Protein AF-A0AB39UUM7-F1 (afdb_monomer)

InterPro domains:
  IPR011330 Glycoside hydrolase/deacetylase, beta/alpha-barrel [SSF88713] (28-274)

Secondary structure (DSSP, 8-state):
-EEEE-TTTTPBPSSTT--BHHHHHIIIIITTS-S-EEEEE-HHHHSTTSS-HHHHHHHHHHHHHHHHSTTEEEEE--SS--SSGGGGGT--SPPPBTTBSS---TT----HHIIIIIHHHHIIIIIS-TT--EEEEEPPTT----HHHHHHHHHTT-EEE--------GGG--GGG---SEEEETTEEEEPPSS--GGGGTTTTTS-TTGGGGHHHHHHHHHSSS--S---EEEEGGGGG-HHHHHHHHHHHHHHHTSS-----HHHHHHHHHHHHH-EEEEEETTEEEEE-SS---EEEEEGGG-EEESTTEEEEEEETTEEEEEE-SS---EEEESSPPPS-EEEEESSEEEEEEEEEETTEEEEEEEEE-SSS-EEEEES-SEEEEESSSS-EEEE-BTTEEEEE--SSEEEEEEEEE-

Mean predicted aligned error: 4.13 Å

Foldseek 3Di:
DEEAAAPQQQPFAPDPPRARLLVLCVPLPCVVQQFAYEYEHQQLVQPCQHDCVVCNVVSLVSLLVQQPRPNYAYEYCFHFQAQAACVLVVDDPDDADPCGRGHPRPPDDDHLCCRPVVRQCCCQPRRHDVVHGHAEYEHGHQSDHDQVNLLVCVVVNHQYEADDQQDDAPVRLDCVSFGDQWDDDPRGTYGYDRHDECCVQAVNVVDPLLSLLRVVRSQVSCPPPHNNGHDYHYYYSCLSRYPNSSVSSVNVSVVVVVDQAFGDYVSVVSLLSQQVVQWDWDDPDDQWIDIDGPFQNFKDKDFVQQADKDFFFFQAWEDHNRIIITGGFSDTGTIHTDNDDDDAKHWHDKSWDFPGWGWDDDPRKTKIWTWTATSAFIKTKMFRFQKKWKDQLPPIDIFGDDPRITIDTPRDRTGHGMMMITD

Nearest PDB structures (foldseek):
  1nqj-assembly1_A  TM=5.433E-01  e=7.829E-02  Hathewaya histolytica
  8chv-assembly1_A  TM=3.845E-01  e=1.416E+00  Homo sapiens
  3rt0-assembly1_A  TM=3.533E-01  e=5.024E+00  Arabidopsis thaliana
  9cbn-assembly1_D  TM=1.892E-01  e=3.498E+00  Human astrovirus 1

Sequence (423 aa):
MAHIDGDGFVSRAEIRGTPLAAKATLDEVLKRFPIPHTVSIIEAEIAPHGLFPQLSREAEAIAREIFREPYVELASHAFSHPFVWRHLEGRTDLKQDVYGWNMPVPNYTPTVEREIAGSVDYINTRLAPPDKRVKVFLWSGDAIPGDRALALTEALGLENTNGGDTKVLPETNSLTHVWPIGRPRPTGLQVYAPVMNENVYTNLWQGPYYGYRDVIKTFELLNAPRRLKPMDIYYHFYSGSKYASLNALIEVYTWALKHPVTPMYISEYARRARGFYDARWTEEGPGQLRLHSAWPVRTLRMPVSEGWLTGPGVLGWQDKDGERYVHLAPETGALTRQRQQPAGPWLASANVIWDRVVSVRDNGRWQLDFDFHAGQPGELQVRAARECVLKGSGAPATYRAKTGMVTVPLGQQQGVGYRLECR

pLDDT: mean 95.06, std 4.99, range [54.28, 98.94]

Radius of gyration: 23.01 Å; Cα contacts (8 Å, |Δi|>4): 977; chains: 1; bounding box: 64×43×69 Å

Structure (mmCIF, N/CA/C/O backbone):
data_AF-A0AB39UUM7-F1
#
_entry.id   AF-A0AB39UUM7-F1
#
loop_
_atom_site.group_PDB
_atom_site.id
_atom_site.type_symbol
_atom_site.label_atom_id
_atom_site.label_alt_id
_atom_site.label_comp_id
_atom_site.label_asym_id
_atom_site.label_entity_id
_atom_site.label_seq_id
_atom_site.pdbx_PDB_ins_code
_atom_site.Cartn_x
_atom_site.Cartn_y
_atom_site.Cartn_z
_atom_site.occupancy
_atom_site.B_iso_or_equiv
_atom_site.auth_seq_id
_atom_site.auth_comp_id
_atom_site.auth_asym_id
_atom_site.auth_atom_id
_atom_site.pdbx_PDB_model_num
ATOM 1 N N . MET A 1 1 ? -3.311 -3.581 1.146 1.00 95.75 1 MET A N 1
ATOM 2 C CA . MET A 1 1 ? -2.931 -2.707 0.017 1.00 95.75 1 MET A CA 1
ATOM 3 C C . MET A 1 1 ? -2.926 -3.549 -1.239 1.00 95.75 1 MET A C 1
ATOM 5 O O . MET A 1 1 ? -2.967 -4.772 -1.124 1.00 95.75 1 MET A O 1
ATOM 9 N N . ALA A 1 2 ? -2.910 -2.904 -2.396 1.00 98.19 2 ALA A N 1
ATOM 10 C CA . ALA A 1 2 ? -2.607 -3.542 -3.663 1.00 98.19 2 ALA A CA 1
ATOM 11 C C . ALA A 1 2 ? -1.622 -2.648 -4.414 1.00 98.19 2 ALA A C 1
ATOM 13 O O . ALA A 1 2 ? -1.852 -1.437 -4.512 1.00 98.19 2 ALA A O 1
ATOM 14 N N . HIS A 1 3 ? -0.526 -3.216 -4.907 1.00 98.69 3 HIS A N 1
ATOM 15 C CA . HIS A 1 3 ? 0.435 -2.458 -5.694 1.00 98.69 3 HIS A CA 1
ATOM 16 C C . HIS A 1 3 ? 1.042 -3.281 -6.827 1.00 98.69 3 HIS A C 1
ATOM 18 O O . HIS A 1 3 ? 1.099 -4.510 -6.749 1.00 98.69 3 HIS A O 1
ATOM 24 N N . ILE A 1 4 ? 1.421 -2.575 -7.895 1.00 98.81 4 ILE A N 1
ATOM 25 C CA . ILE A 1 4 ? 1.878 -3.166 -9.150 1.00 98.81 4 ILE A CA 1
ATOM 26 C C . ILE A 1 4 ? 3.239 -2.594 -9.534 1.00 98.81 4 ILE A C 1
ATOM 28 O O . ILE A 1 4 ? 3.362 -1.385 -9.778 1.00 98.81 4 ILE A O 1
ATOM 32 N N . ASP A 1 5 ? 4.226 -3.475 -9.632 1.00 98.69 5 ASP A N 1
ATOM 33 C CA . ASP A 1 5 ? 5.534 -3.165 -10.203 1.00 98.69 5 ASP A CA 1
ATOM 34 C C . ASP A 1 5 ? 5.461 -3.190 -11.737 1.00 98.69 5 ASP A C 1
ATOM 36 O O . ASP A 1 5 ? 4.660 -3.913 -12.343 1.00 98.69 5 ASP A O 1
ATOM 40 N N . GLY A 1 6 ? 6.256 -2.330 -12.374 1.00 98.06 6 GLY A N 1
ATOM 41 C CA . GLY A 1 6 ? 6.112 -2.000 -13.793 1.00 98.06 6 GLY A CA 1
ATOM 42 C C . GLY A 1 6 ? 6.396 -3.149 -14.768 1.00 98.06 6 GLY A C 1
ATOM 43 O O . GLY A 1 6 ? 6.072 -3.014 -15.945 1.00 98.06 6 GLY A O 1
ATOM 44 N N . ASP A 1 7 ? 6.965 -4.255 -14.297 1.00 98.31 7 ASP A N 1
ATOM 45 C CA . ASP A 1 7 ? 7.520 -5.332 -15.110 1.00 98.31 7 ASP A CA 1
ATOM 46 C C . ASP A 1 7 ? 6.502 -6.026 -16.006 1.00 98.31 7 ASP A C 1
ATOM 48 O O . ASP A 1 7 ? 5.460 -6.535 -15.574 1.00 98.31 7 ASP A O 1
ATOM 52 N N . GLY A 1 8 ? 6.872 -6.147 -17.279 1.00 97.88 8 GLY A N 1
ATOM 53 C CA . GLY A 1 8 ? 6.112 -6.907 -18.257 1.00 97.88 8 GLY A CA 1
ATOM 54 C C . GLY A 1 8 ? 4.846 -6.191 -18.709 1.00 97.88 8 GLY A C 1
ATOM 55 O O . GLY A 1 8 ? 3.944 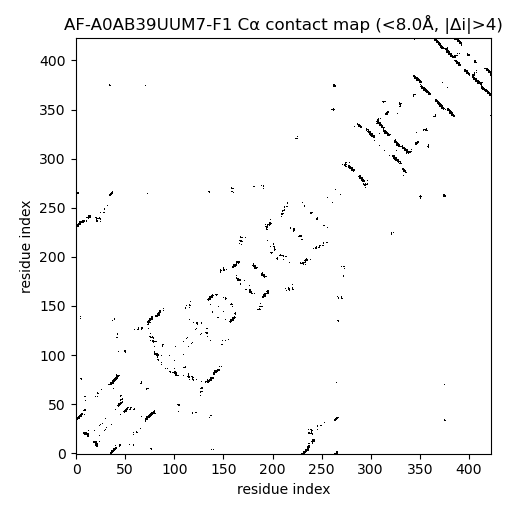-6.849 -19.234 1.00 97.88 8 GLY A O 1
ATOM 56 N N . PHE A 1 9 ? 4.787 -4.866 -18.546 1.00 98.69 9 PHE A N 1
ATOM 57 C CA . PHE A 1 9 ? 3.738 -3.992 -19.062 1.00 98.69 9 PHE A CA 1
ATOM 58 C C . PHE A 1 9 ? 3.376 -4.315 -20.517 1.00 98.69 9 PHE A C 1
ATOM 60 O O . PHE A 1 9 ? 2.191 -4.410 -20.862 1.00 98.69 9 PHE A O 1
ATOM 67 N N . VAL A 1 10 ? 4.391 -4.519 -21.367 1.00 98.38 10 VAL A N 1
ATOM 68 C CA . VAL A 1 10 ? 4.220 -4.767 -22.808 1.00 98.38 10 VAL A CA 1
ATOM 69 C C . VAL A 1 10 ? 4.237 -6.250 -23.189 1.00 98.38 10 VAL A C 1
ATOM 71 O O . VAL A 1 10 ? 4.228 -6.588 -24.376 1.00 98.38 10 VAL A O 1
ATOM 74 N N . SER A 1 11 ? 4.217 -7.157 -22.209 1.00 97.81 11 SER A N 1
ATOM 75 C CA . SER A 1 11 ? 4.043 -8.589 -22.476 1.00 97.81 11 SER A CA 1
ATOM 76 C C . SER A 1 11 ? 2.713 -8.837 -23.187 1.00 97.81 11 SER A C 1
ATOM 78 O O . SER A 1 11 ? 1.711 -8.199 -22.874 1.00 97.81 11 SER A O 1
ATOM 80 N N . ARG A 1 12 ? 2.662 -9.777 -24.134 1.00 97.44 12 ARG A N 1
ATOM 81 C CA . ARG A 1 12 ? 1.399 -10.170 -24.780 1.00 97.44 12 ARG A CA 1
ATOM 82 C C . ARG A 1 12 ? 0.670 -11.191 -23.914 1.00 97.44 12 ARG A C 1
ATOM 84 O O . ARG A 1 12 ? 1.270 -12.164 -23.466 1.00 97.44 12 ARG A O 1
ATOM 91 N N . ALA A 1 13 ? -0.620 -10.969 -23.692 1.00 96.94 13 ALA A N 1
ATOM 92 C CA . ALA A 1 13 ? -1.445 -11.867 -22.904 1.00 96.94 13 ALA A CA 1
ATOM 93 C C . ALA A 1 13 ? -1.945 -13.064 -23.720 1.00 96.94 13 ALA A C 1
ATOM 95 O O . ALA A 1 13 ? -2.424 -12.919 -24.843 1.00 96.94 13 ALA A O 1
ATOM 96 N N . GLU A 1 14 ? -1.899 -14.252 -23.125 1.00 95.50 14 GLU A N 1
ATOM 97 C CA . GLU A 1 14 ? -2.396 -15.520 -23.672 1.00 95.50 14 GLU A CA 1
ATOM 98 C C . GLU A 1 14 ? -3.915 -15.648 -23.481 1.00 95.50 14 GLU A C 1
ATOM 100 O O . GLU A 1 14 ? -4.433 -16.641 -22.971 1.00 95.50 14 GLU A O 1
ATOM 105 N N . ILE A 1 15 ? -4.638 -14.597 -23.865 1.00 91.56 15 ILE A N 1
ATOM 106 C CA . ILE A 1 15 ? -6.101 -14.514 -23.846 1.00 91.56 15 ILE A CA 1
ATOM 107 C C . ILE A 1 15 ? -6.610 -14.039 -25.211 1.00 91.56 15 ILE A C 1
ATOM 109 O O . ILE A 1 15 ? -5.837 -13.637 -26.086 1.00 91.56 15 ILE A O 1
ATOM 113 N N . ARG A 1 16 ? -7.931 -14.090 -25.425 1.00 90.94 16 ARG A N 1
ATOM 114 C CA . ARG A 1 16 ? -8.546 -13.709 -26.705 1.00 90.94 16 ARG A CA 1
ATOM 115 C C . ARG A 1 16 ? -8.142 -12.284 -27.106 1.00 90.94 16 ARG A C 1
ATOM 117 O O . ARG A 1 16 ? -8.327 -11.345 -26.342 1.00 90.94 16 ARG A O 1
ATOM 124 N N . GLY A 1 17 ? -7.638 -12.135 -28.332 1.00 94.00 17 GLY A N 1
ATOM 125 C CA . GLY A 1 17 ? -7.190 -10.851 -28.883 1.00 94.00 17 GLY A CA 1
ATOM 126 C C . GLY A 1 17 ? -5.751 -10.465 -28.529 1.00 94.00 17 GLY A C 1
ATOM 127 O O . GLY A 1 17 ? -5.268 -9.459 -29.036 1.00 94.00 17 GLY A O 1
ATOM 128 N N . THR A 1 18 ? -5.060 -11.256 -27.700 1.00 96.12 18 THR A N 1
ATOM 129 C CA . THR A 1 18 ? -3.651 -11.051 -27.318 1.00 96.12 18 THR A CA 1
ATOM 130 C C . THR A 1 18 ? -3.296 -9.600 -26.942 1.00 96.12 18 THR A C 1
ATOM 132 O O . THR A 1 18 ? -2.337 -9.033 -27.484 1.00 96.12 18 THR A O 1
ATOM 135 N N . PRO A 1 19 ? -4.079 -8.949 -26.057 1.00 97.81 19 PRO A N 1
ATOM 136 C CA . PRO A 1 19 ? -3.785 -7.584 -25.637 1.00 97.81 19 PRO A CA 1
ATOM 137 C C . PRO A 1 19 ? -2.450 -7.522 -24.883 1.00 97.81 19 PRO A C 1
ATOM 139 O O . PRO A 1 19 ? -1.908 -8.548 -24.464 1.00 97.81 19 PRO A O 1
ATOM 142 N N . LEU A 1 20 ? -1.915 -6.317 -24.687 1.00 98.56 20 LEU A N 1
ATOM 143 C CA . LEU A 1 20 ? -0.830 -6.126 -23.725 1.00 98.56 20 LEU A CA 1
ATOM 144 C C . LEU A 1 20 ? -1.290 -6.528 -22.317 1.00 98.56 20 LEU A C 1
ATOM 146 O O . LEU A 1 20 ? -2.448 -6.314 -21.948 1.00 98.56 20 LEU A O 1
ATOM 150 N N . ALA A 1 21 ? -0.380 -7.082 -21.523 1.00 98.62 21 ALA A N 1
ATOM 151 C CA . ALA A 1 21 ? -0.655 -7.559 -20.176 1.00 98.62 21 ALA A CA 1
ATOM 152 C C . ALA A 1 21 ? -1.175 -6.424 -19.286 1.00 98.62 21 ALA A C 1
ATOM 154 O O . ALA A 1 21 ? -2.119 -6.632 -18.532 1.00 98.62 21 ALA A O 1
ATOM 155 N N . ALA A 1 22 ? -0.686 -5.192 -19.474 1.00 98.69 22 ALA A N 1
ATOM 156 C CA . ALA A 1 22 ? -1.244 -4.013 -18.817 1.00 98.69 22 ALA A CA 1
ATOM 157 C C . ALA A 1 22 ? -2.722 -3.753 -19.137 1.00 98.69 22 ALA A C 1
ATOM 159 O O . ALA A 1 22 ? -3.483 -3.369 -18.249 1.00 98.69 22 ALA A O 1
ATOM 160 N N . LYS A 1 23 ? -3.160 -4.005 -20.378 1.00 98.75 23 LYS A N 1
ATOM 161 C CA . LYS A 1 23 ? -4.573 -3.865 -20.751 1.00 98.75 23 LYS A CA 1
ATOM 162 C C . LYS A 1 23 ? -5.422 -4.973 -20.128 1.00 98.75 23 LYS A C 1
ATOM 164 O O . LYS A 1 23 ? -6.487 -4.679 -19.596 1.00 98.75 23 LYS A O 1
ATOM 169 N N . ALA A 1 24 ? -4.921 -6.209 -20.118 1.00 98.56 24 ALA A N 1
ATOM 170 C CA . ALA A 1 24 ? -5.578 -7.315 -19.422 1.00 98.56 24 ALA A CA 1
ATOM 171 C C . ALA A 1 24 ? -5.707 -7.039 -17.912 1.00 98.56 24 ALA A C 1
ATOM 173 O O . ALA A 1 24 ? -6.788 -7.191 -17.354 1.00 98.56 24 ALA A O 1
ATOM 174 N N . THR A 1 25 ? -4.647 -6.556 -17.260 1.00 98.75 25 THR A N 1
ATOM 175 C CA . THR A 1 25 ? -4.667 -6.168 -15.841 1.00 98.75 25 THR A CA 1
ATOM 176 C C . THR A 1 25 ? -5.656 -5.032 -15.570 1.00 98.75 25 THR A C 1
ATOM 178 O O . THR A 1 25 ? -6.405 -5.093 -14.594 1.00 98.75 25 THR A O 1
ATOM 181 N N . LEU A 1 26 ? -5.712 -4.010 -16.432 1.00 98.75 26 LEU A N 1
ATOM 182 C CA . LEU A 1 26 ? -6.695 -2.935 -16.301 1.00 98.75 26 LEU A CA 1
ATOM 183 C C . LEU A 1 26 ? -8.131 -3.470 -16.350 1.00 98.75 26 LEU A C 1
ATOM 185 O O . LEU A 1 26 ? -8.935 -3.159 -15.471 1.00 98.75 26 LEU A O 1
ATOM 189 N N . ASP A 1 27 ? -8.449 -4.259 -17.373 1.00 98.12 27 ASP A N 1
ATOM 190 C CA . ASP A 1 27 ? -9.826 -4.667 -17.642 1.00 98.12 27 ASP A CA 1
ATOM 191 C C . ASP A 1 27 ? -10.304 -5.790 -16.701 1.00 98.12 27 ASP A C 1
ATOM 193 O O . ASP A 1 27 ? -11.434 -5.737 -16.218 1.00 98.12 27 ASP A O 1
ATOM 197 N N . GLU A 1 28 ? -9.447 -6.761 -16.374 1.00 97.81 28 GLU A N 1
ATOM 198 C CA . GLU A 1 28 ? -9.826 -7.943 -15.582 1.00 97.81 28 GLU A CA 1
ATOM 199 C C . GLU A 1 28 ? -9.609 -7.775 -14.068 1.00 97.81 28 GLU A C 1
ATOM 201 O O . GLU A 1 28 ? -10.247 -8.474 -13.272 1.00 97.81 28 GLU A O 1
ATOM 206 N N . VAL A 1 29 ? -8.726 -6.856 -13.651 1.00 98.50 29 VAL A N 1
ATOM 207 C CA . VAL A 1 29 ? -8.363 -6.656 -12.236 1.00 98.50 29 VAL A CA 1
ATOM 208 C C . VAL A 1 29 ? -8.733 -5.255 -11.759 1.00 98.50 29 VAL A C 1
ATOM 210 O O . VAL A 1 29 ? -9.622 -5.121 -10.919 1.00 98.50 29 VAL A O 1
ATOM 213 N N . LEU A 1 30 ? -8.110 -4.202 -12.299 1.00 98.62 30 LEU A N 1
ATOM 214 C CA . LEU A 1 30 ? -8.271 -2.843 -11.760 1.00 98.62 30 LEU A CA 1
ATOM 215 C C . LEU A 1 30 ? -9.718 -2.343 -11.853 1.00 98.62 30 LEU A C 1
ATOM 217 O O . LEU A 1 30 ? -10.241 -1.817 -10.876 1.00 98.62 30 LEU A O 1
ATOM 221 N N . LYS A 1 31 ? -10.394 -2.519 -12.996 1.00 98.31 31 LYS A N 1
ATOM 222 C CA . LYS A 1 31 ? -11.814 -2.138 -13.160 1.00 98.31 31 LYS A CA 1
ATOM 223 C C . LYS A 1 31 ? -12.768 -3.017 -12.357 1.00 98.31 31 LYS A C 1
ATOM 225 O O . LYS A 1 31 ? -13.854 -2.580 -11.983 1.00 98.31 31 LYS A O 1
ATOM 230 N N . ARG A 1 32 ? -12.365 -4.257 -12.076 1.00 97.94 32 ARG A N 1
ATOM 231 C CA . ARG A 1 32 ? -13.164 -5.221 -11.314 1.00 97.94 32 ARG A CA 1
ATOM 232 C C . ARG A 1 32 ? -13.115 -4.963 -9.808 1.00 97.94 32 ARG A C 1
ATOM 234 O O . ARG A 1 32 ? -14.099 -5.224 -9.118 1.00 97.94 32 ARG A O 1
ATOM 241 N N . PHE A 1 33 ? -11.996 -4.453 -9.305 1.00 97.75 33 PHE A N 1
ATOM 242 C CA . PHE A 1 33 ? -11.775 -4.189 -7.887 1.00 97.75 33 PHE A CA 1
ATOM 243 C C . PHE A 1 33 ? -11.415 -2.709 -7.677 1.00 97.75 33 PHE A C 1
ATOM 245 O O . PHE A 1 33 ? -10.241 -2.391 -7.543 1.00 97.75 33 PHE A O 1
ATOM 252 N N . PRO A 1 34 ? -12.389 -1.781 -7.618 1.00 95.94 34 PRO A N 1
ATOM 253 C CA . PRO A 1 34 ? -12.129 -0.342 -7.496 1.00 95.94 34 PRO A CA 1
ATOM 254 C C . PRO A 1 34 ? -11.758 0.070 -6.055 1.00 95.94 34 PRO A C 1
ATOM 256 O O . PRO A 1 34 ? -12.447 0.857 -5.406 1.00 95.94 34 PRO A O 1
ATOM 259 N N . ILE A 1 35 ? -10.672 -0.506 -5.540 1.00 96.62 35 ILE A N 1
ATOM 260 C CA . ILE A 1 35 ? -10.025 -0.160 -4.266 1.00 96.62 35 ILE A CA 1
ATOM 261 C C . ILE A 1 35 ? -8.723 0.610 -4.542 1.00 96.62 35 ILE A C 1
ATOM 263 O O . ILE A 1 35 ? -8.255 0.599 -5.679 1.00 96.62 35 ILE A O 1
ATOM 267 N N . PRO A 1 36 ? -8.089 1.244 -3.541 1.00 98.06 36 PRO A N 1
ATOM 268 C CA . PRO A 1 36 ? -6.790 1.884 -3.711 1.00 98.06 36 PRO A CA 1
ATOM 269 C C . PRO A 1 36 ? -5.726 0.927 -4.270 1.00 98.06 36 PRO A C 1
ATOM 271 O O . PRO A 1 36 ? -5.389 -0.073 -3.629 1.00 98.06 36 PRO A O 1
ATOM 274 N N . HIS A 1 37 ? -5.191 1.265 -5.442 1.00 98.81 37 HIS A N 1
ATOM 275 C CA . HIS A 1 37 ? -4.055 0.610 -6.086 1.00 98.81 37 HIS A CA 1
ATOM 276 C C . HIS A 1 37 ? -2.919 1.609 -6.261 1.00 98.81 37 HIS A C 1
ATOM 278 O O . HIS A 1 37 ? -3.146 2.709 -6.760 1.00 98.81 37 HIS A O 1
ATOM 284 N N . THR A 1 38 ? -1.693 1.223 -5.925 1.00 98.88 38 THR A N 1
ATOM 285 C CA . THR A 1 38 ? -0.504 1.993 -6.313 1.00 98.88 38 THR A CA 1
ATOM 286 C C . THR A 1 38 ? 0.143 1.320 -7.520 1.00 98.88 38 THR A C 1
ATOM 288 O O . THR A 1 38 ? 0.536 0.161 -7.441 1.00 98.88 38 THR A O 1
ATOM 291 N N . VAL A 1 39 ? 0.227 2.020 -8.649 1.00 98.94 39 VAL A N 1
ATOM 292 C CA . VAL A 1 39 ? 0.668 1.440 -9.924 1.00 98.94 39 VAL A CA 1
ATOM 293 C C . VAL A 1 39 ? 1.896 2.173 -10.430 1.00 98.94 39 VAL A C 1
ATOM 295 O O . VAL A 1 39 ? 1.866 3.394 -10.603 1.00 98.94 39 VAL A O 1
ATOM 298 N N . SER A 1 40 ? 2.960 1.421 -10.691 1.00 98.81 40 SER A N 1
ATOM 299 C CA . SER A 1 40 ? 4.197 1.940 -11.262 1.00 98.81 40 SER A CA 1
ATOM 300 C C . SER A 1 40 ? 4.394 1.525 -12.717 1.00 98.81 40 SER A C 1
ATOM 302 O O . SER A 1 40 ? 3.708 0.637 -13.212 1.00 98.81 40 SER A O 1
ATOM 304 N N . ILE A 1 41 ? 5.322 2.178 -13.415 1.00 98.75 41 ILE A N 1
ATOM 305 C CA . ILE A 1 41 ? 5.792 1.759 -14.740 1.00 98.75 41 ILE A CA 1
ATOM 306 C C . ILE A 1 41 ? 7.317 1.819 -14.786 1.00 98.75 41 ILE A C 1
ATOM 308 O O . ILE A 1 41 ? 7.921 2.652 -14.105 1.00 98.75 41 ILE A O 1
ATOM 312 N N . ILE A 1 42 ? 7.919 0.964 -15.613 1.00 98.88 42 ILE A N 1
ATOM 313 C CA . ILE A 1 42 ? 9.315 1.092 -16.042 1.00 98.88 42 ILE A CA 1
ATOM 314 C C . ILE A 1 42 ? 9.303 1.962 -17.298 1.00 98.88 42 ILE A C 1
ATOM 316 O O . ILE A 1 42 ? 8.723 1.578 -18.318 1.00 98.88 42 ILE A O 1
ATOM 320 N N . GLU A 1 43 ? 9.914 3.146 -17.252 1.00 98.75 43 GLU A N 1
ATOM 321 C CA . GLU A 1 43 ? 9.849 4.079 -18.387 1.00 98.75 43 GLU A CA 1
ATOM 322 C C . GLU A 1 43 ? 10.427 3.455 -19.666 1.00 98.75 43 GLU A C 1
ATOM 324 O O . GLU A 1 43 ? 9.793 3.535 -20.719 1.00 98.75 43 GLU A O 1
ATOM 329 N N . ALA A 1 44 ? 11.581 2.787 -19.589 1.00 98.50 44 ALA A N 1
ATOM 330 C CA . ALA A 1 44 ? 12.223 2.187 -20.755 1.00 98.50 44 ALA A CA 1
ATOM 331 C C . ALA A 1 44 ? 11.425 1.027 -21.369 1.00 98.50 44 ALA A C 1
ATOM 333 O O . ALA A 1 44 ? 11.696 0.649 -22.506 1.00 98.50 44 ALA A O 1
ATOM 334 N N . GLU A 1 45 ? 10.439 0.461 -20.674 1.00 98.06 45 GLU A N 1
ATOM 335 C CA . GLU A 1 45 ? 9.580 -0.567 -21.262 1.00 98.06 45 GLU A CA 1
ATOM 336 C C . GLU A 1 45 ? 8.515 0.047 -22.189 1.00 98.06 45 GLU A C 1
ATOM 338 O O . GLU A 1 45 ? 8.163 -0.542 -23.211 1.00 98.06 45 GLU A O 1
ATOM 343 N N . ILE A 1 46 ? 8.030 1.254 -21.875 1.00 98.44 46 ILE A N 1
ATOM 344 C CA . ILE A 1 46 ? 6.861 1.851 -22.544 1.00 98.44 46 ILE A CA 1
ATOM 345 C C . ILE A 1 46 ? 7.172 3.103 -23.371 1.00 98.44 46 ILE A C 1
ATOM 347 O O . ILE A 1 46 ? 6.364 3.499 -24.213 1.00 98.44 46 ILE A O 1
ATOM 351 N N . ALA A 1 47 ? 8.303 3.762 -23.132 1.00 98.19 47 ALA A N 1
ATOM 352 C CA . ALA A 1 47 ? 8.664 5.009 -23.795 1.00 98.19 47 ALA A CA 1
ATOM 353 C C . ALA A 1 47 ? 9.160 4.784 -25.237 1.00 98.19 47 ALA A C 1
ATOM 355 O O . ALA A 1 47 ? 9.745 3.741 -25.542 1.00 98.19 47 ALA A O 1
ATOM 356 N N . PRO A 1 48 ? 9.012 5.770 -26.144 1.00 97.75 48 PRO A N 1
ATOM 357 C CA . PRO A 1 48 ? 9.479 5.646 -27.529 1.00 97.75 48 PRO A CA 1
ATOM 358 C C . PRO A 1 48 ? 11.008 5.638 -27.642 1.00 97.75 48 PRO A C 1
ATOM 360 O O . PRO A 1 48 ? 11.545 5.260 -28.674 1.00 97.75 48 PRO A O 1
ATOM 363 N N . HIS A 1 49 ? 11.711 6.082 -26.600 1.00 96.50 49 HIS A N 1
ATOM 364 C CA . HIS A 1 49 ? 13.168 6.009 -26.460 1.00 96.50 49 HIS A CA 1
ATOM 365 C C . HIS A 1 49 ? 13.613 4.819 -25.596 1.00 96.50 49 HIS A C 1
ATOM 367 O O . HIS A 1 49 ? 14.753 4.777 -25.143 1.00 96.50 49 HIS A O 1
ATOM 373 N N . GLY A 1 50 ? 12.700 3.885 -25.328 1.00 97.06 50 GLY A N 1
ATOM 374 C CA . GLY A 1 50 ? 12.941 2.667 -24.571 1.00 97.06 50 GLY A CA 1
ATOM 375 C C . GLY A 1 50 ? 13.280 1.458 -25.448 1.00 97.06 50 GLY A C 1
ATOM 376 O O . GLY A 1 50 ? 13.729 1.579 -26.587 1.00 97.06 50 GLY A O 1
ATOM 377 N N . LEU A 1 51 ? 13.039 0.267 -24.905 1.00 97.38 51 LEU A N 1
ATOM 378 C CA . LEU A 1 51 ? 13.337 -1.030 -25.519 1.00 97.38 51 LEU A CA 1
ATOM 379 C C . LEU A 1 51 ? 12.325 -1.448 -26.586 1.00 97.38 51 LEU A C 1
ATOM 381 O O . LEU A 1 51 ? 12.667 -2.201 -27.497 1.00 97.38 51 LEU A O 1
ATOM 385 N N . PHE A 1 52 ? 11.083 -0.973 -26.475 1.00 97.56 52 PHE A N 1
ATOM 386 C CA . PHE A 1 52 ? 9.978 -1.375 -27.346 1.00 97.56 52 PHE A CA 1
ATOM 387 C C . PHE A 1 52 ? 9.305 -0.164 -28.016 1.00 97.56 52 PHE A C 1
ATOM 389 O O . PHE A 1 52 ? 8.094 0.035 -27.866 1.00 97.56 52 PHE A O 1
ATOM 396 N N . PRO A 1 53 ? 10.050 0.657 -28.787 1.00 97.38 53 PRO A N 1
ATOM 397 C CA . PRO A 1 53 ? 9.520 1.873 -29.412 1.00 97.38 53 PRO A CA 1
ATOM 398 C C . PRO A 1 53 ? 8.278 1.622 -30.281 1.00 97.38 53 PRO A C 1
ATOM 400 O O . PRO A 1 53 ? 7.362 2.441 -30.322 1.00 97.38 53 PRO A O 1
ATOM 403 N N . GLN A 1 54 ? 8.202 0.456 -30.925 1.00 98.00 54 GLN A N 1
ATOM 404 C CA . GLN A 1 54 ? 7.073 0.019 -31.745 1.00 98.00 54 GLN A CA 1
ATOM 405 C C . GLN A 1 54 ? 5.782 -0.227 -30.946 1.00 98.00 54 GLN A C 1
ATOM 407 O O . GLN A 1 54 ? 4.694 -0.117 -31.507 1.00 98.00 54 GLN A O 1
ATOM 412 N N . LEU A 1 55 ? 5.885 -0.545 -29.650 1.00 98.25 55 LEU A N 1
ATOM 413 C CA . LEU A 1 55 ? 4.740 -0.754 -28.754 1.00 98.25 55 LEU A CA 1
ATOM 414 C C . LEU A 1 55 ? 4.384 0.507 -27.959 1.00 98.25 55 LEU A C 1
ATOM 416 O O . LEU A 1 55 ? 3.293 0.586 -27.397 1.00 98.25 55 LEU A O 1
ATOM 420 N N . SER A 1 56 ? 5.263 1.513 -27.943 1.00 98.56 56 SER A N 1
ATOM 421 C CA . SER A 1 56 ? 5.148 2.688 -27.075 1.00 98.56 56 SER A CA 1
ATOM 422 C C . SER A 1 56 ? 3.815 3.428 -27.209 1.00 98.56 56 SER A C 1
ATOM 424 O O . SER A 1 56 ? 3.191 3.775 -26.207 1.00 98.56 56 SER A O 1
ATOM 426 N N . ARG A 1 57 ? 3.310 3.614 -28.437 1.00 98.56 57 ARG A N 1
ATOM 427 C CA . ARG A 1 57 ? 2.021 4.293 -28.653 1.00 98.56 57 ARG A CA 1
ATOM 428 C C . ARG A 1 57 ? 0.860 3.570 -27.958 1.00 98.56 57 ARG A C 1
ATOM 430 O O . ARG A 1 57 ? 0.004 4.235 -27.378 1.00 98.56 57 ARG A O 1
ATOM 437 N N . GLU A 1 58 ? 0.825 2.238 -28.042 1.00 98.62 58 GLU A N 1
ATOM 438 C CA . GLU A 1 58 ? -0.183 1.390 -27.387 1.00 98.62 58 GLU A CA 1
ATOM 439 C C . GLU A 1 58 ? 0.020 1.413 -25.864 1.00 98.62 58 GLU A C 1
ATOM 441 O O . GLU A 1 58 ? -0.915 1.698 -25.115 1.00 98.62 58 GLU A O 1
ATOM 446 N N . ALA A 1 59 ? 1.259 1.205 -25.412 1.00 98.81 59 ALA A N 1
ATOM 447 C CA . ALA A 1 59 ? 1.612 1.122 -24.000 1.00 98.81 59 ALA A CA 1
ATOM 448 C C . ALA A 1 59 ? 1.326 2.425 -23.235 1.00 98.81 59 ALA A C 1
ATOM 450 O O . ALA A 1 59 ? 0.657 2.403 -22.204 1.00 98.81 59 ALA A O 1
ATOM 451 N N . GLU A 1 60 ? 1.744 3.582 -23.756 1.00 98.88 60 GLU A N 1
ATOM 452 C CA . GLU A 1 60 ? 1.458 4.868 -23.114 1.00 98.88 60 GLU A CA 1
ATOM 453 C C . GLU A 1 60 ? -0.039 5.197 -23.094 1.00 98.88 60 GLU A C 1
ATOM 455 O O . GLU A 1 60 ? -0.516 5.859 -22.172 1.00 98.88 60 GLU A O 1
ATOM 460 N N . ALA A 1 61 ? -0.796 4.775 -24.115 1.00 98.88 61 ALA A N 1
ATOM 461 C CA . ALA A 1 61 ? -2.243 4.966 -24.124 1.00 98.88 61 ALA A CA 1
ATOM 462 C C . ALA A 1 61 ? -2.908 4.178 -22.986 1.00 98.88 61 ALA A C 1
ATOM 464 O O . ALA A 1 61 ? -3.744 4.740 -22.280 1.00 98.88 61 ALA A O 1
ATOM 465 N N . ILE A 1 62 ? -2.478 2.934 -22.760 1.00 98.88 62 ILE A N 1
ATOM 466 C CA . ILE A 1 62 ? -2.944 2.100 -21.645 1.00 98.88 62 ILE A CA 1
ATOM 467 C C . ILE A 1 62 ? -2.493 2.682 -20.300 1.00 98.88 62 ILE A C 1
ATOM 469 O O . ILE A 1 62 ? -3.307 2.777 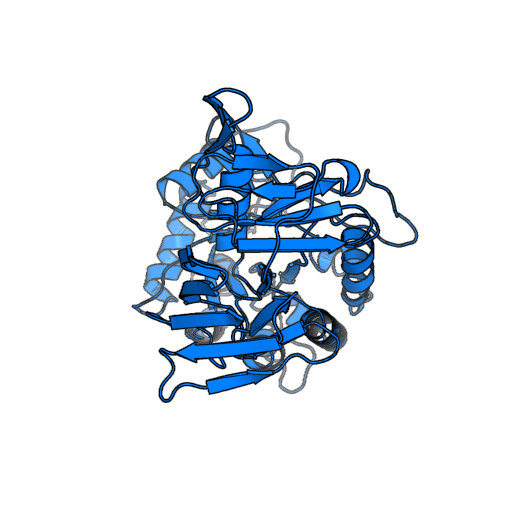-19.387 1.00 98.88 62 ILE A O 1
ATOM 473 N N . ALA A 1 63 ? -1.244 3.141 -20.172 1.00 98.94 63 ALA A N 1
ATOM 474 C CA . ALA A 1 63 ? -0.753 3.765 -18.939 1.00 98.94 63 ALA A CA 1
ATOM 475 C C . ALA A 1 63 ? -1.578 5.009 -18.562 1.00 98.94 63 ALA A C 1
ATOM 477 O O . ALA A 1 63 ? -1.983 5.162 -17.411 1.00 98.94 63 ALA A O 1
ATOM 478 N N . ARG A 1 64 ? -1.913 5.858 -19.546 1.00 98.94 64 ARG A N 1
ATOM 479 C CA . ARG A 1 64 ? -2.828 6.997 -19.354 1.00 98.94 64 ARG A CA 1
ATOM 480 C C . ARG A 1 64 ? -4.243 6.560 -18.967 1.00 98.94 64 ARG A C 1
ATOM 482 O O . ARG A 1 64 ? -4.883 7.261 -18.189 1.00 98.94 64 ARG A O 1
ATOM 489 N N . GLU A 1 65 ? -4.749 5.450 -19.509 1.00 98.88 65 GLU A N 1
ATOM 490 C CA . GLU A 1 65 ? -6.053 4.889 -19.118 1.00 98.88 65 GLU A CA 1
ATOM 491 C C . GLU A 1 65 ? -6.025 4.454 -17.644 1.00 98.88 65 GLU A C 1
ATOM 493 O O . GLU A 1 65 ? -6.861 4.906 -16.868 1.00 98.88 65 GLU A O 1
ATOM 498 N N . ILE A 1 66 ? -5.005 3.692 -17.236 1.00 98.88 66 ILE A N 1
ATOM 499 C CA . ILE A 1 66 ? -4.812 3.243 -15.850 1.00 98.88 66 ILE A CA 1
ATOM 500 C C . ILE A 1 66 ? -4.694 4.435 -14.890 1.00 98.88 66 ILE A C 1
ATOM 502 O O . ILE A 1 66 ? -5.387 4.491 -13.877 1.00 98.88 66 ILE A O 1
ATOM 506 N N . PHE A 1 67 ? -3.847 5.420 -15.199 1.00 98.88 67 PHE A N 1
ATOM 507 C CA . PHE A 1 67 ? -3.605 6.558 -14.305 1.00 98.88 67 PHE A CA 1
ATOM 508 C C . PHE A 1 67 ? -4.808 7.494 -14.151 1.00 98.88 67 PHE A C 1
ATOM 510 O O . PHE A 1 67 ? -4.881 8.220 -13.155 1.00 98.88 67 PHE A O 1
ATOM 517 N N . ARG A 1 68 ? -5.779 7.464 -15.071 1.00 98.62 68 ARG A N 1
ATOM 518 C CA . ARG A 1 68 ? -7.035 8.219 -14.941 1.00 98.62 68 ARG A CA 1
ATOM 519 C C . ARG A 1 68 ? -8.010 7.611 -13.935 1.00 98.62 68 ARG A C 1
ATOM 521 O O . ARG A 1 68 ? -8.837 8.354 -13.417 1.00 98.62 68 ARG A O 1
ATOM 528 N N . GLU A 1 69 ? -7.908 6.321 -13.619 1.00 98.50 69 GLU A N 1
ATOM 529 C CA . GLU A 1 69 ? -8.830 5.675 -12.678 1.00 98.50 69 GLU A CA 1
ATOM 530 C C . GLU A 1 69 ? -8.727 6.314 -11.282 1.00 98.50 69 GLU A C 1
ATOM 532 O O . GLU A 1 69 ? -7.624 6.433 -10.745 1.00 98.50 69 GLU A O 1
ATOM 537 N N . PRO A 1 70 ? -9.828 6.744 -10.643 1.00 96.31 70 PRO A N 1
ATOM 538 C CA . PRO A 1 70 ? -9.779 7.580 -9.435 1.00 96.31 70 PRO A CA 1
ATOM 539 C C . PRO A 1 70 ? -9.156 6.879 -8.217 1.00 96.31 70 PRO A C 1
ATOM 541 O O . PRO A 1 70 ? -8.651 7.542 -7.315 1.00 96.31 70 PRO A O 1
ATOM 544 N N . TYR A 1 71 ? -9.150 5.548 -8.217 1.00 96.75 71 TYR A N 1
ATOM 545 C CA . TYR A 1 71 ? -8.581 4.694 -7.174 1.00 96.75 71 TYR A CA 1
ATOM 546 C C . TYR A 1 71 ? -7.143 4.229 -7.481 1.00 96.75 71 TYR A C 1
ATOM 548 O O . TYR A 1 71 ? -6.632 3.331 -6.813 1.00 96.75 71 TYR A O 1
ATOM 556 N N . VAL A 1 72 ? -6.485 4.820 -8.487 1.00 98.69 72 VAL A N 1
ATOM 557 C CA . VAL A 1 72 ? -5.078 4.562 -8.830 1.00 98.69 72 VAL A CA 1
ATOM 558 C C . VAL A 1 72 ? -4.182 5.720 -8.380 1.00 98.69 72 VAL A C 1
ATOM 560 O O . VAL A 1 72 ? -4.340 6.863 -8.825 1.00 98.69 72 VAL A O 1
ATOM 563 N N . GLU A 1 73 ? -3.207 5.398 -7.530 1.00 98.81 73 GLU A N 1
ATOM 564 C CA . GLU A 1 73 ? -2.065 6.228 -7.147 1.00 98.81 73 GLU A CA 1
ATOM 565 C C . GLU A 1 73 ? -0.871 5.927 -8.058 1.00 98.81 73 GLU A C 1
ATOM 567 O O . GLU A 1 73 ? -0.555 4.770 -8.331 1.00 98.81 73 GLU A O 1
ATOM 572 N N . LEU A 1 74 ? -0.199 6.982 -8.520 1.00 98.88 74 LEU A N 1
ATOM 573 C CA . LEU A 1 74 ? 0.912 6.872 -9.458 1.00 98.88 74 LEU A CA 1
ATOM 574 C C . LEU A 1 74 ? 2.220 6.606 -8.714 1.00 98.88 74 LEU A C 1
ATOM 576 O O . LEU A 1 74 ? 2.558 7.306 -7.751 1.00 98.88 74 LEU A O 1
ATOM 580 N N . ALA A 1 75 ? 2.985 5.651 -9.228 1.00 98.88 75 ALA A N 1
ATOM 581 C CA . ALA A 1 75 ? 4.325 5.335 -8.774 1.00 98.88 75 ALA A CA 1
ATOM 582 C C . ALA A 1 75 ? 5.324 5.258 -9.940 1.00 98.88 75 ALA A C 1
ATOM 584 O O . ALA A 1 75 ? 4.927 5.147 -11.098 1.00 98.88 75 ALA A O 1
ATOM 585 N N . SER A 1 76 ? 6.621 5.315 -9.640 1.00 98.88 76 SER A N 1
ATOM 586 C CA . SER A 1 76 ? 7.697 5.027 -10.599 1.00 98.88 76 SER A CA 1
ATOM 587 C C . SER A 1 76 ? 8.401 3.720 -10.235 1.00 98.88 76 SER A C 1
ATOM 589 O O . SER A 1 76 ? 8.600 3.453 -9.050 1.00 98.88 76 SER A O 1
ATOM 591 N N . HIS A 1 77 ? 8.785 2.938 -11.250 1.00 98.81 77 HIS A N 1
ATOM 592 C CA . HIS A 1 77 ? 9.631 1.746 -11.125 1.00 98.81 77 HIS A CA 1
ATOM 593 C C . HIS A 1 77 ? 10.951 1.918 -11.884 1.00 98.81 77 HIS A C 1
ATOM 595 O O . HIS A 1 77 ? 11.436 1.028 -12.582 1.00 98.81 77 HIS A O 1
ATOM 601 N N . ALA A 1 78 ? 11.518 3.115 -11.744 1.00 98.75 78 ALA A N 1
ATOM 602 C CA . ALA A 1 78 ? 12.744 3.548 -12.391 1.00 98.75 78 ALA A CA 1
ATOM 603 C C . ALA A 1 78 ? 12.648 3.698 -13.924 1.00 98.75 78 ALA A C 1
ATOM 605 O O . ALA A 1 78 ? 11.594 3.542 -14.549 1.00 98.75 78 ALA A O 1
ATOM 606 N N . PHE A 1 79 ? 13.768 4.081 -14.539 1.00 98.75 79 PHE A N 1
ATOM 607 C CA . PHE A 1 79 ? 13.885 4.189 -15.985 1.00 98.75 79 PHE A CA 1
ATOM 608 C C . PHE A 1 79 ? 14.183 2.836 -16.616 1.00 98.75 79 PHE A C 1
ATOM 610 O O . PHE A 1 79 ? 13.386 2.361 -17.417 1.00 98.75 79 PHE A O 1
ATOM 617 N N . SER A 1 80 ? 15.317 2.227 -16.272 1.00 98.31 80 SER A N 1
ATOM 618 C CA . SER A 1 80 ? 15.806 1.008 -16.925 1.00 98.31 80 SER A CA 1
ATOM 619 C C . SER A 1 80 ? 15.743 -0.225 -16.033 1.00 98.31 80 SER A C 1
ATOM 621 O O . SER A 1 80 ? 16.419 -1.210 -16.319 1.00 98.31 80 SER A O 1
ATOM 623 N N . HIS A 1 81 ? 14.954 -0.164 -14.957 1.00 98.19 81 HIS A N 1
ATOM 624 C CA . HIS A 1 81 ? 14.842 -1.226 -13.960 1.00 98.19 81 HIS A CA 1
ATOM 625 C C . HIS A 1 81 ? 16.236 -1.708 -13.488 1.00 98.19 81 HIS A C 1
ATOM 627 O O . HIS A 1 81 ? 16.693 -2.796 -13.861 1.00 98.19 81 HIS A O 1
ATOM 633 N N . PRO A 1 82 ? 16.971 -0.896 -12.697 1.00 98.00 82 PRO A N 1
ATOM 634 C CA . PRO A 1 82 ? 18.218 -1.337 -12.086 1.00 98.00 82 PRO A CA 1
ATOM 635 C C . PRO A 1 82 ? 18.030 -2.665 -11.353 1.00 98.00 82 PRO A C 1
ATOM 637 O O . PRO A 1 82 ? 17.173 -2.775 -10.474 1.00 98.00 82 PRO A O 1
ATOM 640 N N . PHE A 1 83 ? 18.836 -3.662 -11.718 1.00 97.00 83 PHE A N 1
ATOM 641 C CA . PHE A 1 83 ? 18.856 -4.968 -11.061 1.00 97.00 83 PHE A CA 1
ATOM 642 C C . PHE A 1 83 ? 19.695 -4.930 -9.781 1.00 97.00 83 PHE A C 1
ATOM 644 O O . PHE A 1 83 ? 19.395 -5.647 -8.834 1.00 97.00 83 PHE A O 1
ATOM 651 N N . VAL A 1 84 ? 20.726 -4.074 -9.739 1.00 96.44 84 VAL A N 1
ATOM 652 C CA . VAL A 1 84 ? 21.623 -3.915 -8.585 1.00 96.44 84 VAL A CA 1
ATOM 653 C C . VAL A 1 84 ? 21.830 -2.430 -8.286 1.00 96.44 84 VAL A C 1
ATOM 655 O O . VAL A 1 84 ? 22.697 -1.774 -8.868 1.00 96.44 84 VAL A O 1
ATOM 658 N N . TRP A 1 85 ? 21.056 -1.877 -7.354 1.00 96.69 85 TRP A N 1
ATOM 659 C CA . TRP A 1 85 ? 21.009 -0.425 -7.130 1.00 96.69 85 TRP A CA 1
ATOM 660 C C . TRP A 1 85 ? 22.335 0.179 -6.677 1.00 96.69 85 TRP A C 1
ATOM 662 O O . TRP A 1 85 ? 22.778 1.203 -7.196 1.00 96.69 85 TRP A O 1
ATOM 672 N N . ARG A 1 86 ? 23.017 -0.469 -5.729 1.00 94.94 86 ARG A N 1
ATOM 673 C CA . ARG A 1 86 ? 24.267 0.064 -5.165 1.00 94.94 86 ARG A CA 1
ATOM 674 C C . ARG A 1 86 ? 25.413 0.139 -6.179 1.00 94.94 86 ARG A C 1
ATOM 676 O O . ARG A 1 86 ? 26.362 0.886 -5.942 1.00 94.94 86 ARG A O 1
ATOM 683 N N . HIS A 1 87 ? 25.325 -0.572 -7.305 1.00 94.69 87 HIS A N 1
ATOM 684 C CA . HIS A 1 87 ? 26.290 -0.438 -8.397 1.00 94.69 87 HIS A CA 1
ATOM 685 C C . HIS A 1 87 ? 26.250 0.969 -9.018 1.00 94.69 87 HIS A C 1
ATOM 687 O O . HIS A 1 87 ? 27.302 1.562 -9.250 1.00 94.69 87 HIS A O 1
ATOM 693 N N . LEU A 1 88 ? 25.054 1.554 -9.173 1.00 93.50 88 LEU A N 1
ATOM 694 C CA . LEU A 1 88 ? 24.863 2.931 -9.662 1.00 93.50 88 LEU A CA 1
ATOM 695 C C . LEU A 1 88 ? 25.492 3.987 -8.745 1.00 93.50 88 LEU A C 1
ATOM 697 O O . LEU A 1 88 ? 25.725 5.124 -9.149 1.00 93.50 88 LEU A O 1
ATOM 701 N N . GLU A 1 89 ? 25.772 3.606 -7.503 1.00 93.00 89 GLU A N 1
ATOM 702 C CA . GLU A 1 89 ? 26.409 4.439 -6.487 1.00 93.00 89 GLU A CA 1
ATOM 703 C C . GLU A 1 89 ? 27.910 4.130 -6.337 1.00 93.00 89 GLU A C 1
ATOM 705 O O . GLU A 1 89 ? 28.537 4.534 -5.361 1.00 93.00 89 GLU A O 1
ATOM 710 N N . GLY A 1 90 ? 28.505 3.425 -7.306 1.00 91.38 90 GLY A N 1
ATOM 711 C CA . GLY A 1 90 ? 29.949 3.203 -7.392 1.00 91.38 90 GLY A CA 1
ATOM 712 C C . GLY A 1 90 ? 30.476 2.041 -6.550 1.00 91.38 90 GLY A C 1
ATOM 713 O O . GLY A 1 90 ? 31.688 1.912 -6.381 1.00 91.38 90 GLY A O 1
ATOM 714 N N . ARG A 1 91 ? 29.604 1.175 -6.015 1.00 91.50 91 ARG A N 1
ATOM 715 C CA . ARG A 1 91 ? 30.042 -0.052 -5.332 1.00 91.50 91 ARG A CA 1
ATOM 716 C C . ARG A 1 91 ? 30.558 -1.079 -6.338 1.00 91.50 91 ARG A C 1
ATOM 718 O O . ARG A 1 91 ? 29.861 -1.439 -7.286 1.00 91.50 91 ARG A O 1
ATOM 725 N N . THR A 1 92 ? 31.770 -1.573 -6.096 1.00 90.12 92 THR A N 1
ATOM 726 C CA . THR A 1 92 ? 32.510 -2.461 -7.010 1.00 90.12 92 THR A CA 1
ATOM 727 C C . THR A 1 92 ? 32.604 -3.910 -6.535 1.00 90.12 92 THR A C 1
ATOM 729 O O . THR A 1 92 ? 32.919 -4.789 -7.326 1.00 90.12 92 THR A O 1
ATOM 732 N N . ASP A 1 93 ? 32.294 -4.187 -5.269 1.00 90.75 93 ASP A N 1
ATOM 733 C CA . ASP A 1 93 ? 32.322 -5.517 -4.644 1.00 90.75 93 ASP A CA 1
ATOM 734 C C . ASP A 1 93 ? 31.008 -6.302 -4.820 1.00 90.75 93 ASP A C 1
ATOM 736 O O . ASP A 1 93 ? 30.729 -7.255 -4.093 1.00 90.75 93 ASP A O 1
ATOM 740 N N . LEU A 1 94 ? 30.172 -5.878 -5.766 1.00 91.62 94 LEU A N 1
ATOM 741 C CA . LEU A 1 94 ? 28.853 -6.445 -6.011 1.00 91.62 94 LEU A CA 1
ATOM 742 C C . LEU A 1 94 ? 28.902 -7.459 -7.149 1.00 91.62 94 LEU A C 1
ATOM 744 O O . LEU A 1 94 ? 29.639 -7.306 -8.122 1.00 91.62 94 LEU A O 1
ATOM 748 N N . LYS A 1 95 ? 28.058 -8.484 -7.042 1.00 90.50 95 LYS A N 1
ATOM 749 C CA . LYS A 1 95 ? 27.832 -9.433 -8.126 1.00 90.50 95 LYS A CA 1
ATOM 750 C C . LYS A 1 95 ? 26.791 -8.855 -9.085 1.00 90.50 95 LYS A C 1
ATOM 752 O O . LYS A 1 95 ? 25.736 -8.412 -8.639 1.00 90.50 95 LYS A O 1
ATOM 757 N N . GLN A 1 96 ? 27.091 -8.888 -10.379 1.00 89.00 96 GLN A N 1
ATOM 758 C CA . GLN A 1 96 ? 26.122 -8.564 -11.421 1.00 89.00 96 GLN A CA 1
ATOM 759 C C . GLN A 1 96 ? 25.000 -9.609 -11.437 1.00 89.00 96 GLN A C 1
ATOM 761 O O . GLN A 1 96 ? 25.260 -10.805 -11.258 1.00 89.00 96 GLN A O 1
ATOM 766 N N . ASP A 1 97 ? 23.765 -9.159 -11.649 1.00 92.19 97 ASP A N 1
ATOM 767 C CA . ASP A 1 97 ? 22.641 -10.064 -11.861 1.00 92.19 97 ASP A CA 1
ATOM 768 C C . ASP A 1 97 ? 22.788 -10.807 -13.204 1.00 92.19 97 ASP A C 1
ATOM 770 O O . ASP A 1 97 ? 23.528 -10.381 -14.095 1.00 92.19 97 ASP A O 1
ATOM 774 N N . VAL A 1 98 ? 22.085 -11.929 -13.370 1.00 88.25 98 VAL A N 1
ATOM 775 C CA . VAL A 1 98 ? 22.086 -12.691 -14.628 1.00 88.25 98 VAL A CA 1
ATOM 776 C C . VAL A 1 98 ? 21.567 -11.871 -15.813 1.00 88.25 98 VAL A C 1
ATOM 778 O O . VAL A 1 98 ? 21.970 -12.129 -16.946 1.00 88.25 98 VAL A O 1
ATOM 781 N N . TYR A 1 99 ? 20.724 -10.864 -15.560 1.00 86.31 99 TYR A N 1
ATOM 782 C CA . TYR A 1 99 ? 20.203 -9.940 -16.572 1.00 86.31 99 TYR A CA 1
ATOM 783 C C . TYR A 1 99 ? 21.071 -8.689 -16.779 1.00 86.31 99 TYR A C 1
ATOM 785 O O . TYR A 1 99 ? 20.750 -7.846 -17.617 1.00 86.31 99 TYR A O 1
ATOM 793 N N . GLY A 1 100 ? 22.183 -8.562 -16.049 1.00 92.69 100 GLY A N 1
ATOM 794 C CA . GLY A 1 100 ? 23.085 -7.417 -16.113 1.00 92.69 100 GLY A CA 1
ATOM 795 C C . GLY A 1 100 ? 22.959 -6.478 -14.909 1.00 92.69 100 GLY A C 1
ATOM 796 O O . GLY A 1 100 ? 22.562 -6.878 -13.819 1.00 92.69 100 GLY A O 1
ATOM 797 N N . TRP A 1 101 ? 23.349 -5.212 -15.079 1.00 94.69 101 TRP A N 1
ATOM 798 C CA . TRP A 1 101 ? 23.214 -4.188 -14.025 1.00 94.69 101 TRP A CA 1
ATOM 799 C C . TRP A 1 101 ? 21.837 -3.516 -14.032 1.00 94.69 101 TRP A C 1
ATOM 801 O O . TRP A 1 101 ? 21.323 -3.122 -12.987 1.00 94.69 101 TRP A O 1
ATOM 811 N N . ASN A 1 102 ? 21.255 -3.404 -15.220 1.00 96.69 102 ASN A N 1
ATOM 812 C CA . ASN A 1 102 ? 19.972 -2.801 -15.547 1.00 96.69 102 ASN A CA 1
ATOM 813 C C . ASN A 1 102 ? 19.570 -3.281 -16.955 1.00 96.69 102 ASN A C 1
ATOM 815 O O . ASN A 1 102 ? 20.375 -3.923 -17.639 1.00 96.69 102 ASN A O 1
ATOM 819 N N . MET A 1 103 ? 18.352 -2.984 -17.409 1.00 96.75 103 MET A N 1
ATOM 820 C CA . MET A 1 103 ? 17.929 -3.363 -18.758 1.00 96.75 103 MET A CA 1
ATOM 821 C C . MET A 1 103 ? 18.836 -2.733 -19.838 1.00 96.75 103 MET A C 1
ATOM 823 O O . MET A 1 103 ? 19.252 -1.580 -19.693 1.00 96.75 103 MET A O 1
ATOM 827 N N . PRO A 1 104 ? 19.114 -3.434 -20.956 1.00 95.31 104 PRO A N 1
ATOM 828 C CA . PRO A 1 104 ? 20.067 -2.994 -21.978 1.00 95.31 104 PRO A CA 1
ATOM 829 C C . PRO A 1 104 ? 19.471 -1.923 -22.911 1.00 95.31 104 PRO A C 1
ATOM 831 O O . PRO A 1 104 ? 19.292 -2.142 -24.109 1.00 95.31 104 PRO A O 1
ATOM 834 N N . VAL A 1 105 ? 19.126 -0.759 -22.358 1.00 96.56 105 VAL A N 1
ATOM 835 C CA . VAL A 1 105 ? 18.527 0.353 -23.107 1.00 96.56 105 VAL A CA 1
ATOM 836 C C . VAL A 1 105 ? 19.567 0.973 -24.058 1.00 96.56 105 VAL A C 1
ATOM 838 O O . VAL A 1 105 ? 20.656 1.339 -23.609 1.00 96.56 105 VAL A O 1
ATOM 841 N N . PRO A 1 106 ? 19.275 1.119 -25.366 1.00 92.56 106 PRO A N 1
ATOM 842 C CA . PRO A 1 106 ? 20.210 1.723 -26.313 1.00 92.56 106 PRO A CA 1
ATOM 843 C C . PRO A 1 106 ? 20.547 3.180 -25.970 1.00 92.56 106 PRO A C 1
ATOM 845 O O . PRO A 1 106 ? 19.668 3.953 -25.598 1.00 92.56 106 PRO A O 1
ATOM 848 N N . ASN A 1 107 ? 21.809 3.577 -26.171 1.00 92.44 107 ASN A N 1
ATOM 849 C CA . ASN A 1 107 ? 22.294 4.955 -25.979 1.00 92.44 107 ASN A CA 1
ATOM 850 C C . ASN A 1 107 ? 22.010 5.535 -24.580 1.00 92.44 107 ASN A C 1
ATOM 852 O O . ASN A 1 107 ? 21.787 6.736 -24.427 1.00 92.44 107 ASN A O 1
ATOM 856 N N . TYR A 1 108 ? 22.013 4.674 -23.565 1.00 94.38 108 TYR A N 1
ATOM 857 C CA . TYR A 1 108 ? 21.688 5.024 -22.193 1.00 94.38 108 TYR A CA 1
ATOM 858 C C . TYR A 1 108 ? 22.886 4.834 -21.257 1.00 94.38 108 TYR A C 1
ATOM 860 O O . TYR A 1 108 ? 23.542 3.795 -21.284 1.00 94.38 108 TYR A O 1
ATOM 868 N N . THR A 1 109 ? 23.120 5.819 -20.387 1.00 92.81 109 THR A N 1
ATOM 869 C CA . THR A 1 109 ? 24.093 5.730 -19.292 1.00 92.81 109 THR A CA 1
ATOM 870 C C . THR A 1 109 ? 23.352 5.778 -17.954 1.00 92.81 109 THR A C 1
ATOM 872 O O . THR A 1 109 ? 22.764 6.818 -17.639 1.00 92.81 109 THR A O 1
ATOM 875 N N . PRO A 1 110 ? 23.384 4.697 -17.154 1.00 94.12 110 PRO A N 1
ATOM 876 C CA . PRO A 1 110 ? 22.695 4.646 -15.872 1.00 94.12 110 PRO A CA 1
ATOM 877 C C . PRO A 1 110 ? 23.223 5.648 -14.844 1.00 94.12 110 PRO A C 1
ATOM 879 O O . PRO A 1 110 ? 24.418 5.691 -14.555 1.00 94.12 110 PRO A O 1
ATOM 882 N N . THR A 1 111 ? 22.318 6.428 -14.251 1.00 97.44 111 THR A N 1
ATOM 883 C CA . THR A 1 111 ? 22.593 7.288 -13.089 1.00 97.44 111 THR A CA 1
ATOM 884 C C . THR A 1 111 ? 21.404 7.276 -12.137 1.00 97.44 111 THR A C 1
ATOM 886 O O . THR A 1 111 ? 20.260 7.130 -12.569 1.00 97.44 111 THR A O 1
ATOM 889 N N . VAL A 1 112 ? 21.655 7.486 -10.842 1.00 98.19 112 VAL A N 1
ATOM 890 C CA . VAL A 1 112 ? 20.597 7.557 -9.818 1.00 98.19 112 VAL A CA 1
ATOM 891 C C . VAL A 1 112 ? 19.551 8.624 -10.166 1.00 98.19 112 VAL A C 1
ATOM 893 O O . VAL A 1 112 ? 18.352 8.377 -10.062 1.00 98.19 112 VAL A O 1
ATOM 896 N N . GLU A 1 113 ? 19.979 9.793 -10.643 1.00 98.31 113 GLU A N 1
ATOM 897 C CA . GLU A 1 113 ? 19.079 10.891 -11.011 1.00 98.31 113 GLU A CA 1
ATOM 898 C C . GLU A 1 113 ? 18.200 10.533 -12.203 1.00 98.31 113 GLU A C 1
ATOM 900 O O . GLU A 1 113 ? 17.011 10.858 -12.220 1.00 98.31 113 GLU A O 1
ATOM 905 N N . ARG A 1 114 ? 18.767 9.855 -13.205 1.00 98.19 114 ARG A N 1
ATOM 906 C CA . ARG A 1 114 ? 18.006 9.490 -14.394 1.00 98.19 114 ARG A CA 1
ATOM 907 C C . ARG A 1 114 ? 17.016 8.367 -14.110 1.00 98.19 114 ARG A C 1
ATOM 909 O O . ARG A 1 114 ? 15.908 8.400 -14.649 1.00 98.19 114 ARG A O 1
ATOM 916 N N . GLU A 1 115 ? 17.406 7.422 -13.262 1.00 98.69 115 GLU A N 1
ATOM 917 C CA . GLU A 1 115 ? 16.542 6.337 -12.808 1.00 98.69 115 GLU A CA 1
ATOM 918 C C . GLU A 1 115 ? 15.383 6.854 -11.957 1.00 98.69 115 GLU A C 1
ATOM 920 O O . GLU A 1 115 ? 14.250 6.440 -12.172 1.00 98.69 115 GLU A O 1
ATOM 925 N N . ILE A 1 116 ? 15.625 7.796 -11.042 1.00 98.81 116 ILE A N 1
ATOM 926 C CA . ILE A 1 116 ? 14.604 8.265 -10.095 1.00 98.81 116 ILE A CA 1
ATOM 927 C C . ILE A 1 116 ? 13.889 9.517 -10.609 1.00 98.81 116 ILE A C 1
ATOM 929 O O . ILE A 1 116 ? 12.724 9.455 -10.990 1.00 98.81 116 ILE A O 1
ATOM 933 N N . ALA A 1 117 ? 14.568 10.666 -10.637 1.00 98.81 117 ALA A N 1
ATOM 934 C CA . ALA A 1 117 ? 13.932 11.940 -10.969 1.00 98.81 117 ALA A CA 1
ATOM 935 C C . ALA A 1 117 ? 13.448 11.976 -12.427 1.00 98.81 117 ALA A C 1
ATOM 937 O O . ALA A 1 117 ? 12.349 12.451 -12.698 1.00 98.81 117 ALA A O 1
ATOM 938 N N . GLY A 1 118 ? 14.239 11.426 -13.355 1.00 98.69 118 GLY A N 1
ATOM 939 C CA . GLY A 1 118 ? 13.878 11.389 -14.774 1.00 98.69 118 GLY A CA 1
ATOM 940 C C . GLY A 1 118 ? 12.630 10.549 -15.065 1.00 98.69 118 GLY A C 1
ATOM 941 O O . GLY A 1 118 ? 11.758 10.992 -15.806 1.00 98.69 118 GLY A O 1
ATOM 942 N N . SER A 1 119 ? 12.509 9.366 -14.452 1.00 98.81 119 SER A N 1
ATOM 943 C CA . SER A 1 119 ? 11.329 8.505 -14.639 1.00 98.81 119 SER A CA 1
ATOM 944 C C . SER A 1 119 ? 10.068 9.096 -14.008 1.00 98.81 119 SER A C 1
ATOM 946 O O . SER A 1 119 ? 8.981 9.026 -14.583 1.00 98.81 119 SER A O 1
ATOM 948 N N . VAL A 1 120 ? 10.218 9.753 -12.857 1.00 98.94 120 VAL A N 1
ATOM 949 C CA . VAL A 1 120 ? 9.146 10.506 -12.200 1.00 98.94 120 VAL A CA 1
ATOM 950 C C . VAL A 1 120 ? 8.665 11.660 -13.083 1.00 98.94 120 VAL A C 1
ATOM 952 O O . VAL A 1 120 ? 7.457 11.836 -13.253 1.00 98.94 120 VAL A O 1
ATOM 955 N N . ASP A 1 121 ? 9.587 12.426 -13.671 1.00 98.88 121 ASP A N 1
ATOM 956 C CA . ASP A 1 121 ? 9.260 13.533 -14.575 1.00 98.88 121 ASP A CA 1
ATOM 957 C C . ASP A 1 121 ? 8.540 13.048 -15.838 1.00 98.88 121 ASP A C 1
ATOM 959 O O . ASP A 1 121 ? 7.491 13.584 -16.200 1.00 98.88 121 ASP A O 1
ATOM 963 N N . TYR A 1 122 ? 9.025 11.968 -16.454 1.00 98.88 122 TYR A N 1
ATOM 964 C CA . TYR A 1 122 ? 8.370 11.342 -17.601 1.00 98.88 122 TYR A CA 1
ATOM 965 C C . TYR A 1 122 ? 6.911 10.965 -17.301 1.00 98.88 122 TYR A C 1
ATOM 967 O O . TYR A 1 122 ? 6.006 11.292 -18.075 1.00 98.88 122 TYR A O 1
ATOM 975 N N . ILE A 1 123 ? 6.654 10.321 -16.157 1.00 98.88 123 ILE A N 1
ATOM 976 C CA . ILE A 1 123 ? 5.290 9.955 -15.759 1.00 98.88 123 ILE A CA 1
ATOM 977 C C . ILE A 1 123 ? 4.436 11.210 -15.564 1.00 98.88 123 ILE A C 1
ATOM 979 O O . ILE A 1 123 ? 3.350 11.303 -16.138 1.00 98.88 123 ILE A O 1
ATOM 983 N N . ASN A 1 124 ? 4.922 12.181 -14.789 1.00 98.81 124 ASN A N 1
ATOM 984 C CA . ASN A 1 124 ? 4.172 13.391 -14.448 1.00 98.81 124 ASN A CA 1
ATOM 985 C C . ASN A 1 124 ? 3.832 14.256 -15.667 1.00 98.81 124 ASN A C 1
ATOM 987 O O . ASN A 1 124 ? 2.761 14.856 -15.708 1.00 98.81 124 ASN A O 1
ATOM 991 N N . THR A 1 125 ? 4.729 14.338 -16.648 1.00 98.38 125 THR A N 1
ATOM 992 C CA . THR A 1 125 ? 4.572 15.233 -17.804 1.00 98.38 125 THR A CA 1
ATOM 993 C C . THR A 1 125 ? 3.837 14.585 -18.974 1.00 98.38 125 THR A C 1
ATOM 995 O O . THR A 1 125 ? 3.193 15.289 -19.752 1.00 98.38 125 THR A O 1
ATOM 998 N N . ARG A 1 126 ? 3.911 13.255 -19.117 1.00 98.38 126 ARG A N 1
ATOM 999 C CA . ARG A 1 126 ? 3.444 12.554 -20.325 1.00 98.38 126 ARG A CA 1
ATOM 1000 C C . ARG A 1 126 ? 2.298 11.572 -20.097 1.00 98.38 126 ARG A C 1
ATOM 1002 O O . ARG A 1 126 ? 1.537 11.290 -21.032 1.00 98.38 126 ARG A O 1
ATOM 1009 N N . LEU A 1 127 ? 2.189 11.017 -18.889 1.00 98.75 127 LEU A N 1
ATOM 1010 C CA . LEU A 1 127 ? 1.249 9.934 -18.578 1.00 98.75 127 LEU A CA 1
ATOM 1011 C C . LEU A 1 127 ? 0.195 10.327 -17.543 1.00 98.75 127 LEU A C 1
ATOM 1013 O O . LEU A 1 127 ? -0.942 9.864 -17.625 1.00 98.75 127 LEU A O 1
ATOM 1017 N N . ALA A 1 128 ? 0.557 11.151 -16.565 1.00 98.62 128 ALA A N 1
ATOM 1018 C CA . ALA A 1 128 ? -0.349 11.540 -15.500 1.00 98.62 128 ALA A CA 1
ATOM 1019 C C . ALA A 1 128 ? -1.491 12.433 -16.024 1.00 98.62 128 ALA A C 1
ATOM 1021 O O . ALA A 1 128 ? -1.266 13.290 -16.886 1.00 98.62 128 ALA A O 1
ATOM 1022 N N . PRO A 1 129 ? -2.728 12.271 -15.520 1.00 98.06 129 PRO A N 1
ATOM 1023 C CA . PRO A 1 129 ? -3.749 13.297 -15.688 1.00 98.06 129 PRO A CA 1
ATOM 1024 C C . PRO A 1 129 ? -3.376 14.564 -14.885 1.00 98.06 129 PRO A C 1
ATOM 1026 O O . PRO A 1 129 ? -2.603 14.471 -13.930 1.00 98.06 129 PRO A O 1
ATOM 1029 N N . PRO A 1 130 ? -3.922 15.749 -15.226 1.00 96.00 130 PRO A N 1
ATOM 1030 C CA . PRO A 1 130 ? -3.487 17.029 -14.647 1.00 96.00 130 PRO A CA 1
ATOM 1031 C C . PRO A 1 130 ? -3.582 17.139 -13.115 1.00 96.00 130 PRO A C 1
ATOM 1033 O O . PRO A 1 130 ? -2.850 17.916 -12.504 1.00 96.00 130 PRO A O 1
ATOM 1036 N N . ASP A 1 131 ? -4.493 16.388 -12.499 1.00 97.00 131 ASP A N 1
ATOM 1037 C CA . ASP A 1 131 ? -4.791 16.378 -11.065 1.00 97.00 131 ASP A CA 1
ATOM 1038 C C . ASP A 1 131 ? -3.975 15.345 -10.270 1.00 97.00 131 ASP A C 1
ATOM 1040 O O . ASP A 1 131 ? -4.054 15.306 -9.040 1.00 97.00 131 ASP A O 1
ATOM 1044 N N . LYS A 1 132 ? -3.160 14.524 -10.945 1.00 98.44 132 LYS A N 1
ATOM 1045 C CA . LYS A 1 132 ? -2.336 13.498 -10.303 1.00 98.44 132 LYS A CA 1
ATOM 1046 C C . LYS A 1 132 ? -0.864 13.674 -10.611 1.00 98.44 132 LYS A C 1
ATOM 1048 O O . LYS A 1 132 ? -0.466 14.197 -11.644 1.00 98.44 132 LYS A O 1
ATOM 1053 N N . ARG A 1 133 ? -0.045 13.189 -9.683 1.00 98.50 133 ARG A N 1
ATOM 1054 C CA . ARG A 1 133 ? 1.410 13.105 -9.804 1.00 98.50 133 ARG A CA 1
ATOM 1055 C C . ARG A 1 133 ? 1.896 11.841 -9.113 1.00 98.50 133 ARG A C 1
ATOM 1057 O O . ARG A 1 133 ? 1.184 11.292 -8.269 1.00 98.50 133 ARG A O 1
ATOM 1064 N N . VAL A 1 134 ? 3.097 11.402 -9.466 1.00 98.88 134 VAL A N 1
ATOM 1065 C CA . VAL A 1 134 ? 3.799 10.310 -8.788 1.00 98.88 134 VAL A CA 1
ATOM 1066 C C . VAL A 1 134 ? 3.950 10.639 -7.305 1.00 98.88 134 VAL A C 1
ATOM 1068 O O . VAL A 1 134 ? 4.384 11.734 -6.950 1.00 98.88 134 VAL A O 1
ATOM 1071 N N . LYS A 1 135 ? 3.583 9.682 -6.450 1.00 98.75 135 LYS A N 1
ATOM 1072 C CA . LYS A 1 135 ? 3.701 9.781 -4.986 1.00 98.75 135 LYS A CA 1
ATOM 1073 C C . LYS A 1 135 ? 4.646 8.748 -4.390 1.00 98.75 135 LYS A C 1
ATOM 1075 O O . LYS A 1 135 ? 5.065 8.912 -3.247 1.00 98.75 135 LYS A O 1
ATOM 1080 N N . VAL A 1 136 ? 4.940 7.680 -5.135 1.00 98.81 136 VAL A N 1
ATOM 1081 C CA . VAL A 1 136 ? 5.708 6.541 -4.631 1.00 98.81 136 VAL A CA 1
ATOM 1082 C C . VAL A 1 136 ? 6.795 6.129 -5.620 1.00 98.81 136 VAL A C 1
ATOM 1084 O O . VAL A 1 136 ? 6.574 6.113 -6.828 1.00 98.81 136 VAL A O 1
ATOM 1087 N N . PHE A 1 137 ? 7.964 5.773 -5.110 1.00 98.88 137 PHE A N 1
ATOM 1088 C CA . PHE A 1 137 ? 9.011 5.073 -5.839 1.00 98.88 137 PHE A CA 1
ATOM 1089 C C . PHE A 1 137 ? 9.055 3.609 -5.378 1.00 98.88 137 PHE A C 1
ATOM 1091 O O . PHE A 1 137 ? 9.263 3.341 -4.193 1.00 98.88 137 PHE A O 1
ATOM 1098 N N . LEU A 1 138 ? 8.819 2.669 -6.293 1.00 98.81 138 LEU A N 1
ATOM 1099 C CA . LEU A 1 138 ? 8.882 1.229 -6.027 1.00 98.81 138 LEU A CA 1
ATOM 1100 C C . LEU A 1 138 ? 10.264 0.735 -6.460 1.00 98.81 138 LEU A C 1
ATOM 1102 O O . LEU A 1 138 ? 10.627 0.891 -7.626 1.00 98.81 138 LEU A O 1
ATOM 1106 N N . TRP A 1 139 ? 11.063 0.196 -5.538 1.00 98.56 139 TRP A N 1
ATOM 1107 C CA . TRP A 1 139 ? 12.431 -0.239 -5.844 1.00 98.56 139 TRP A CA 1
ATOM 1108 C C . TRP A 1 139 ? 12.453 -1.484 -6.741 1.00 98.56 139 TRP A C 1
ATOM 1110 O O . TRP A 1 139 ? 11.928 -2.525 -6.356 1.00 98.56 139 TRP A O 1
ATOM 1120 N N . SER A 1 140 ? 13.120 -1.382 -7.892 1.00 97.88 140 SER A N 1
ATOM 1121 C CA . SER A 1 140 ? 13.342 -2.481 -8.843 1.00 97.88 140 SER A CA 1
ATOM 1122 C C . SER A 1 140 ? 14.454 -3.441 -8.416 1.00 97.88 140 SER A C 1
ATOM 1124 O O . SER A 1 140 ? 15.300 -3.099 -7.581 1.00 97.88 140 SER A O 1
ATOM 1126 N N . GLY A 1 141 ? 14.511 -4.610 -9.059 1.00 95.75 141 GLY A N 1
ATOM 1127 C CA . GLY A 1 141 ? 15.662 -5.513 -8.980 1.00 95.75 141 GLY A CA 1
ATOM 1128 C C . GLY A 1 141 ? 15.909 -6.083 -7.584 1.00 95.75 141 GLY A C 1
ATOM 1129 O O . GLY A 1 141 ? 15.005 -6.620 -6.950 1.00 95.75 141 GLY A O 1
ATOM 1130 N N . ASP A 1 142 ? 17.145 -5.955 -7.089 1.00 95.19 142 ASP A N 1
ATOM 1131 C CA . ASP A 1 142 ? 17.521 -6.364 -5.731 1.00 95.19 142 ASP A CA 1
ATOM 1132 C C . ASP A 1 142 ? 16.790 -5.581 -4.630 1.00 95.19 142 ASP A C 1
ATOM 1134 O O . ASP A 1 142 ? 16.835 -5.978 -3.464 1.00 95.19 142 ASP A O 1
ATOM 1138 N N . ALA A 1 143 ? 16.131 -4.474 -4.992 1.00 96.56 143 ALA A N 1
ATOM 1139 C CA . ALA A 1 143 ? 15.456 -3.555 -4.094 1.00 96.56 143 ALA A CA 1
ATOM 1140 C C . ALA A 1 143 ? 16.334 -3.138 -2.902 1.00 96.56 143 ALA A C 1
ATOM 1142 O O . ALA A 1 143 ? 15.868 -2.988 -1.769 1.00 96.56 143 ALA A O 1
ATOM 1143 N N . ILE A 1 144 ? 17.638 -2.960 -3.132 1.00 96.00 144 ILE A N 1
ATOM 1144 C CA . ILE A 1 144 ? 18.595 -2.522 -2.116 1.00 96.00 144 ILE A CA 1
ATOM 1145 C C . ILE A 1 144 ? 19.189 -1.175 -2.551 1.00 96.00 144 ILE A C 1
ATOM 1147 O O . ILE A 1 144 ? 20.348 -1.112 -2.966 1.00 96.00 144 ILE A O 1
ATOM 1151 N N . PRO A 1 145 ? 18.445 -0.063 -2.398 1.00 96.31 145 PRO A N 1
ATOM 1152 C CA . PRO A 1 145 ? 18.985 1.263 -2.677 1.00 96.31 145 PRO A CA 1
ATOM 1153 C C . PRO A 1 145 ? 20.155 1.587 -1.745 1.00 96.31 145 PRO A C 1
ATOM 1155 O O . PRO A 1 145 ? 20.195 1.125 -0.594 1.00 96.31 145 PRO A O 1
ATOM 1158 N N . GLY A 1 146 ? 21.114 2.374 -2.227 1.00 96.00 146 GLY A N 1
ATOM 1159 C CA . GLY A 1 146 ? 22.100 3.029 -1.379 1.00 96.00 146 GLY A CA 1
ATOM 1160 C C . GLY A 1 146 ? 21.597 4.375 -0.859 1.00 96.00 146 GLY A C 1
ATOM 1161 O O . GLY A 1 146 ? 20.424 4.741 -0.989 1.00 96.00 146 GLY A O 1
ATOM 1162 N N . ASP A 1 147 ? 22.495 5.096 -0.194 1.00 96.62 147 ASP A N 1
ATOM 1163 C CA . ASP A 1 147 ? 22.135 6.295 0.559 1.00 96.62 147 ASP A CA 1
ATOM 1164 C C . ASP A 1 147 ? 21.787 7.472 -0.360 1.00 96.62 147 ASP A C 1
ATOM 1166 O O . ASP A 1 147 ? 20.921 8.270 0.002 1.00 96.62 147 ASP A O 1
ATOM 1170 N N . ARG A 1 148 ? 22.397 7.559 -1.554 1.00 97.06 148 ARG A N 1
ATOM 1171 C CA . ARG A 1 148 ? 22.103 8.618 -2.533 1.00 97.06 148 ARG A CA 1
ATOM 1172 C C . ARG A 1 148 ? 20.722 8.426 -3.148 1.00 97.06 148 ARG A C 1
ATOM 1174 O O . ARG A 1 148 ? 19.970 9.391 -3.253 1.00 97.06 148 ARG A O 1
ATOM 1181 N N . ALA A 1 149 ? 20.383 7.194 -3.525 1.00 97.81 149 ALA A N 1
ATOM 1182 C CA . ALA A 1 149 ? 19.072 6.871 -4.078 1.00 97.81 149 ALA A CA 1
ATOM 1183 C C . ALA A 1 149 ? 17.950 7.146 -3.065 1.00 97.81 149 ALA A C 1
ATOM 1185 O O . ALA A 1 149 ? 16.978 7.825 -3.397 1.00 97.81 149 ALA A O 1
ATOM 1186 N N . LEU A 1 150 ? 18.113 6.704 -1.811 1.00 97.75 150 LEU A N 1
ATOM 1187 C CA . LEU A 1 150 ? 17.145 6.995 -0.747 1.00 97.75 150 LEU A CA 1
ATOM 1188 C C . LEU A 1 150 ? 17.004 8.500 -0.486 1.00 97.75 150 LEU A C 1
ATOM 1190 O O . LEU A 1 150 ? 15.880 9.003 -0.472 1.00 97.75 150 LEU A O 1
ATOM 1194 N N . ALA A 1 151 ? 18.120 9.226 -0.357 1.00 97.81 151 ALA A N 1
ATOM 1195 C CA . ALA A 1 151 ? 18.103 10.676 -0.153 1.00 97.81 151 ALA A CA 1
ATOM 1196 C C . ALA A 1 151 ? 17.363 11.410 -1.281 1.00 97.81 151 ALA A C 1
ATOM 1198 O O . ALA A 1 151 ? 16.627 12.358 -1.020 1.00 97.81 151 ALA A O 1
ATOM 1199 N N . LEU A 1 152 ? 17.534 10.966 -2.531 1.00 98.44 152 LEU A N 1
ATOM 1200 C CA . LEU A 1 152 ? 16.859 11.574 -3.672 1.00 98.44 152 LEU A CA 1
ATOM 1201 C C . LEU A 1 152 ? 15.341 11.350 -3.626 1.00 98.44 152 LEU A C 1
ATOM 1203 O O . LEU A 1 152 ? 14.597 12.283 -3.910 1.00 98.44 152 LEU A O 1
ATOM 1207 N N . THR A 1 153 ? 14.865 10.161 -3.234 1.00 98.19 153 THR A N 1
ATOM 1208 C CA . THR A 1 153 ? 13.413 9.938 -3.068 1.00 98.19 153 THR A CA 1
ATOM 1209 C C . THR A 1 153 ? 12.811 10.857 -2.003 1.00 98.19 153 THR A C 1
ATOM 1211 O O . THR A 1 153 ? 11.783 11.483 -2.255 1.00 98.19 153 THR A O 1
ATOM 1214 N N . GLU A 1 154 ? 13.499 11.025 -0.870 1.00 95.56 154 GLU A N 1
ATOM 1215 C CA . GLU A 1 154 ? 13.082 11.929 0.208 1.00 95.56 154 GLU A CA 1
ATOM 1216 C C . GLU A 1 154 ? 13.069 13.395 -0.259 1.00 95.56 154 GLU A C 1
ATOM 1218 O O . GLU A 1 154 ? 12.088 14.106 -0.057 1.00 95.56 154 GLU A O 1
ATOM 1223 N N . ALA A 1 155 ? 14.121 13.842 -0.958 1.00 97.88 155 ALA A N 1
ATOM 1224 C CA . ALA A 1 155 ? 14.223 15.206 -1.483 1.00 97.88 155 ALA A CA 1
ATOM 1225 C C . ALA A 1 155 ? 13.126 15.546 -2.509 1.00 97.88 155 ALA A C 1
ATOM 1227 O O . ALA A 1 155 ? 12.749 16.709 -2.651 1.00 97.88 155 ALA A O 1
ATOM 1228 N N . LEU A 1 156 ? 12.604 14.539 -3.213 1.00 98.12 156 LEU A N 1
ATOM 1229 C CA . LEU A 1 156 ? 11.480 14.674 -4.142 1.00 98.12 156 LEU A CA 1
ATOM 1230 C C . LEU A 1 156 ? 10.107 14.577 -3.451 1.00 98.12 156 LEU A C 1
ATOM 1232 O O . LEU A 1 156 ? 9.084 14.708 -4.122 1.00 98.12 156 LEU A O 1
ATOM 1236 N N . GLY A 1 157 ? 10.064 14.342 -2.135 1.00 96.88 157 GLY A N 1
ATOM 1237 C CA . GLY A 1 157 ? 8.824 14.128 -1.387 1.00 96.88 157 GLY A CA 1
ATOM 1238 C C . GLY A 1 157 ? 8.106 12.830 -1.766 1.00 96.88 157 GLY A C 1
ATOM 1239 O O . GLY A 1 157 ? 6.881 12.753 -1.655 1.00 96.88 157 GLY A O 1
ATOM 1240 N N . LEU A 1 158 ? 8.847 11.835 -2.262 1.00 98.38 158 LEU A N 1
ATOM 1241 C CA . LEU A 1 158 ? 8.307 10.543 -2.663 1.00 98.38 158 LEU A CA 1
ATOM 1242 C C . LEU A 1 158 ? 8.376 9.560 -1.504 1.00 98.38 158 LEU A C 1
ATOM 1244 O O . LEU A 1 158 ? 9.431 9.338 -0.907 1.00 98.38 158 LEU A O 1
ATOM 1248 N N . GLU A 1 159 ? 7.268 8.867 -1.277 1.00 98.12 159 GLU A N 1
ATOM 1249 C CA . GLU A 1 159 ? 7.318 7.661 -0.469 1.00 98.12 159 GLU A CA 1
ATOM 1250 C C . GLU A 1 159 ? 8.094 6.586 -1.232 1.00 98.12 159 GLU A C 1
ATOM 1252 O O . GLU A 1 159 ? 8.021 6.513 -2.452 1.00 98.12 159 GLU A O 1
ATOM 1257 N N . ASN A 1 160 ? 8.849 5.734 -0.545 1.00 98.00 160 ASN A N 1
ATOM 1258 C CA . ASN A 1 160 ? 9.561 4.632 -1.184 1.00 98.00 160 ASN A CA 1
ATOM 1259 C C . ASN A 1 160 ? 9.202 3.310 -0.506 1.00 98.00 160 ASN A C 1
ATOM 1261 O O . ASN A 1 160 ? 9.035 3.273 0.716 1.00 98.00 160 ASN A O 1
ATOM 1265 N N . THR A 1 161 ? 9.055 2.256 -1.304 1.00 97.88 161 THR A N 1
ATOM 1266 C CA . THR A 1 161 ? 8.736 0.897 -0.846 1.00 97.88 161 THR A CA 1
ATOM 1267 C C . THR A 1 161 ? 9.359 -0.156 -1.772 1.00 97.88 161 THR A C 1
ATOM 1269 O O . THR A 1 161 ? 10.011 0.202 -2.752 1.00 97.88 161 THR A O 1
ATOM 1272 N N . ASN A 1 162 ? 9.161 -1.435 -1.436 1.00 88.12 162 ASN A N 1
ATOM 1273 C CA . ASN A 1 162 ? 9.740 -2.652 -2.025 1.00 88.12 162 ASN A CA 1
ATOM 1274 C C . ASN A 1 162 ? 11.084 -3.047 -1.389 1.00 88.12 162 ASN A C 1
ATOM 1276 O O . ASN A 1 162 ? 11.726 -2.289 -0.653 1.00 88.12 162 ASN A O 1
ATOM 1280 N N . GLY A 1 163 ? 11.461 -4.305 -1.610 1.00 92.81 163 GLY A N 1
ATOM 1281 C CA . GLY A 1 163 ? 12.355 -5.051 -0.729 1.00 92.81 163 GLY A CA 1
ATOM 1282 C C . GLY A 1 163 ? 11.599 -5.656 0.459 1.00 92.81 163 GLY A C 1
ATOM 1283 O O . GLY A 1 163 ? 10.380 -5.513 0.589 1.00 92.81 163 GLY A O 1
ATOM 1284 N N . GLY A 1 164 ? 12.342 -6.326 1.340 1.00 93.19 164 GLY A N 1
ATOM 1285 C CA . GLY A 1 164 ? 11.773 -7.301 2.271 1.00 93.19 164 GLY A CA 1
ATOM 1286 C C . GLY A 1 164 ? 11.546 -8.633 1.561 1.00 93.19 164 GLY A C 1
ATOM 1287 O O . GLY A 1 164 ? 11.500 -8.677 0.342 1.00 93.19 164 GLY A O 1
ATOM 1288 N N . ASP A 1 165 ? 11.450 -9.722 2.318 1.00 95.25 165 ASP A N 1
ATOM 1289 C CA . ASP A 1 165 ? 11.263 -11.065 1.751 1.00 95.25 165 ASP A CA 1
ATOM 1290 C C . ASP A 1 165 ? 10.329 -11.890 2.652 1.00 95.25 165 ASP A C 1
ATOM 1292 O O . ASP A 1 165 ? 10.618 -12.997 3.105 1.00 95.25 165 ASP A O 1
ATOM 1296 N N . THR A 1 166 ? 9.199 -11.272 3.020 1.00 97.19 166 THR A N 1
ATOM 1297 C CA . THR A 1 166 ? 8.178 -11.939 3.837 1.00 97.19 166 THR A CA 1
ATOM 1298 C C . THR A 1 166 ? 7.355 -12.883 2.968 1.00 97.19 166 THR A C 1
ATOM 1300 O O . THR A 1 166 ? 6.491 -12.445 2.204 1.00 97.19 166 THR A O 1
ATOM 1303 N N . LYS A 1 167 ? 7.588 -14.184 3.142 1.00 95.94 167 LYS A N 1
ATOM 1304 C CA . LYS A 1 167 ? 6.798 -15.277 2.568 1.00 95.94 167 LYS A CA 1
ATOM 1305 C C . LYS A 1 167 ? 6.734 -16.416 3.581 1.00 95.94 167 LYS A C 1
ATOM 1307 O O . LYS A 1 167 ? 7.711 -17.132 3.781 1.00 95.94 167 LYS A O 1
ATOM 1312 N N . VAL A 1 168 ? 5.570 -16.603 4.196 1.00 96.69 168 VAL A N 1
ATOM 1313 C CA . VAL A 1 168 ? 5.311 -17.735 5.097 1.00 96.69 168 VAL A CA 1
ATOM 1314 C C . VAL A 1 168 ? 4.262 -18.649 4.490 1.00 96.69 168 VAL A C 1
ATOM 1316 O O . VAL A 1 168 ? 3.193 -18.196 4.087 1.00 96.69 168 VAL A O 1
ATOM 1319 N N . LEU A 1 169 ? 4.568 -19.937 4.430 1.00 96.94 169 LEU A N 1
ATOM 1320 C CA . LEU A 1 169 ? 3.644 -20.990 4.021 1.00 96.94 169 LEU A CA 1
ATOM 1321 C C . LEU A 1 169 ? 3.548 -22.027 5.147 1.00 96.94 169 LEU A C 1
ATOM 1323 O O . LEU A 1 169 ? 4.421 -22.040 6.018 1.00 96.94 169 LEU A O 1
ATOM 1327 N N . PRO A 1 170 ? 2.521 -22.892 5.174 1.00 96.88 170 PRO A N 1
ATOM 1328 C CA . PRO A 1 170 ? 2.399 -23.933 6.196 1.00 96.88 170 PRO A CA 1
ATOM 1329 C C . PRO A 1 170 ? 3.669 -24.785 6.361 1.00 96.88 170 PRO A C 1
ATOM 1331 O O . PRO A 1 170 ? 4.069 -25.088 7.481 1.00 96.88 170 PRO A O 1
ATOM 1334 N N . GLU A 1 171 ? 4.341 -25.102 5.255 1.00 95.12 171 GLU A N 1
ATOM 1335 C CA . GLU A 1 171 ? 5.590 -25.863 5.196 1.00 95.12 171 GLU A CA 1
ATOM 1336 C C . GLU A 1 171 ? 6.838 -25.090 5.665 1.00 95.12 171 GLU A C 1
ATOM 1338 O O . GLU A 1 171 ? 7.841 -25.707 6.015 1.00 95.12 171 GLU A O 1
ATOM 1343 N N . THR A 1 172 ? 6.786 -23.754 5.708 1.00 91.38 172 THR A N 1
ATOM 1344 C CA . THR A 1 172 ? 7.886 -22.866 6.135 1.00 91.38 172 THR A CA 1
ATOM 1345 C C . THR A 1 172 ? 7.457 -21.917 7.259 1.00 91.38 172 THR A C 1
ATOM 1347 O O . THR A 1 172 ? 7.970 -20.805 7.384 1.00 91.38 172 THR A O 1
ATOM 1350 N N . ASN A 1 173 ? 6.490 -22.328 8.086 1.00 93.31 173 ASN A N 1
ATOM 1351 C CA . ASN A 1 173 ? 5.858 -21.469 9.086 1.00 93.31 173 ASN A CA 1
ATOM 1352 C C . ASN A 1 173 ? 6.799 -21.149 10.264 1.00 93.31 173 ASN A C 1
ATOM 1354 O O . ASN A 1 173 ? 6.757 -21.785 11.317 1.00 93.31 173 ASN A O 1
ATOM 1358 N N . SER A 1 174 ? 7.658 -20.148 10.078 1.00 94.06 174 SER A N 1
ATOM 1359 C CA . SER A 1 174 ? 8.601 -19.650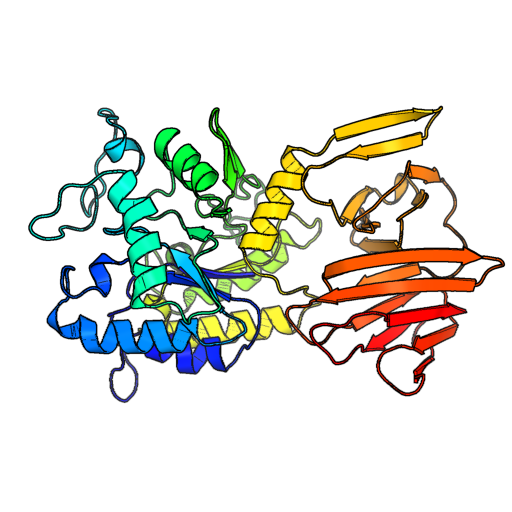 11.078 1.00 94.06 174 SER A CA 1
ATOM 1360 C C . SER A 1 174 ? 8.686 -18.127 11.033 1.00 94.06 174 SER A C 1
ATOM 1362 O O . SER A 1 174 ? 8.691 -17.516 9.963 1.00 94.06 174 SER A O 1
ATOM 1364 N N . LEU A 1 175 ? 8.846 -17.505 12.208 1.00 94.75 175 LEU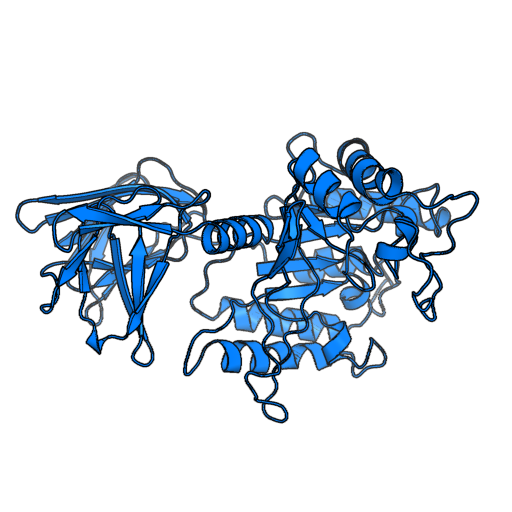 A N 1
ATOM 1365 C CA . LEU A 1 175 ? 9.099 -16.065 12.330 1.00 94.75 175 LEU A CA 1
ATOM 1366 C C . LEU A 1 175 ? 10.370 -15.616 11.594 1.00 94.75 175 LEU A C 1
ATOM 1368 O O . LEU A 1 175 ? 10.473 -14.450 11.231 1.00 94.75 175 LEU A O 1
ATOM 1372 N N . THR A 1 176 ? 11.312 -16.526 11.329 1.00 95.25 176 THR A N 1
ATOM 1373 C CA . THR A 1 176 ? 12.523 -16.237 10.541 1.00 95.25 176 THR A CA 1
ATOM 1374 C C . THR A 1 176 ? 12.224 -15.869 9.087 1.00 95.25 176 THR A C 1
ATOM 1376 O O . THR A 1 176 ? 13.075 -15.277 8.433 1.00 95.25 176 THR A O 1
ATOM 1379 N N . HIS A 1 177 ? 11.026 -16.183 8.586 1.00 95.94 177 HIS A N 1
ATOM 1380 C CA . HIS A 1 177 ? 10.552 -15.802 7.253 1.00 95.94 177 HIS A CA 1
ATOM 1381 C C . HIS A 1 177 ? 9.686 -14.529 7.262 1.00 95.94 177 HIS A C 1
ATOM 1383 O O . HIS A 1 177 ? 9.055 -14.200 6.258 1.00 95.94 177 HIS A O 1
ATOM 1389 N N . VAL A 1 178 ? 9.633 -13.799 8.383 1.00 97.12 178 VAL A N 1
ATOM 1390 C CA . VAL A 1 178 ? 8.904 -12.529 8.504 1.00 97.12 178 VAL A CA 1
ATOM 1391 C C . VAL A 1 178 ? 9.900 -11.387 8.662 1.00 97.12 178 VAL A C 1
ATOM 1393 O O . VAL A 1 178 ? 10.556 -11.246 9.693 1.00 97.12 178 VAL A O 1
ATOM 1396 N N . TRP A 1 179 ? 10.005 -10.547 7.636 1.00 96.81 179 TRP A N 1
ATOM 1397 C CA . TRP A 1 179 ? 10.970 -9.447 7.597 1.00 96.81 179 TRP A CA 1
ATOM 1398 C C . TRP A 1 179 ? 10.505 -8.233 8.413 1.00 96.81 179 TRP A C 1
ATOM 1400 O O . TRP A 1 179 ? 9.301 -8.061 8.641 1.00 96.81 179 TRP A O 1
ATOM 1410 N N . PRO A 1 180 ? 11.420 -7.342 8.846 1.00 96.56 180 PRO A N 1
ATOM 1411 C CA . PRO A 1 180 ? 11.053 -6.097 9.525 1.00 96.56 180 PRO A CA 1
ATOM 1412 C C . PRO A 1 180 ? 10.179 -5.184 8.643 1.00 96.56 180 PRO A C 1
ATOM 1414 O O . PRO A 1 180 ? 9.922 -5.469 7.475 1.00 96.56 180 PRO A O 1
ATOM 1417 N N . ILE A 1 181 ? 9.641 -4.100 9.212 1.00 96.25 181 ILE A N 1
ATOM 1418 C CA . ILE A 1 181 ? 8.800 -3.134 8.473 1.00 96.25 181 ILE A CA 1
ATOM 1419 C C . ILE A 1 181 ? 9.632 -2.321 7.473 1.00 96.25 181 ILE A C 1
ATOM 1421 O O . ILE A 1 181 ? 9.143 -1.965 6.406 1.00 96.25 181 ILE A O 1
ATOM 1425 N N . GLY A 1 182 ? 10.888 -2.046 7.803 1.00 96.62 182 GLY A N 1
ATOM 1426 C CA . GLY A 1 182 ? 11.800 -1.325 6.936 1.00 96.62 182 GLY A CA 1
ATOM 1427 C C . GLY A 1 182 ? 13.244 -1.431 7.404 1.00 96.62 182 GLY A C 1
ATOM 1428 O O . GLY A 1 182 ? 13.559 -2.080 8.408 1.00 96.62 182 GLY A O 1
ATOM 1429 N N . ARG A 1 183 ? 14.123 -0.764 6.665 1.00 96.25 183 ARG A N 1
ATOM 1430 C CA . ARG A 1 183 ? 15.563 -0.702 6.902 1.00 96.25 183 ARG A CA 1
ATOM 1431 C C . ARG A 1 183 ? 15.993 0.755 7.075 1.00 96.25 183 ARG A C 1
ATOM 1433 O O . ARG A 1 183 ? 16.076 1.475 6.076 1.00 96.25 183 ARG A O 1
ATOM 1440 N N . PRO A 1 184 ? 16.281 1.193 8.312 1.00 95.69 184 PRO A N 1
ATOM 1441 C CA . PRO A 1 184 ? 16.857 2.508 8.562 1.00 95.69 184 PRO A CA 1
ATOM 1442 C C . PRO A 1 184 ? 18.231 2.647 7.900 1.00 95.69 184 PRO A C 1
ATOM 1444 O O . PRO A 1 184 ? 19.046 1.720 7.918 1.00 95.69 184 PRO A O 1
ATOM 1447 N N . ARG A 1 185 ? 18.488 3.817 7.322 1.00 94.38 185 ARG A N 1
ATOM 1448 C CA . ARG A 1 185 ? 19.753 4.220 6.707 1.00 94.38 185 ARG A CA 1
ATOM 1449 C C . ARG A 1 185 ? 20.102 5.639 7.165 1.00 94.38 185 ARG A C 1
ATOM 1451 O O . ARG A 1 185 ? 19.204 6.367 7.581 1.00 94.38 185 ARG A O 1
ATOM 1458 N N . PRO A 1 186 ? 21.375 6.063 7.077 1.00 92.25 186 PRO A N 1
ATOM 1459 C CA . PRO A 1 186 ? 21.767 7.420 7.464 1.00 92.25 186 PRO A CA 1
ATOM 1460 C C . PRO A 1 186 ? 20.971 8.526 6.758 1.00 92.25 186 PRO A C 1
ATOM 1462 O O . PRO A 1 186 ? 20.763 9.586 7.337 1.00 92.25 186 PRO A O 1
ATOM 1465 N N . THR A 1 187 ? 20.517 8.280 5.525 1.00 93.12 187 THR A N 1
ATOM 1466 C CA . THR A 1 187 ? 19.811 9.264 4.692 1.00 93.12 187 THR A CA 1
ATOM 1467 C C . THR A 1 187 ? 18.297 9.064 4.610 1.00 93.12 187 THR A C 1
ATOM 1469 O O . THR A 1 187 ? 17.640 9.790 3.871 1.00 93.12 187 THR A O 1
ATOM 1472 N N . GLY A 1 188 ? 17.724 8.101 5.340 1.00 92.19 188 GLY A N 1
ATOM 1473 C CA . GLY A 1 188 ? 16.276 7.887 5.343 1.00 92.19 188 GLY A CA 1
ATOM 1474 C C . GLY A 1 188 ? 15.846 6.476 5.734 1.00 92.19 188 GLY A C 1
ATOM 1475 O O . GLY A 1 188 ? 16.637 5.648 6.186 1.00 92.19 188 GLY A O 1
ATOM 1476 N N . LEU A 1 189 ? 14.560 6.190 5.545 1.00 95.56 189 LEU A N 1
ATOM 1477 C CA . LEU A 1 189 ? 13.973 4.872 5.773 1.00 95.56 189 LEU A CA 1
ATOM 1478 C C . LEU A 1 189 ? 13.603 4.235 4.433 1.00 95.56 189 LEU A C 1
ATOM 1480 O O . LEU A 1 189 ? 12.794 4.789 3.686 1.00 95.56 189 LEU A O 1
ATOM 1484 N N . GLN A 1 190 ? 14.136 3.041 4.169 1.00 97.62 190 GLN A N 1
ATOM 1485 C CA . GLN A 1 190 ? 13.537 2.157 3.175 1.00 97.62 190 GLN A CA 1
ATOM 1486 C C . GLN A 1 190 ? 12.378 1.407 3.826 1.00 97.62 190 GLN A C 1
ATOM 1488 O O . GLN A 1 190 ? 12.599 0.648 4.772 1.00 97.62 190 GLN A O 1
ATOM 1493 N N . VAL A 1 191 ? 11.160 1.591 3.326 1.00 98.00 191 VAL A N 1
ATOM 1494 C CA . VAL A 1 191 ? 10.010 0.793 3.765 1.00 98.00 191 VAL A CA 1
ATOM 1495 C C . VAL A 1 191 ? 9.964 -0.494 2.944 1.00 98.00 191 VAL A C 1
ATOM 1497 O O . VAL A 1 191 ? 10.191 -0.471 1.742 1.00 98.00 191 VAL A O 1
ATOM 1500 N N . TYR A 1 192 ? 9.704 -1.629 3.585 1.00 98.38 192 TYR A N 1
ATOM 1501 C CA . TYR A 1 192 ? 9.560 -2.907 2.893 1.00 98.38 192 TYR A CA 1
ATOM 1502 C C . TYR A 1 192 ? 8.107 -3.204 2.552 1.00 98.38 192 TYR A C 1
ATOM 1504 O O . TYR A 1 192 ? 7.195 -2.862 3.318 1.00 98.38 192 TYR A O 1
ATOM 1512 N N . ALA A 1 193 ? 7.916 -3.926 1.444 1.00 97.75 193 ALA A N 1
ATOM 1513 C CA . ALA A 1 193 ? 6.636 -4.541 1.138 1.00 97.75 193 ALA A CA 1
ATOM 1514 C C . ALA A 1 193 ? 6.257 -5.500 2.290 1.00 97.75 193 ALA A C 1
ATOM 1516 O O . ALA A 1 193 ? 7.098 -6.275 2.765 1.00 97.75 193 ALA A O 1
ATOM 1517 N N . PRO A 1 194 ? 5.018 -5.444 2.810 1.00 97.00 194 PRO A N 1
ATOM 1518 C CA . PRO A 1 194 ? 4.570 -6.331 3.878 1.00 97.00 194 PRO A CA 1
ATOM 1519 C C . PRO A 1 194 ? 4.700 -7.822 3.571 1.00 97.00 194 PRO A C 1
ATOM 1521 O O . PRO A 1 194 ? 5.026 -8.587 4.481 1.00 97.00 194 PRO A O 1
ATOM 1524 N N . VAL A 1 195 ? 4.407 -8.211 2.327 1.00 97.69 195 VAL A N 1
ATOM 1525 C CA . VAL A 1 195 ? 4.391 -9.586 1.811 1.00 97.69 195 VAL A CA 1
ATOM 1526 C C . VAL A 1 195 ? 4.950 -9.566 0.392 1.00 97.69 195 VAL A C 1
ATOM 1528 O O . VAL A 1 195 ? 4.729 -8.607 -0.340 1.00 97.69 195 VAL A O 1
ATOM 1531 N N . MET A 1 196 ? 5.688 -10.609 0.015 1.00 96.75 196 MET A N 1
ATOM 1532 C CA . MET A 1 196 ? 6.306 -10.697 -1.307 1.00 96.75 196 MET A CA 1
ATOM 1533 C C . MET A 1 196 ? 5.311 -10.842 -2.461 1.00 96.75 196 MET A C 1
ATOM 1535 O O . MET A 1 196 ? 4.187 -11.316 -2.284 1.00 96.75 196 MET A O 1
ATOM 1539 N N . ASN A 1 197 ? 5.783 -10.458 -3.649 1.00 97.69 197 ASN A N 1
ATOM 1540 C CA . ASN A 1 197 ? 5.046 -10.512 -4.907 1.00 97.69 197 ASN A CA 1
ATOM 1541 C C . ASN A 1 197 ? 4.845 -11.928 -5.458 1.00 97.69 197 ASN A C 1
ATOM 1543 O O . ASN A 1 197 ? 5.376 -12.903 -4.933 1.00 97.69 197 ASN A O 1
ATOM 1547 N N . GLU A 1 198 ? 4.099 -12.052 -6.553 1.00 97.56 198 GLU A N 1
ATOM 1548 C CA . GLU A 1 198 ? 3.821 -13.315 -7.240 1.00 97.56 198 GLU A CA 1
ATOM 1549 C C . GLU A 1 198 ? 5.063 -14.071 -7.705 1.00 97.56 198 GLU A C 1
ATOM 1551 O O . GLU A 1 198 ? 5.031 -15.303 -7.790 1.00 97.56 198 GLU A O 1
ATOM 1556 N N . ASN A 1 199 ? 6.157 -13.366 -7.989 1.00 95.25 199 ASN A N 1
ATOM 1557 C CA . ASN A 1 199 ? 7.372 -13.957 -8.534 1.00 95.25 199 ASN A CA 1
ATOM 1558 C C . ASN A 1 199 ? 7.897 -15.090 -7.637 1.00 95.25 199 ASN A C 1
ATOM 1560 O O . ASN A 1 199 ? 8.217 -16.188 -8.103 1.00 95.25 199 ASN A O 1
ATOM 1564 N N . VAL A 1 200 ? 7.895 -14.875 -6.315 1.00 95.25 200 VAL A N 1
ATOM 1565 C CA . VAL A 1 200 ? 8.373 -15.877 -5.348 1.00 95.25 200 VAL A CA 1
ATOM 1566 C C . VAL A 1 200 ? 7.388 -17.026 -5.123 1.00 95.25 200 VAL A C 1
ATOM 1568 O O . VAL A 1 200 ? 7.781 -18.071 -4.603 1.00 95.25 200 VAL A O 1
ATOM 1571 N N . TYR A 1 201 ? 6.115 -16.875 -5.500 1.00 97.38 201 TYR A N 1
ATOM 1572 C CA . TYR A 1 201 ? 5.109 -17.949 -5.444 1.00 97.38 201 TYR A CA 1
ATOM 1573 C C . TYR A 1 201 ? 5.022 -18.744 -6.752 1.00 97.38 201 TYR A C 1
ATOM 1575 O O . TYR A 1 201 ? 4.333 -19.758 -6.809 1.00 97.38 201 TYR A O 1
ATOM 1583 N N . THR A 1 202 ? 5.717 -18.305 -7.801 1.00 97.12 202 THR A N 1
ATOM 1584 C CA . THR A 1 202 ? 5.635 -18.876 -9.154 1.00 97.12 202 THR A CA 1
ATOM 1585 C C . THR A 1 202 ? 6.996 -19.339 -9.680 1.00 97.12 202 THR A C 1
ATOM 1587 O O . THR A 1 202 ? 7.190 -19.421 -10.890 1.00 97.12 202 THR A O 1
ATOM 1590 N N . ASN A 1 203 ? 7.936 -19.658 -8.780 1.00 95.25 203 ASN A N 1
ATOM 1591 C CA . ASN A 1 203 ? 9.304 -20.080 -9.105 1.00 95.25 203 ASN A CA 1
ATOM 1592 C C . ASN A 1 203 ? 10.016 -19.110 -10.055 1.00 95.25 203 ASN A C 1
ATOM 1594 O O . ASN A 1 203 ? 10.508 -19.511 -11.105 1.00 95.25 203 ASN A O 1
ATOM 1598 N N . LEU A 1 204 ? 10.047 -17.826 -9.696 1.00 94.06 204 LEU A N 1
ATOM 1599 C CA . LEU A 1 204 ? 10.619 -16.773 -10.535 1.00 94.06 204 LEU A CA 1
ATOM 1600 C C . LEU A 1 204 ? 9.936 -16.696 -11.912 1.00 94.06 204 LEU A C 1
ATOM 1602 O O . LEU A 1 204 ? 10.599 -16.667 -12.948 1.00 94.06 204 LEU A O 1
ATOM 1606 N N . TRP A 1 205 ? 8.600 -16.770 -11.910 1.00 95.62 205 TRP A N 1
ATOM 1607 C CA . TRP A 1 205 ? 7.760 -16.793 -13.109 1.00 95.62 205 TRP A CA 1
ATOM 1608 C C . TRP A 1 205 ? 7.997 -17.992 -14.060 1.00 95.62 205 TRP A C 1
ATOM 1610 O O . TRP A 1 205 ? 7.624 -17.966 -15.235 1.00 95.62 205 TRP A O 1
ATOM 1620 N N . GLN A 1 206 ? 8.565 -19.096 -13.560 1.00 95.44 206 GLN A N 1
ATOM 1621 C CA . GLN A 1 206 ? 8.704 -20.366 -14.300 1.00 95.44 206 GLN A CA 1
ATOM 1622 C C . GLN A 1 206 ? 7.505 -21.308 -14.109 1.00 95.44 206 GLN A C 1
ATOM 1624 O O . GLN A 1 206 ? 7.406 -22.360 -14.740 1.00 95.44 206 GLN A O 1
ATOM 1629 N N . GLY A 1 207 ? 6.562 -20.913 -13.258 1.00 94.12 207 GLY A N 1
ATOM 1630 C CA . GLY A 1 207 ? 5.333 -21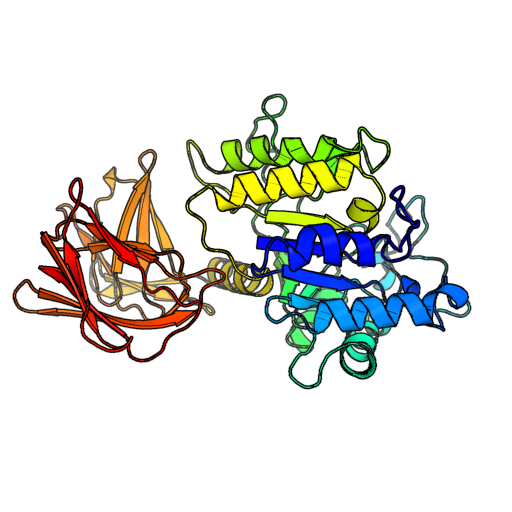.631 -12.979 1.00 94.12 207 GLY A CA 1
ATOM 1631 C C . GLY A 1 207 ? 5.408 -22.530 -11.734 1.00 94.12 207 GLY A C 1
ATOM 1632 O O . GLY A 1 207 ? 6.481 -22.749 -11.172 1.00 94.12 207 GLY A O 1
ATOM 1633 N N . PRO A 1 208 ? 4.260 -23.061 -11.277 1.00 97.19 208 PRO A N 1
ATOM 1634 C CA . PRO A 1 208 ? 2.939 -22.916 -11.891 1.00 97.19 208 PRO A CA 1
ATOM 1635 C C . PRO A 1 208 ? 2.413 -21.473 -11.828 1.00 97.19 208 PRO A C 1
ATOM 1637 O O . PRO A 1 208 ? 2.439 -20.843 -10.777 1.00 97.19 208 PRO A O 1
ATOM 1640 N N . TYR A 1 209 ? 1.890 -20.950 -12.945 1.00 97.31 209 TYR A N 1
ATOM 1641 C CA . TYR A 1 209 ? 1.444 -19.546 -13.062 1.00 97.31 209 TYR A CA 1
ATOM 1642 C C . TYR A 1 209 ? 0.231 -19.182 -12.193 1.00 97.31 209 TYR A C 1
ATOM 1644 O O . TYR A 1 209 ? -0.152 -18.025 -12.123 1.00 97.31 209 TYR A O 1
ATOM 1652 N N . TYR A 1 210 ? -0.381 -20.156 -11.520 1.00 97.62 210 TYR A N 1
ATOM 1653 C CA . TYR A 1 210 ? -1.436 -19.929 -10.532 1.00 97.62 210 TYR A CA 1
ATOM 1654 C C . TYR A 1 210 ? -0.917 -19.871 -9.086 1.00 97.62 210 TYR A C 1
ATOM 1656 O O . TYR A 1 210 ? -1.726 -19.786 -8.160 1.00 97.62 210 TYR A O 1
ATOM 1664 N N . GLY A 1 211 ? 0.396 -20.019 -8.874 1.00 97.75 211 GLY A N 1
ATOM 1665 C CA . GLY A 1 211 ? 1.002 -20.209 -7.553 1.00 97.75 211 GLY A CA 1
ATOM 1666 C C . GLY A 1 211 ? 0.754 -19.051 -6.590 1.00 97.75 211 GLY A C 1
ATOM 1667 O O . GLY A 1 211 ? 0.655 -19.270 -5.387 1.00 97.75 211 GLY A O 1
ATOM 1668 N N . TYR A 1 212 ? 0.526 -17.837 -7.104 1.00 98.50 212 TYR A N 1
ATOM 1669 C CA . TYR A 1 212 ? 0.228 -16.675 -6.264 1.00 98.50 212 TYR A CA 1
ATOM 1670 C C . TYR A 1 212 ? -1.020 -16.830 -5.389 1.00 98.50 212 TYR A C 1
ATOM 1672 O O . TYR A 1 212 ? -1.111 -16.170 -4.361 1.00 98.50 212 TYR A O 1
ATOM 1680 N N . ARG A 1 213 ? -1.935 -17.760 -5.709 1.00 98.38 213 ARG A N 1
ATOM 1681 C CA . ARG A 1 213 ? -3.062 -18.098 -4.821 1.00 98.38 213 ARG A CA 1
ATOM 1682 C C . ARG A 1 213 ? -2.612 -18.415 -3.388 1.00 98.38 213 ARG A C 1
ATOM 1684 O O . ARG A 1 213 ? -3.335 -18.141 -2.436 1.00 98.38 213 ARG A O 1
ATOM 1691 N N . ASP A 1 214 ? -1.408 -18.970 -3.229 1.00 98.38 214 ASP A N 1
ATOM 1692 C CA . ASP A 1 214 ? -0.878 -19.390 -1.932 1.00 98.38 214 ASP A CA 1
ATOM 1693 C C . ASP A 1 214 ? -0.529 -18.210 -1.014 1.00 98.38 214 ASP A C 1
ATOM 1695 O O . ASP A 1 214 ? -0.387 -18.410 0.193 1.00 98.38 214 ASP A O 1
ATOM 1699 N N . VAL A 1 215 ? -0.503 -16.972 -1.528 1.00 98.62 215 VAL A N 1
ATOM 1700 C CA . VAL A 1 215 ? -0.402 -15.761 -0.699 1.00 98.62 215 VAL A CA 1
ATOM 1701 C C . VAL A 1 215 ? -1.555 -15.657 0.310 1.00 98.62 215 VAL A C 1
ATOM 1703 O O . VAL A 1 215 ? -1.385 -15.087 1.385 1.00 98.62 215 VAL A O 1
ATOM 1706 N N . ILE A 1 216 ? -2.711 -16.273 0.028 1.00 98.69 216 ILE A N 1
ATOM 1707 C CA . ILE A 1 216 ? -3.831 -16.372 0.977 1.00 98.69 216 ILE A CA 1
ATOM 1708 C C . ILE A 1 216 ? -3.381 -17.058 2.273 1.00 98.69 216 ILE A C 1
ATOM 1710 O O . ILE A 1 216 ? -3.627 -16.540 3.362 1.00 98.69 216 ILE A O 1
ATOM 1714 N N . LYS A 1 217 ? -2.636 -18.164 2.165 1.00 98.38 217 LYS A N 1
ATOM 1715 C CA . LYS A 1 217 ? -2.090 -18.882 3.327 1.00 98.38 217 LYS A CA 1
ATOM 1716 C C . LYS A 1 217 ? -1.121 -17.988 4.100 1.00 98.38 217 LYS A C 1
ATOM 1718 O O . LYS A 1 217 ? -1.132 -17.964 5.329 1.00 98.38 217 LYS A O 1
ATOM 1723 N N . THR A 1 218 ? -0.311 -17.208 3.383 1.00 98.38 218 THR A N 1
ATOM 1724 C CA . THR A 1 218 ? 0.579 -16.210 3.986 1.00 98.38 218 THR A CA 1
ATOM 1725 C C . THR A 1 218 ? -0.206 -15.156 4.768 1.00 98.38 218 THR A C 1
ATOM 1727 O O . THR A 1 218 ? 0.139 -14.863 5.912 1.00 98.38 218 THR A O 1
ATOM 1730 N N . PHE A 1 219 ? -1.297 -14.623 4.215 1.00 98.38 219 PHE A N 1
ATOM 1731 C CA . PHE A 1 219 ? -2.149 -13.656 4.911 1.00 98.38 219 PHE A CA 1
ATOM 1732 C C . PHE A 1 219 ? -2.794 -14.232 6.177 1.00 98.38 219 PHE A C 1
ATOM 1734 O O . PHE A 1 219 ? -2.869 -13.539 7.194 1.00 98.38 219 PHE A O 1
ATOM 1741 N N . GLU A 1 220 ? -3.231 -15.490 6.142 1.00 97.38 220 GLU A N 1
ATOM 1742 C CA . GLU A 1 220 ? -3.802 -16.179 7.302 1.00 97.38 220 GLU A CA 1
ATOM 1743 C C . GLU A 1 220 ? -2.766 -16.347 8.423 1.00 97.38 220 GLU A C 1
ATOM 1745 O O . GLU A 1 220 ? -3.011 -15.922 9.559 1.00 97.38 220 GLU A O 1
ATOM 1750 N N . LEU A 1 221 ? -1.581 -16.872 8.089 1.00 97.19 221 LEU A N 1
ATOM 1751 C CA . LEU A 1 221 ? -0.481 -17.106 9.034 1.00 97.19 221 LEU A CA 1
ATOM 1752 C C . LEU A 1 221 ? 0.083 -15.807 9.628 1.00 97.19 221 LEU A C 1
ATOM 1754 O O . LEU A 1 221 ? 0.499 -15.775 10.784 1.00 97.19 221 LEU A O 1
ATOM 1758 N N . LEU A 1 222 ? 0.070 -14.708 8.869 1.00 96.81 222 LEU A N 1
ATOM 1759 C CA . LEU A 1 222 ? 0.506 -13.399 9.363 1.00 96.81 222 LEU A CA 1
ATOM 1760 C C . LEU A 1 222 ? -0.561 -12.683 10.202 1.00 96.81 222 LEU A C 1
ATOM 1762 O O . LEU A 1 222 ? -0.248 -11.672 10.837 1.00 96.81 222 LEU A O 1
ATOM 1766 N N . ASN A 1 223 ? -1.807 -13.164 10.223 1.00 95.00 223 ASN A N 1
ATOM 1767 C CA . ASN A 1 223 ? -2.904 -12.549 10.972 1.00 95.00 223 ASN A CA 1
ATOM 1768 C C . ASN A 1 223 ? -3.204 -13.246 12.311 1.00 95.00 223 ASN A C 1
ATOM 1770 O O . ASN A 1 223 ? -3.718 -12.580 13.218 1.00 95.00 223 ASN A O 1
ATOM 1774 N N . ALA A 1 224 ? -2.916 -14.544 12.450 1.00 92.75 224 ALA A N 1
ATOM 1775 C CA . ALA A 1 224 ? -3.212 -15.340 13.644 1.00 92.75 224 ALA A CA 1
ATOM 1776 C C . ALA A 1 224 ? -2.068 -16.324 13.982 1.00 92.75 224 ALA A C 1
ATOM 1778 O O . ALA A 1 224 ? -1.411 -16.816 13.071 1.00 92.75 224 ALA A O 1
ATOM 1779 N N . PRO A 1 225 ? -1.817 -16.628 15.274 1.00 90.88 225 PRO A N 1
ATOM 1780 C CA . PRO A 1 225 ? -2.518 -16.125 16.463 1.00 90.88 225 PRO A CA 1
ATOM 1781 C C . PRO A 1 225 ? -2.099 -14.701 16.845 1.00 90.88 225 PRO A C 1
ATOM 1783 O O . PRO A 1 225 ? -2.654 -14.107 17.755 1.00 90.88 225 PRO A O 1
ATOM 1786 N N . ARG A 1 226 ? -1.114 -14.119 16.162 1.00 89.75 226 ARG A N 1
ATOM 1787 C CA . ARG A 1 226 ? -0.687 -12.744 16.399 1.00 89.75 226 ARG A CA 1
ATOM 1788 C C . ARG A 1 226 ? -0.550 -12.043 15.065 1.00 89.75 226 ARG A C 1
ATOM 1790 O O . ARG A 1 226 ? 0.159 -12.530 14.195 1.00 89.75 226 ARG A O 1
ATOM 1797 N N . ARG A 1 227 ? -1.181 -10.878 14.908 1.00 93.12 227 ARG A N 1
ATOM 1798 C CA . ARG A 1 227 ? -1.026 -10.090 13.679 1.00 93.12 227 ARG A CA 1
ATOM 1799 C C . ARG A 1 227 ? 0.399 -9.540 13.581 1.00 93.12 227 ARG A C 1
ATOM 1801 O O . ARG A 1 227 ? 0.804 -8.741 14.427 1.00 93.12 227 ARG A O 1
ATOM 1808 N N . LEU A 1 228 ? 1.137 -9.954 12.559 1.00 94.81 228 LEU A N 1
ATOM 1809 C CA . LEU A 1 228 ? 2.521 -9.548 12.303 1.00 94.81 228 LEU A CA 1
ATOM 1810 C C . LEU A 1 228 ? 2.621 -8.539 11.161 1.00 94.81 228 LEU A C 1
ATOM 1812 O O . LEU A 1 228 ? 3.393 -7.587 11.253 1.00 94.81 228 LEU A O 1
ATOM 1816 N N . LYS A 1 229 ? 1.828 -8.728 10.103 1.00 95.81 229 LYS A N 1
ATOM 1817 C CA . LYS A 1 229 ? 1.868 -7.910 8.887 1.00 95.81 229 LYS A CA 1
ATOM 1818 C C . LYS A 1 229 ? 0.456 -7.655 8.345 1.00 95.81 229 LYS A C 1
ATOM 1820 O O . LYS A 1 229 ? -0.436 -8.475 8.573 1.00 95.81 229 LYS A O 1
ATOM 1825 N N . PRO A 1 230 ? 0.223 -6.518 7.667 1.00 95.75 230 PRO A N 1
ATOM 1826 C CA . PRO A 1 230 ? -0.995 -6.307 6.890 1.00 95.75 230 PRO A CA 1
ATOM 1827 C C . PRO A 1 230 ? -1.003 -7.170 5.618 1.00 95.75 230 PRO A C 1
ATOM 1829 O O . PRO A 1 230 ? 0.038 -7.653 5.181 1.00 95.75 230 PRO A O 1
ATOM 1832 N N . MET A 1 231 ? -2.179 -7.311 5.001 1.00 97.69 231 MET A N 1
ATOM 1833 C CA . MET A 1 231 ? -2.312 -7.901 3.666 1.00 97.69 231 MET A CA 1
ATOM 1834 C C . MET A 1 231 ? -1.794 -6.926 2.604 1.00 97.69 231 MET A C 1
ATOM 1836 O O . MET A 1 231 ? -2.180 -5.747 2.594 1.00 97.69 231 MET A O 1
ATOM 1840 N N . ASP A 1 232 ? -0.975 -7.431 1.691 1.00 97.88 232 ASP A N 1
ATOM 1841 C CA . ASP A 1 232 ? -0.473 -6.694 0.538 1.00 97.88 232 ASP A CA 1
ATOM 1842 C C . ASP A 1 232 ? -0.547 -7.565 -0.715 1.00 97.88 232 ASP A C 1
ATOM 1844 O O . ASP A 1 232 ? 0.102 -8.606 -0.792 1.00 97.88 232 ASP A O 1
ATOM 1848 N N . ILE A 1 233 ? -1.391 -7.156 -1.661 1.00 98.69 233 ILE A N 1
ATOM 1849 C CA . ILE A 1 233 ? -1.528 -7.803 -2.964 1.00 98.69 233 ILE A CA 1
ATOM 1850 C C . ILE A 1 233 ? -0.504 -7.149 -3.893 1.00 98.69 233 ILE A C 1
ATOM 1852 O O . ILE A 1 233 ? -0.805 -6.185 -4.597 1.00 98.69 233 ILE A O 1
ATOM 1856 N N . TYR A 1 234 ? 0.722 -7.649 -3.808 1.00 98.62 234 TYR A N 1
ATOM 1857 C CA . TYR A 1 234 ? 1.880 -7.206 -4.574 1.00 98.62 234 TYR A CA 1
ATOM 1858 C C . TYR A 1 234 ? 2.090 -8.114 -5.792 1.00 98.62 234 TYR A C 1
ATOM 1860 O O . TYR A 1 234 ? 2.188 -9.332 -5.644 1.00 98.62 234 TYR A O 1
ATOM 1868 N N . TYR A 1 235 ? 2.125 -7.543 -6.994 1.00 98.75 235 TYR A N 1
ATOM 1869 C CA . TYR A 1 235 ? 2.375 -8.273 -8.237 1.00 98.75 235 TYR A CA 1
ATOM 1870 C C . TYR A 1 2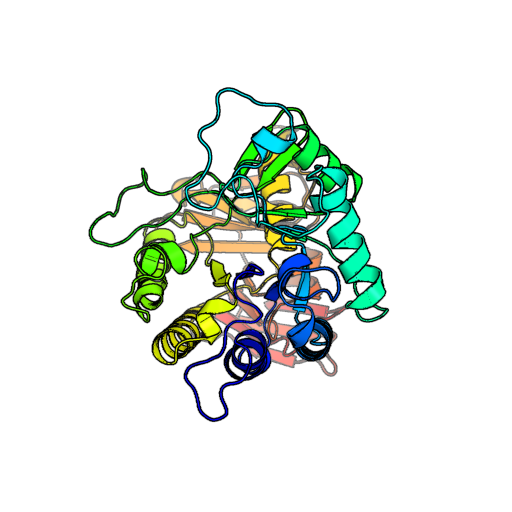35 ? 2.943 -7.352 -9.326 1.00 98.75 235 TYR A C 1
ATOM 1872 O O . TYR A 1 235 ? 3.121 -6.160 -9.099 1.00 98.75 235 TYR A O 1
ATOM 1880 N N . HIS A 1 236 ? 3.205 -7.885 -10.513 1.00 98.75 236 HIS A N 1
ATOM 1881 C CA . HIS A 1 236 ? 3.693 -7.155 -11.680 1.00 98.75 236 HIS A CA 1
ATOM 1882 C C . HIS A 1 236 ? 2.723 -7.268 -12.857 1.00 98.75 236 HIS A C 1
ATOM 1884 O O . HIS A 1 236 ? 1.829 -8.122 -12.888 1.00 98.75 236 HIS A O 1
ATOM 1890 N N . PHE A 1 237 ? 2.917 -6.452 -13.894 1.00 98.75 237 PHE A N 1
ATOM 1891 C CA . PHE A 1 237 ? 2.057 -6.498 -15.076 1.00 98.75 237 PHE A CA 1
ATOM 1892 C C . PHE A 1 237 ? 2.119 -7.810 -15.850 1.00 98.75 237 PHE A C 1
ATOM 1894 O O . PHE A 1 237 ? 1.089 -8.212 -16.398 1.00 98.75 237 PHE A O 1
ATOM 1901 N N . TYR A 1 238 ? 3.244 -8.531 -15.851 1.00 97.75 238 TYR A N 1
ATOM 1902 C CA . TYR A 1 238 ? 3.300 -9.853 -16.482 1.00 97.75 238 TYR A CA 1
ATOM 1903 C C . TYR A 1 238 ? 2.303 -10.852 -15.875 1.00 97.75 238 TYR A C 1
ATOM 1905 O O . TYR A 1 238 ? 1.912 -11.792 -16.570 1.00 97.75 238 TYR A O 1
ATOM 1913 N N . SER A 1 239 ? 1.794 -10.637 -14.655 1.00 98.12 239 SER A N 1
ATOM 1914 C CA . SER A 1 239 ? 0.684 -11.430 -14.111 1.00 98.12 239 SER A CA 1
ATOM 1915 C C . SER A 1 239 ? -0.569 -11.390 -14.993 1.00 98.12 239 SER A C 1
ATOM 1917 O O . SER A 1 239 ? -1.322 -12.363 -15.040 1.00 98.12 239 SER A O 1
ATOM 1919 N N . GLY A 1 240 ? -0.776 -10.297 -15.734 1.00 97.81 240 GLY A N 1
ATOM 1920 C CA . GLY A 1 240 ? -1.848 -10.151 -16.716 1.00 97.81 240 GLY A CA 1
ATOM 1921 C C . GLY A 1 240 ? -1.629 -10.947 -18.006 1.00 97.81 240 GLY A C 1
ATOM 1922 O O . GLY A 1 240 ? -2.537 -11.049 -18.828 1.00 97.81 240 GLY A O 1
ATOM 1923 N N . SER A 1 241 ? -0.440 -11.529 -18.206 1.00 97.50 241 SER A N 1
ATOM 1924 C CA . SER A 1 241 ? -0.104 -12.236 -19.446 1.00 97.50 241 SER A CA 1
ATOM 1925 C C . SER A 1 241 ? -0.615 -13.678 -19.499 1.00 97.50 241 SER A C 1
ATOM 1927 O O . SER A 1 241 ? -0.734 -14.245 -20.583 1.00 97.50 241 SER A O 1
ATOM 1929 N N . LYS A 1 242 ? -0.940 -14.289 -18.353 1.00 97.31 242 LYS A N 1
ATOM 1930 C CA . LYS A 1 242 ? -1.358 -15.697 -18.263 1.00 97.31 242 LYS A CA 1
ATOM 1931 C C . LYS A 1 242 ? -2.762 -15.803 -17.689 1.00 97.31 242 LYS A C 1
ATOM 1933 O O . LYS A 1 242 ? -3.025 -15.299 -16.600 1.00 97.31 242 LYS A O 1
ATOM 1938 N N . TYR A 1 243 ? -3.630 -16.575 -18.344 1.00 95.69 243 TYR A N 1
ATOM 1939 C CA . TYR A 1 243 ? -4.988 -16.840 -17.849 1.00 95.69 243 TYR A CA 1
ATOM 1940 C C . TYR A 1 243 ? -4.997 -17.427 -16.423 1.00 95.69 243 TYR A C 1
ATOM 1942 O O . TYR A 1 243 ? -5.795 -17.029 -15.577 1.00 95.69 243 TYR A O 1
ATOM 1950 N N . ALA A 1 244 ? -4.062 -18.337 -16.125 1.00 97.38 244 ALA A N 1
ATOM 1951 C CA . ALA A 1 244 ? -3.919 -18.936 -14.797 1.00 97.38 244 ALA A CA 1
ATOM 1952 C C . ALA A 1 244 ? -3.536 -17.913 -13.708 1.00 97.38 244 ALA A C 1
ATOM 1954 O O . ALA A 1 244 ? -4.028 -18.014 -12.585 1.00 97.38 244 ALA A O 1
ATOM 1955 N N . SER A 1 245 ? -2.698 -16.930 -14.048 1.00 98.12 245 SER A N 1
ATOM 1956 C CA . SER A 1 245 ? -2.255 -15.887 -13.118 1.00 98.12 245 SER A CA 1
ATOM 1957 C C . SER A 1 245 ? -3.342 -14.840 -12.880 1.00 98.12 245 SER A C 1
ATOM 1959 O O . SER A 1 245 ? -3.601 -14.479 -11.736 1.00 98.12 245 SER A O 1
ATOM 1961 N N . LEU A 1 246 ? -4.067 -14.433 -13.930 1.00 97.62 246 LEU A N 1
ATOM 1962 C CA . LEU A 1 246 ? -5.244 -13.565 -13.803 1.00 97.62 246 LEU A CA 1
ATOM 1963 C C . LEU A 1 246 ? -6.303 -14.168 -12.871 1.00 97.62 246 LEU A C 1
ATOM 1965 O O . LEU A 1 246 ? -6.803 -13.487 -11.977 1.00 97.62 246 LEU A O 1
ATOM 1969 N N . ASN A 1 247 ? -6.608 -15.460 -13.024 1.00 98.06 247 ASN A N 1
ATOM 1970 C CA . ASN A 1 247 ? -7.553 -16.140 -12.136 1.00 98.06 247 ASN A CA 1
ATOM 1971 C C . ASN A 1 247 ? -7.054 -16.208 -10.688 1.00 98.06 247 ASN A C 1
ATOM 1973 O O . ASN A 1 247 ? -7.847 -16.000 -9.772 1.00 98.06 247 ASN A O 1
ATOM 1977 N N . ALA A 1 248 ? -5.755 -16.453 -10.475 1.00 98.56 248 ALA A N 1
ATOM 1978 C CA . ALA A 1 248 ? -5.169 -16.428 -9.138 1.00 98.56 248 ALA A CA 1
ATOM 1979 C C . ALA A 1 248 ? -5.280 -15.032 -8.503 1.00 98.56 248 ALA A C 1
ATOM 1981 O O . ALA A 1 248 ? -5.687 -14.926 -7.350 1.00 98.56 248 ALA A O 1
ATOM 1982 N N . LEU A 1 249 ? -5.011 -13.957 -9.254 1.00 98.50 249 LEU A N 1
ATOM 1983 C CA . LEU A 1 249 ? -5.221 -12.589 -8.771 1.00 98.50 249 LEU A CA 1
ATOM 1984 C C . LEU A 1 249 ? -6.682 -12.355 -8.382 1.00 98.50 249 LEU A C 1
ATOM 1986 O O . LEU A 1 249 ? -6.955 -11.931 -7.262 1.00 98.50 249 LEU A O 1
ATOM 1990 N N . ILE A 1 250 ? -7.632 -12.679 -9.263 1.00 98.62 250 ILE A N 1
ATOM 1991 C CA . ILE A 1 250 ? -9.068 -12.524 -8.988 1.00 98.62 250 ILE A CA 1
ATOM 1992 C C . ILE A 1 250 ? -9.472 -13.276 -7.711 1.00 98.62 250 ILE A C 1
ATOM 1994 O O . ILE A 1 250 ? -10.243 -12.741 -6.909 1.00 98.62 250 ILE A O 1
ATOM 1998 N N . GLU A 1 251 ? -8.952 -14.487 -7.499 1.00 98.81 251 GLU A N 1
ATOM 1999 C CA . GLU A 1 251 ? -9.174 -15.274 -6.282 1.00 98.81 251 GLU A CA 1
ATOM 2000 C C . GLU A 1 251 ? -8.634 -14.553 -5.038 1.00 98.81 251 GLU A C 1
ATOM 2002 O O . GLU A 1 251 ? -9.375 -14.379 -4.069 1.00 98.81 251 GLU A O 1
ATOM 2007 N N . VAL A 1 252 ? -7.395 -14.055 -5.090 1.00 98.81 252 VAL A N 1
ATOM 2008 C CA . VAL A 1 252 ? -6.746 -13.325 -3.988 1.00 98.81 252 VAL A CA 1
ATOM 2009 C C . VAL A 1 252 ? -7.505 -12.042 -3.634 1.00 98.81 252 VAL A C 1
ATOM 2011 O O . VAL A 1 252 ? -7.817 -11.832 -2.461 1.00 98.81 252 VAL A O 1
ATOM 2014 N N . TYR A 1 253 ? -7.873 -11.211 -4.617 1.00 98.69 253 TYR A N 1
ATOM 2015 C CA . TYR A 1 253 ? -8.681 -10.005 -4.378 1.00 98.69 253 TYR A CA 1
ATOM 2016 C C . TYR A 1 253 ? -10.047 -10.349 -3.782 1.00 98.69 253 TYR A C 1
ATOM 2018 O O . TYR A 1 253 ? -10.472 -9.745 -2.795 1.00 98.69 253 TYR A O 1
ATOM 2026 N N . THR A 1 254 ? -10.728 -11.346 -4.352 1.00 98.50 254 THR A N 1
ATOM 2027 C CA . THR A 1 254 ? -12.043 -11.788 -3.872 1.00 98.50 254 THR A CA 1
ATOM 2028 C C . THR A 1 254 ? -11.964 -12.302 -2.437 1.00 98.50 254 THR A C 1
ATOM 2030 O O . THR A 1 254 ? -12.857 -12.028 -1.636 1.00 98.50 254 THR A O 1
ATOM 2033 N N . TRP A 1 255 ? -10.913 -13.046 -2.094 1.00 98.50 255 TRP A N 1
ATOM 2034 C CA . TRP A 1 255 ? -10.685 -13.525 -0.737 1.00 98.50 255 TRP A CA 1
ATOM 2035 C C . TRP A 1 255 ? -10.387 -12.364 0.217 1.00 98.50 255 TRP A C 1
ATOM 2037 O O . TRP A 1 255 ? -11.040 -12.250 1.255 1.00 98.50 255 TRP A O 1
ATOM 2047 N N . ALA A 1 256 ? -9.473 -11.459 -0.142 1.00 97.94 256 ALA A N 1
ATOM 2048 C CA . ALA A 1 256 ? -9.065 -10.349 0.717 1.00 97.94 256 ALA A CA 1
ATOM 2049 C C . ALA A 1 256 ? -10.241 -9.420 1.056 1.00 97.94 256 ALA A C 1
ATOM 2051 O O . ALA A 1 256 ? -10.432 -9.058 2.216 1.00 97.94 256 ALA A O 1
ATOM 2052 N N . LEU A 1 257 ? -11.081 -9.091 0.069 1.00 96.12 257 LEU A N 1
ATOM 2053 C CA . LEU A 1 257 ? -12.224 -8.188 0.249 1.00 96.12 257 LEU A CA 1
ATOM 2054 C C . LEU A 1 257 ? -13.425 -8.826 0.965 1.00 96.12 257 LEU A C 1
ATOM 2056 O O . LEU A 1 257 ? -14.329 -8.112 1.390 1.00 96.12 257 LEU A O 1
ATOM 2060 N N . LYS A 1 258 ? -13.434 -10.152 1.157 1.00 96.56 258 LYS A N 1
ATOM 2061 C CA . LYS A 1 258 ? -14.398 -10.828 2.045 1.00 96.56 258 LYS A CA 1
ATOM 2062 C C . LYS A 1 258 ? -14.041 -10.698 3.528 1.00 96.56 258 LYS A C 1
ATOM 2064 O O . LYS A 1 258 ? -14.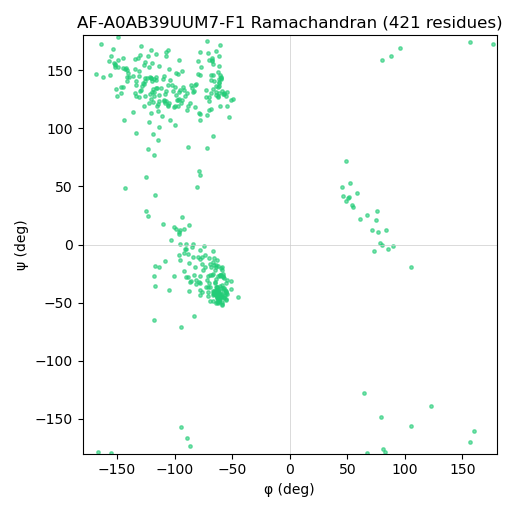865 -11.035 4.376 1.00 96.56 258 LYS A O 1
ATOM 2069 N N . HIS A 1 259 ? -12.833 -10.240 3.850 1.00 94.56 259 HIS A N 1
ATOM 2070 C CA . HIS A 1 259 ? -12.373 -10.075 5.225 1.00 94.56 259 HIS A CA 1
ATOM 2071 C C . HIS A 1 259 ? -12.556 -8.630 5.716 1.00 94.56 259 HIS A C 1
ATOM 2073 O O . HIS A 1 259 ? -12.619 -7.703 4.909 1.00 94.56 259 HIS A O 1
ATOM 2079 N N . PRO A 1 260 ? -12.598 -8.397 7.042 1.00 91.62 260 PRO A N 1
ATOM 2080 C CA . PRO A 1 260 ? -12.610 -7.047 7.603 1.00 91.62 260 PRO A CA 1
ATOM 2081 C C . PRO A 1 260 ? -11.279 -6.325 7.337 1.00 91.62 260 PRO A C 1
ATOM 2083 O O . PRO A 1 260 ? -10.315 -6.462 8.095 1.00 91.62 260 PRO A O 1
ATOM 2086 N N . VAL A 1 261 ? -11.222 -5.569 6.241 1.00 93.81 261 VAL A N 1
ATOM 2087 C CA . VAL A 1 261 ? -10.033 -4.835 5.790 1.00 93.81 261 VAL A CA 1
ATOM 2088 C C . VAL A 1 261 ? -10.286 -3.330 5.712 1.00 93.81 261 VAL A C 1
ATOM 2090 O O . VAL A 1 261 ? -11.412 -2.875 5.517 1.00 93.81 261 VAL A O 1
ATOM 2093 N N . THR A 1 262 ? -9.203 -2.561 5.805 1.00 94.50 262 THR A N 1
ATOM 2094 C CA . THR A 1 262 ? -9.165 -1.121 5.514 1.00 94.50 262 THR A CA 1
ATOM 2095 C C . THR A 1 262 ? -8.272 -0.925 4.288 1.00 94.50 262 THR A C 1
ATOM 2097 O O . THR A 1 262 ? -7.052 -0.827 4.451 1.00 94.50 262 THR A O 1
ATOM 2100 N N . PRO A 1 263 ? -8.820 -0.954 3.057 1.00 95.56 263 PRO A N 1
ATOM 2101 C CA . PRO A 1 263 ? -8.032 -0.720 1.854 1.00 95.56 263 PRO A CA 1
ATOM 2102 C C . PRO A 1 263 ? -7.419 0.685 1.881 1.00 95.56 263 PRO A C 1
ATOM 2104 O O . PRO A 1 263 ? -8.088 1.647 2.252 1.00 95.56 263 PRO A O 1
ATOM 2107 N N . MET A 1 264 ? -6.144 0.777 1.511 1.00 94.44 264 MET A N 1
ATOM 2108 C CA . MET A 1 264 ? -5.352 2.008 1.498 1.00 94.44 264 MET A CA 1
ATOM 2109 C C . MET A 1 264 ? -4.255 1.890 0.441 1.00 94.44 264 MET A C 1
ATOM 2111 O O . MET A 1 264 ? -3.845 0.768 0.108 1.00 94.44 264 MET A O 1
ATOM 2115 N N . TYR A 1 265 ? -3.781 3.030 -0.046 1.00 97.25 265 TYR A N 1
ATOM 2116 C CA . TYR A 1 265 ? -2.621 3.110 -0.925 1.00 97.25 265 TYR A CA 1
ATOM 2117 C C . TYR A 1 265 ? -1.345 2.693 -0.193 1.00 97.25 265 TYR A C 1
ATOM 2119 O O . TYR A 1 265 ? -1.239 2.821 1.033 1.00 97.25 265 TYR A O 1
ATOM 2127 N N . ILE A 1 266 ? -0.333 2.231 -0.932 1.00 97.31 266 ILE A N 1
ATOM 2128 C CA . ILE A 1 266 ? 0.938 1.862 -0.299 1.00 97.31 266 ILE A CA 1
ATOM 2129 C C . ILE A 1 266 ? 1.669 3.086 0.271 1.00 97.31 266 ILE A C 1
ATOM 2131 O O . ILE A 1 266 ? 2.366 2.952 1.275 1.00 97.31 266 ILE A O 1
ATOM 2135 N N . SER A 1 267 ? 1.448 4.291 -0.277 1.00 97.19 267 SER A N 1
ATOM 2136 C CA . SER A 1 267 ? 1.991 5.532 0.295 1.00 97.19 267 SER A CA 1
ATOM 2137 C C . SER A 1 267 ? 1.494 5.776 1.722 1.00 97.19 267 SER A C 1
ATOM 2139 O O . SER A 1 267 ? 2.235 6.239 2.584 1.00 97.19 267 SER A O 1
ATOM 2141 N N . GLU A 1 268 ? 0.245 5.414 2.015 1.00 94.88 268 GLU A N 1
ATOM 2142 C CA . GLU A 1 268 ? -0.339 5.556 3.348 1.00 94.88 268 GLU A CA 1
ATOM 2143 C C . GLU A 1 268 ? 0.265 4.561 4.336 1.00 94.88 268 GLU A C 1
ATOM 2145 O O . GLU A 1 268 ? 0.493 4.900 5.498 1.00 94.88 268 GLU A O 1
ATOM 2150 N N . TYR A 1 269 ? 0.570 3.347 3.878 1.00 95.50 269 TYR A N 1
ATOM 2151 C CA . TYR A 1 269 ? 1.332 2.388 4.668 1.00 95.50 269 TYR A CA 1
ATOM 2152 C C . TYR A 1 269 ? 2.773 2.845 4.897 1.00 95.50 269 TYR A C 1
ATOM 2154 O O . TYR A 1 269 ? 3.249 2.755 6.026 1.00 95.50 269 TYR A O 1
ATOM 2162 N N . ALA A 1 270 ? 3.444 3.393 3.884 1.00 96.44 270 ALA A N 1
ATOM 2163 C CA . ALA A 1 270 ? 4.805 3.899 4.021 1.00 96.44 270 ALA A CA 1
ATOM 2164 C C . ALA A 1 270 ? 4.887 5.058 5.036 1.00 96.44 270 ALA A C 1
ATOM 2166 O O . ALA A 1 270 ? 5.750 5.043 5.918 1.00 96.44 270 ALA A O 1
ATOM 2167 N N . ARG A 1 271 ? 3.914 5.983 5.020 1.00 94.44 271 ARG A N 1
ATOM 2168 C CA . ARG A 1 271 ? 3.764 7.026 6.054 1.00 94.44 271 ARG A CA 1
ATOM 2169 C C . ARG A 1 271 ? 3.552 6.438 7.448 1.00 94.44 271 ARG A C 1
ATOM 2171 O O . ARG A 1 271 ? 4.194 6.868 8.404 1.00 94.44 271 ARG A O 1
ATOM 2178 N N . ARG A 1 272 ? 2.695 5.417 7.578 1.00 92.31 272 ARG A N 1
ATOM 2179 C CA . ARG A 1 272 ? 2.478 4.699 8.852 1.00 92.31 272 ARG A CA 1
ATOM 2180 C C . ARG A 1 272 ? 3.743 4.011 9.348 1.00 92.31 272 ARG A C 1
ATOM 2182 O O . ARG A 1 272 ? 4.016 4.042 10.545 1.00 92.31 272 ARG A O 1
ATOM 2189 N N . ALA A 1 273 ? 4.509 3.403 8.447 1.00 94.38 273 ALA A N 1
ATOM 2190 C CA . ALA A 1 273 ? 5.783 2.778 8.765 1.00 94.38 273 ALA A CA 1
ATOM 2191 C C . ALA A 1 273 ? 6.776 3.817 9.300 1.00 94.38 273 ALA A C 1
ATOM 2193 O O . ALA A 1 273 ? 7.317 3.618 10.384 1.00 94.38 273 ALA A O 1
ATOM 2194 N N . ARG A 1 274 ? 6.947 4.960 8.621 1.00 92.81 274 ARG A N 1
ATOM 2195 C CA . ARG A 1 274 ? 7.756 6.082 9.136 1.00 92.81 274 ARG A CA 1
ATOM 2196 C C . ARG A 1 274 ? 7.289 6.535 10.516 1.00 92.81 274 ARG A C 1
ATOM 2198 O O . ARG A 1 274 ? 8.104 6.632 11.427 1.00 92.81 274 ARG A O 1
ATOM 2205 N N . GLY A 1 275 ? 5.980 6.727 10.687 1.00 92.00 275 GLY A N 1
ATOM 2206 C CA . GLY A 1 275 ? 5.400 7.097 11.974 1.00 92.00 275 GLY A CA 1
ATOM 2207 C C . GLY A 1 275 ? 5.729 6.094 13.085 1.00 92.00 275 GLY A C 1
ATOM 2208 O O . GLY A 1 275 ? 6.028 6.493 14.207 1.00 92.00 275 GLY A O 1
ATOM 2209 N N . PHE A 1 276 ? 5.755 4.797 12.777 1.00 92.00 276 PHE A N 1
ATOM 2210 C CA . PHE A 1 276 ? 6.179 3.764 13.720 1.00 92.00 276 PHE A CA 1
ATOM 2211 C C . PHE A 1 276 ? 7.668 3.864 14.096 1.00 92.00 276 PHE A C 1
ATOM 2213 O O . PHE A 1 276 ? 7.991 3.735 15.272 1.00 92.00 276 PHE A O 1
ATOM 2220 N N . TYR A 1 277 ? 8.568 4.115 13.138 1.00 92.38 277 TYR A N 1
ATOM 2221 C CA . TYR A 1 277 ? 10.005 4.263 13.422 1.00 92.38 277 TYR A CA 1
ATOM 2222 C C . TYR A 1 277 ? 10.350 5.565 14.167 1.00 92.38 277 TYR A C 1
ATOM 2224 O O . TYR A 1 277 ? 11.334 5.588 14.899 1.00 92.38 277 TYR A O 1
ATOM 2232 N N . ASP A 1 278 ? 9.546 6.622 14.011 1.00 91.62 278 ASP A N 1
ATOM 2233 C CA . ASP A 1 278 ? 9.691 7.896 14.740 1.00 91.62 278 ASP A CA 1
ATOM 2234 C C . ASP A 1 278 ? 8.935 7.923 16.088 1.00 91.62 278 ASP A C 1
ATOM 2236 O O . ASP A 1 278 ? 9.070 8.860 16.880 1.00 91.62 278 ASP A O 1
ATOM 2240 N N . ALA A 1 279 ? 8.124 6.898 16.372 1.00 92.50 279 ALA A N 1
ATOM 2241 C CA . ALA A 1 279 ? 7.255 6.881 17.539 1.00 92.50 279 ALA A CA 1
ATOM 2242 C C . ALA A 1 279 ? 8.051 6.922 18.855 1.00 92.50 279 ALA A C 1
ATOM 2244 O O . ALA A 1 279 ? 8.900 6.070 19.120 1.00 92.50 279 ALA A O 1
ATOM 2245 N N . ARG A 1 280 ? 7.710 7.873 19.728 1.00 93.38 280 ARG A N 1
ATOM 2246 C CA . ARG A 1 280 ? 8.336 8.054 21.045 1.00 93.38 280 ARG A CA 1
ATOM 2247 C C . ARG A 1 280 ? 7.301 8.318 22.128 1.00 93.38 280 ARG A C 1
ATOM 2249 O O . ARG A 1 280 ? 6.298 8.991 21.895 1.00 93.38 280 ARG A O 1
ATOM 2256 N N . TRP A 1 281 ? 7.574 7.807 23.321 1.00 93.25 281 TRP A N 1
ATOM 2257 C CA . TRP A 1 281 ? 6.763 8.046 24.510 1.00 93.25 281 TRP A CA 1
ATOM 2258 C C . TRP A 1 281 ? 7.434 9.079 25.407 1.00 93.25 281 TRP A C 1
ATOM 2260 O O . TRP A 1 281 ? 8.638 9.005 25.642 1.00 93.25 281 TRP A O 1
ATOM 2270 N N . THR A 1 282 ? 6.650 10.011 25.936 1.00 95.12 282 THR A N 1
ATOM 2271 C CA . THR A 1 282 ? 7.081 10.933 26.993 1.00 95.12 282 THR A CA 1
ATOM 2272 C C . THR A 1 282 ? 6.124 10.845 28.170 1.00 95.12 282 THR A C 1
ATOM 2274 O O . THR A 1 282 ? 4.917 10.723 27.968 1.00 95.12 282 THR A O 1
ATOM 2277 N N . GLU A 1 283 ? 6.637 10.943 29.390 1.00 95.38 283 GLU A N 1
ATOM 2278 C CA . GLU A 1 283 ? 5.804 11.062 30.586 1.00 95.38 283 GLU A CA 1
ATOM 2279 C C . GLU A 1 283 ? 5.502 12.545 30.851 1.00 95.38 283 GLU A C 1
ATOM 2281 O O . GLU A 1 283 ? 6.423 13.343 31.013 1.00 95.38 283 GLU A O 1
ATOM 2286 N N . GLU A 1 284 ? 4.222 12.929 30.844 1.00 94.25 284 GLU A N 1
ATOM 2287 C CA . GLU A 1 284 ? 3.773 14.313 31.115 1.00 94.25 284 GLU A CA 1
ATOM 2288 C C . GLU A 1 284 ? 3.348 14.519 32.584 1.00 94.25 284 GLU A C 1
ATOM 2290 O O . GLU A 1 284 ? 3.132 15.641 33.036 1.00 94.25 284 GLU A O 1
ATOM 2295 N N . GLY A 1 285 ? 3.256 13.432 33.349 1.00 92.06 285 GLY A N 1
ATOM 2296 C CA . GLY A 1 285 ? 2.929 13.390 34.771 1.00 92.06 285 GLY A CA 1
ATOM 2297 C C . GLY A 1 285 ? 2.852 11.934 35.241 1.00 92.06 285 GLY A C 1
ATOM 2298 O O . GLY A 1 285 ? 2.894 11.041 34.394 1.00 92.06 285 GLY A O 1
ATOM 2299 N N . PRO A 1 286 ? 2.708 11.661 36.552 1.00 93.12 286 PRO A N 1
ATOM 2300 C CA . PRO A 1 286 ? 2.764 10.297 37.080 1.00 93.12 286 PRO A CA 1
ATOM 2301 C C . PRO A 1 286 ? 1.803 9.337 36.358 1.00 93.12 286 PRO A C 1
ATOM 2303 O O . PRO A 1 286 ? 0.581 9.443 36.493 1.00 93.12 286 PRO A O 1
ATOM 2306 N N . GLY A 1 287 ? 2.358 8.408 35.573 1.00 90.19 287 GLY A N 1
ATOM 2307 C CA . GLY A 1 287 ? 1.588 7.409 34.819 1.00 90.19 287 GLY A CA 1
ATOM 2308 C C . GLY A 1 287 ? 0.802 7.946 33.611 1.00 90.19 287 GLY A C 1
ATOM 2309 O O . GLY A 1 287 ? -0.051 7.229 33.080 1.00 90.19 287 GLY A O 1
ATOM 2310 N N . GLN A 1 288 ? 1.072 9.182 33.182 1.00 95.19 288 GLN A N 1
ATOM 2311 C CA . GLN A 1 288 ? 0.484 9.827 32.008 1.00 95.19 288 GLN A CA 1
ATOM 2312 C C . GLN A 1 288 ? 1.496 9.839 30.860 1.00 95.19 288 GLN A C 1
ATOM 2314 O O . GLN A 1 288 ? 2.468 10.593 30.878 1.00 95.19 288 GLN A O 1
ATOM 2319 N N . LEU A 1 289 ? 1.265 8.998 29.853 1.00 94.75 289 LEU A N 1
ATOM 2320 C CA . LEU A 1 289 ? 2.176 8.796 28.730 1.00 94.75 289 LEU A CA 1
ATOM 2321 C C . LEU A 1 289 ? 1.621 9.425 27.457 1.00 94.75 289 LEU A C 1
ATOM 2323 O O . LEU A 1 289 ? 0.542 9.059 26.996 1.00 94.75 289 LEU A O 1
ATOM 2327 N N . ARG A 1 290 ? 2.382 10.317 26.834 1.00 94.00 290 ARG A N 1
ATOM 2328 C CA . ARG A 1 290 ? 2.053 10.882 25.527 1.00 94.00 290 ARG A CA 1
ATOM 2329 C C . ARG A 1 290 ? 2.858 10.210 24.428 1.00 94.00 290 ARG A C 1
ATOM 2331 O O . ARG A 1 290 ? 4.075 10.069 24.540 1.00 94.00 290 ARG A O 1
ATOM 2338 N N . LEU A 1 291 ? 2.162 9.817 23.366 1.00 92.06 291 LEU A N 1
ATOM 2339 C CA . LEU A 1 291 ? 2.757 9.294 22.143 1.00 92.06 291 LEU A CA 1
ATOM 2340 C C . LEU A 1 291 ? 3.016 10.445 21.171 1.00 92.06 291 LEU A C 1
ATOM 2342 O O . LEU A 1 291 ? 2.100 11.199 20.847 1.00 92.06 291 LEU A O 1
ATOM 2346 N N . HIS A 1 292 ? 4.244 10.543 20.674 1.00 91.00 292 HIS A N 1
ATOM 2347 C CA . HIS A 1 292 ? 4.616 11.458 19.598 1.00 91.00 292 HIS A CA 1
ATOM 2348 C C . HIS A 1 292 ? 5.065 10.661 18.387 1.00 91.00 292 HIS A C 1
ATOM 2350 O O . HIS A 1 292 ? 5.739 9.644 18.535 1.00 91.00 292 HIS A O 1
ATOM 2356 N N . SER A 1 293 ? 4.703 11.134 17.201 1.00 90.81 293 SER A N 1
ATOM 2357 C CA . SER A 1 293 ? 5.136 10.563 15.931 1.00 90.81 293 SER A CA 1
ATOM 2358 C C . SER A 1 293 ? 4.919 11.572 14.805 1.00 90.81 293 SER A C 1
ATOM 2360 O O . SER A 1 293 ? 3.917 12.288 14.808 1.00 90.81 293 SER A O 1
ATOM 2362 N N . ALA A 1 294 ? 5.826 11.603 13.831 1.00 82.50 294 ALA A N 1
ATOM 2363 C CA . ALA A 1 294 ? 5.719 12.411 12.620 1.00 82.50 294 ALA A CA 1
ATOM 2364 C C . ALA A 1 294 ? 4.476 12.079 11.778 1.00 82.50 294 ALA A C 1
ATOM 2366 O O . ALA A 1 294 ? 3.975 12.940 11.055 1.00 82.50 294 ALA A O 1
ATOM 2367 N N . TRP A 1 295 ? 3.956 10.849 11.878 1.00 83.81 295 TRP A N 1
ATOM 2368 C CA . TRP A 1 295 ? 2.691 10.471 11.254 1.00 83.81 295 TRP A CA 1
ATOM 2369 C C . TRP A 1 295 ? 1.776 9.776 12.264 1.00 83.81 295 TRP A C 1
ATOM 2371 O O . TRP A 1 295 ? 2.229 8.848 12.936 1.00 83.81 295 TRP A O 1
ATOM 2381 N N . PRO A 1 296 ? 0.488 10.155 12.383 1.00 81.50 296 PRO A N 1
ATOM 2382 C CA . PRO A 1 296 ? -0.316 9.690 13.504 1.00 81.50 296 PRO A CA 1
ATOM 2383 C C . PRO A 1 296 ? -0.463 8.163 13.557 1.00 81.50 296 PRO A C 1
ATOM 2385 O O . PRO A 1 296 ? -1.037 7.531 12.662 1.00 81.50 296 PRO A O 1
ATOM 2388 N N . VAL A 1 297 ? 0.022 7.567 14.647 1.00 83.62 297 VAL A N 1
ATOM 2389 C CA . VAL A 1 297 ? -0.157 6.145 14.954 1.00 83.62 297 VAL A CA 1
ATOM 2390 C C . VAL A 1 297 ? -1.614 5.918 15.349 1.00 83.62 297 VAL A C 1
ATOM 2392 O O . VAL A 1 297 ? -2.071 6.374 16.390 1.00 83.62 297 VAL A O 1
ATOM 2395 N N . ARG A 1 298 ? -2.360 5.204 14.503 1.00 88.50 298 ARG A N 1
ATOM 2396 C CA . ARG A 1 298 ? -3.821 5.047 14.653 1.00 88.50 298 ARG A CA 1
ATOM 2397 C C . ARG A 1 298 ? -4.243 3.890 15.547 1.00 88.50 298 ARG A C 1
ATOM 2399 O O . ARG A 1 298 ? -5.400 3.820 15.955 1.00 88.50 298 ARG A O 1
ATOM 2406 N N . THR A 1 299 ? -3.335 2.961 15.827 1.00 92.44 299 THR A N 1
ATOM 2407 C CA . THR A 1 299 ? -3.642 1.787 16.641 1.00 92.44 299 THR A CA 1
ATOM 2408 C C . THR A 1 299 ? -2.432 1.374 17.459 1.00 92.44 299 THR A C 1
ATOM 2410 O O . THR A 1 299 ? -1.346 1.191 16.912 1.00 92.44 299 THR A O 1
ATOM 2413 N N . LEU A 1 300 ? -2.636 1.174 18.758 1.00 94.06 300 LEU A N 1
ATOM 2414 C CA . LEU A 1 300 ? -1.657 0.561 19.652 1.00 94.06 300 LEU A CA 1
ATOM 2415 C C . LEU A 1 300 ? -2.063 -0.876 19.951 1.00 94.06 300 LEU A C 1
ATOM 2417 O O . LEU A 1 300 ? -3.242 -1.158 20.140 1.00 94.06 300 LEU A O 1
ATOM 2421 N N . ARG A 1 301 ? -1.085 -1.779 20.023 1.00 94.50 301 ARG A N 1
ATOM 2422 C CA . ARG A 1 301 ? -1.296 -3.161 20.463 1.00 94.50 301 ARG A CA 1
ATOM 2423 C C . ARG A 1 301 ? -0.700 -3.353 21.851 1.00 94.50 301 ARG A C 1
ATOM 2425 O O . ARG A 1 301 ? 0.460 -3.008 22.062 1.00 94.50 301 ARG A O 1
ATOM 2432 N N . MET A 1 302 ? -1.462 -3.955 22.755 1.00 94.94 302 MET A N 1
ATOM 2433 C CA . MET A 1 302 ? -1.011 -4.346 24.091 1.00 94.94 302 MET A CA 1
ATOM 2434 C C . MET A 1 302 ? -1.671 -5.661 24.526 1.00 94.94 302 MET A C 1
ATOM 2436 O O . MET A 1 302 ? -2.804 -5.903 24.120 1.00 94.94 302 MET A O 1
ATOM 2440 N N . PRO A 1 303 ? -1.050 -6.483 25.387 1.00 96.19 303 PRO A N 1
ATOM 2441 C CA . PRO A 1 303 ? -1.715 -7.664 25.934 1.00 96.19 303 PRO A CA 1
ATOM 2442 C C . PRO A 1 303 ? -2.983 -7.291 26.713 1.00 96.19 303 PRO A C 1
ATOM 2444 O O . PRO A 1 303 ? -2.996 -6.296 27.442 1.00 96.19 303 PRO A O 1
ATOM 2447 N N . VAL A 1 304 ? -4.040 -8.106 26.629 1.00 96.44 304 VAL A N 1
ATOM 2448 C CA . VAL A 1 304 ? -5.294 -7.844 27.373 1.00 96.44 304 VAL A CA 1
ATOM 2449 C C . VAL A 1 304 ? -5.091 -7.826 28.895 1.00 96.44 304 VAL A C 1
ATOM 2451 O O . VAL A 1 304 ? -5.815 -7.131 29.608 1.00 96.44 304 VAL A O 1
ATOM 2454 N N . SER A 1 305 ? -4.077 -8.542 29.396 1.00 96.12 305 SER A N 1
ATOM 2455 C CA . SER A 1 305 ? -3.681 -8.575 30.812 1.00 96.12 305 SER A CA 1
ATOM 2456 C C . SER A 1 305 ? -3.183 -7.224 31.340 1.00 96.12 305 SER A C 1
ATOM 2458 O O . SER A 1 305 ? -3.205 -6.980 32.549 1.00 96.12 305 SER A O 1
ATOM 2460 N N . GLU A 1 306 ? -2.778 -6.317 30.450 1.00 95.56 306 GLU A N 1
ATOM 2461 C CA . GLU A 1 306 ? -2.288 -4.985 30.806 1.00 95.56 306 GLU A CA 1
ATOM 2462 C C . GLU A 1 306 ? -3.414 -3.960 31.017 1.00 95.56 306 GLU A C 1
ATOM 2464 O O . GLU A 1 306 ? -3.147 -2.810 31.369 1.00 95.56 306 GLU A O 1
ATOM 2469 N N . GLY A 1 307 ? -4.677 -4.370 30.864 1.00 95.69 307 GLY A N 1
ATOM 2470 C CA . GLY A 1 307 ? -5.838 -3.505 31.055 1.00 95.69 307 GLY A CA 1
ATOM 2471 C C . GLY A 1 307 ? -6.104 -2.601 29.850 1.00 95.69 307 GLY A C 1
ATOM 2472 O O . GLY A 1 307 ? -5.892 -2.990 28.702 1.00 95.69 307 GLY A O 1
ATOM 2473 N N . TRP A 1 308 ? -6.639 -1.408 30.090 1.00 96.00 308 TRP A N 1
ATOM 2474 C CA . TRP A 1 308 ? -7.077 -0.460 29.063 1.00 96.00 308 TRP A CA 1
ATOM 2475 C C . TRP A 1 308 ? -6.213 0.794 29.062 1.00 96.00 308 TRP A C 1
ATOM 2477 O O . TRP A 1 308 ? -5.678 1.186 30.095 1.00 96.00 308 TRP A O 1
ATOM 2487 N N . LEU A 1 309 ? -6.124 1.452 27.909 1.00 94.25 309 LEU A N 1
ATOM 2488 C CA . LEU A 1 309 ? -5.641 2.826 27.816 1.00 94.25 309 LEU A CA 1
ATOM 2489 C C . LEU A 1 309 ? -6.837 3.767 27.705 1.00 94.25 309 LEU A C 1
ATOM 2491 O O . LEU A 1 309 ? -7.777 3.505 26.955 1.00 94.25 309 LEU A O 1
ATOM 2495 N N . THR A 1 310 ? -6.790 4.861 28.452 1.00 92.19 310 THR A N 1
ATOM 2496 C CA . THR A 1 310 ? -7.792 5.930 28.437 1.00 92.19 310 THR A CA 1
ATOM 2497 C C . THR A 1 310 ? -7.102 7.274 28.311 1.00 92.19 310 THR A C 1
ATOM 2499 O O . THR A 1 310 ? -6.002 7.441 28.825 1.00 92.19 310 THR A O 1
ATOM 2502 N N . GLY A 1 311 ? -7.759 8.241 27.687 1.00 90.69 311 GLY A N 1
ATOM 2503 C CA . GLY A 1 311 ? -7.246 9.597 27.542 1.00 90.69 311 GLY A CA 1
ATOM 2504 C C . GLY A 1 311 ? -7.882 10.291 26.340 1.00 90.69 311 GLY A C 1
ATOM 2505 O O . GLY A 1 311 ? -8.638 9.651 25.594 1.00 90.69 311 GLY A O 1
ATOM 2506 N N . PRO A 1 312 ? -7.603 11.586 26.137 1.00 90.00 312 PRO A N 1
ATOM 2507 C CA . PRO A 1 312 ? -8.056 12.308 24.955 1.00 90.00 312 PRO A CA 1
ATOM 2508 C C . PRO A 1 312 ? -7.568 11.627 23.668 1.00 90.00 312 PRO A C 1
ATOM 2510 O O . PRO A 1 312 ? -6.383 11.323 23.529 1.00 90.00 312 PRO A O 1
ATOM 2513 N N . GLY A 1 313 ? -8.486 11.381 22.732 1.00 89.31 313 GLY A N 1
ATOM 2514 C CA . GLY A 1 313 ? -8.190 10.737 21.448 1.00 89.31 313 GLY A CA 1
ATOM 2515 C C . GLY A 1 313 ? -8.293 9.207 21.440 1.00 89.31 313 GLY A C 1
ATOM 2516 O O . GLY A 1 313 ? -8.136 8.606 20.379 1.00 89.31 313 GLY A O 1
ATOM 2517 N N . VAL A 1 314 ? -8.603 8.548 22.564 1.00 93.12 314 VAL A N 1
ATOM 2518 C CA . VAL A 1 314 ? -8.932 7.110 22.561 1.00 93.12 314 VAL A CA 1
ATOM 2519 C C . VAL A 1 314 ? -10.364 6.902 22.061 1.00 93.12 314 VAL A C 1
ATOM 2521 O O . VAL A 1 314 ? -11.332 7.250 22.738 1.00 93.12 314 VAL A O 1
ATOM 2524 N N . LEU A 1 315 ? -10.506 6.288 20.884 1.00 94.19 315 LEU A N 1
ATOM 2525 C CA . LEU A 1 315 ? -11.801 6.061 20.227 1.00 94.19 315 LEU A CA 1
ATOM 2526 C C . LEU A 1 315 ? -12.478 4.767 20.701 1.00 94.19 315 LEU A C 1
ATOM 2528 O O . LEU A 1 315 ? -13.708 4.675 20.775 1.00 94.19 315 LEU A O 1
ATOM 2532 N N . GLY A 1 316 ? -11.674 3.761 21.039 1.00 94.94 316 GLY A N 1
ATOM 2533 C CA . GLY A 1 316 ? -12.136 2.461 21.506 1.00 94.94 316 GLY A CA 1
ATOM 2534 C C . GLY A 1 316 ? -11.069 1.389 21.344 1.00 94.94 316 GLY A C 1
ATOM 2535 O O . GLY A 1 316 ? -9.883 1.701 21.256 1.00 94.94 316 GLY A O 1
ATOM 2536 N N . TRP A 1 317 ? -11.476 0.124 21.346 1.00 96.50 317 TRP A N 1
ATOM 2537 C CA . TRP A 1 317 ? -10.564 -1.001 21.197 1.00 96.50 317 TRP A CA 1
ATOM 2538 C C . TRP A 1 317 ? -11.254 -2.251 20.642 1.00 96.50 317 TRP A C 1
ATOM 2540 O O . TRP A 1 317 ? -12.476 -2.412 20.733 1.00 96.50 317 TRP A O 1
ATOM 2550 N N . GLN A 1 318 ? -10.436 -3.172 20.138 1.00 95.81 318 GLN A N 1
ATOM 2551 C CA . GLN A 1 318 ? -10.825 -4.535 19.797 1.00 95.81 318 GLN A CA 1
ATOM 2552 C C . GLN A 1 318 ? -9.860 -5.533 20.425 1.00 95.81 318 GLN A C 1
ATOM 2554 O O . GLN A 1 318 ? -8.647 -5.388 20.289 1.00 95.81 318 GLN A O 1
ATOM 2559 N N . ASP A 1 319 ? -10.401 -6.570 21.056 1.00 95.44 319 ASP A N 1
ATOM 2560 C CA . ASP A 1 319 ? -9.606 -7.685 21.561 1.00 95.44 319 ASP A CA 1
ATOM 2561 C C . ASP A 1 319 ? -9.598 -8.811 20.514 1.00 95.44 319 ASP A C 1
ATOM 2563 O O . ASP A 1 319 ? -10.644 -9.152 19.951 1.00 95.44 319 ASP A O 1
ATOM 2567 N N . LYS A 1 320 ? -8.419 -9.369 20.229 1.00 94.25 320 LYS A N 1
ATOM 2568 C CA . LYS A 1 320 ? -8.214 -10.501 19.315 1.00 94.25 320 LYS A CA 1
ATOM 2569 C C . LYS A 1 320 ? -7.005 -11.305 19.782 1.00 94.25 320 LYS A C 1
ATOM 2571 O O . LYS A 1 320 ? -5.937 -10.738 19.978 1.00 94.25 320 LYS A O 1
ATOM 2576 N N . ASP A 1 321 ? -7.186 -12.613 19.944 1.00 93.81 321 ASP A N 1
ATOM 2577 C CA . ASP A 1 321 ? -6.117 -13.571 20.261 1.00 93.81 321 ASP A CA 1
ATOM 2578 C C . ASP A 1 321 ? -5.242 -13.172 21.476 1.00 93.81 321 ASP A C 1
ATOM 2580 O O . ASP A 1 321 ? -4.021 -13.290 21.459 1.00 93.81 321 ASP A O 1
ATOM 2584 N N . GLY A 1 322 ? -5.864 -12.654 22.544 1.00 94.12 322 GLY A N 1
ATOM 2585 C CA . GLY A 1 322 ? -5.165 -12.221 23.768 1.00 94.12 322 GLY A CA 1
ATOM 2586 C C . GLY A 1 322 ? -4.470 -10.855 23.676 1.00 94.12 322 GLY A C 1
ATOM 2587 O O . GLY A 1 322 ? -3.887 -10.389 24.657 1.00 94.12 322 GLY A O 1
ATOM 2588 N N . GLU A 1 323 ? -4.578 -10.175 22.538 1.00 96.19 323 GLU A N 1
ATOM 2589 C CA . GLU A 1 323 ? -4.068 -8.824 22.308 1.00 96.19 323 GLU A CA 1
ATOM 2590 C C . GLU A 1 323 ? -5.232 -7.824 22.211 1.00 96.19 323 GLU A C 1
ATOM 2592 O O . GLU A 1 323 ? -6.303 -8.123 21.678 1.00 96.19 323 GLU A O 1
ATOM 2597 N N . ARG A 1 324 ? -5.008 -6.609 22.707 1.00 96.81 324 ARG A N 1
ATOM 2598 C CA . ARG A 1 324 ? -5.909 -5.459 22.649 1.00 96.81 324 ARG A CA 1
ATOM 2599 C C . ARG A 1 324 ? -5.362 -4.427 21.678 1.00 96.81 324 ARG A C 1
ATOM 2601 O O . ARG A 1 324 ? -4.260 -3.911 21.855 1.00 96.81 324 ARG A O 1
ATOM 2608 N N . TYR A 1 325 ? -6.169 -4.104 20.680 1.00 96.50 325 TYR A N 1
ATOM 2609 C CA . TYR A 1 325 ? -5.908 -3.079 19.681 1.00 96.50 325 TYR A CA 1
ATOM 2610 C C . TYR A 1 325 ? -6.670 -1.817 20.071 1.00 96.50 325 TYR A C 1
ATOM 2612 O O . TYR A 1 325 ? -7.886 -1.773 19.918 1.00 96.50 325 TYR A O 1
ATOM 2620 N N . VAL A 1 326 ? -5.975 -0.821 20.617 1.00 96.25 326 VAL A N 1
ATOM 2621 C CA . VAL A 1 326 ? -6.544 0.468 21.032 1.00 96.25 326 VAL A CA 1
ATOM 2622 C C . VAL A 1 326 ? -6.545 1.418 19.842 1.00 96.25 326 VAL A C 1
ATOM 2624 O O . VAL A 1 326 ? -5.485 1.700 19.288 1.00 96.25 326 VAL A O 1
ATOM 2627 N N . HIS A 1 327 ? -7.718 1.919 19.465 1.00 95.12 327 HIS A N 1
ATOM 2628 C CA . HIS A 1 327 ? -7.913 2.819 18.329 1.00 95.12 327 HIS A CA 1
ATOM 2629 C C . HIS A 1 327 ? -7.754 4.274 18.757 1.00 95.12 327 HIS A C 1
ATOM 2631 O O . HIS A 1 327 ? -8.380 4.716 19.726 1.00 95.12 327 HIS A O 1
ATOM 2637 N N . LEU A 1 328 ? -6.942 5.014 18.010 1.00 92.81 328 LEU A N 1
ATOM 2638 C CA . LEU A 1 328 ? -6.557 6.386 18.302 1.00 92.81 328 LEU A CA 1
ATOM 2639 C C . LEU A 1 328 ? -7.013 7.349 17.200 1.00 92.81 328 LEU A C 1
ATOM 2641 O O . LEU A 1 328 ? -6.961 7.051 16.003 1.00 92.81 328 LEU A O 1
ATOM 2645 N N . ALA A 1 329 ? -7.429 8.532 17.635 1.00 91.31 329 ALA A N 1
ATOM 2646 C CA . ALA A 1 329 ? -7.587 9.724 16.818 1.00 91.31 329 ALA A CA 1
ATOM 2647 C C . ALA A 1 329 ? -6.240 10.164 16.191 1.00 91.31 329 ALA A C 1
ATOM 2649 O O . ALA A 1 329 ? -5.187 9.740 16.666 1.00 91.31 329 ALA A O 1
ATOM 2650 N N . PRO A 1 330 ? -6.230 11.007 15.133 1.00 87.31 330 PRO A N 1
ATOM 2651 C CA . PRO A 1 330 ? -4.999 11.634 14.647 1.00 87.31 330 PRO A CA 1
ATOM 2652 C C . PRO A 1 330 ? -4.316 12.461 15.736 1.00 87.31 330 PRO A C 1
ATOM 2654 O O . PRO A 1 330 ? -3.094 12.470 15.831 1.00 87.31 330 PRO A O 1
ATOM 2657 N N . GLU A 1 331 ? -5.117 13.137 16.557 1.00 85.38 331 GLU A N 1
ATOM 2658 C CA . GLU A 1 331 ? -4.653 13.933 17.681 1.00 85.38 331 GLU A CA 1
ATOM 2659 C C . GLU A 1 331 ? -4.951 13.193 18.983 1.00 85.38 331 GLU A C 1
ATOM 2661 O O . GLU A 1 331 ? -6.105 12.895 19.302 1.00 85.38 331 GLU A O 1
ATOM 2666 N N . THR A 1 332 ? -3.900 12.891 19.741 1.00 85.06 332 THR A N 1
ATOM 2667 C CA . THR A 1 332 ? -4.001 12.233 21.046 1.00 85.06 332 THR A CA 1
ATOM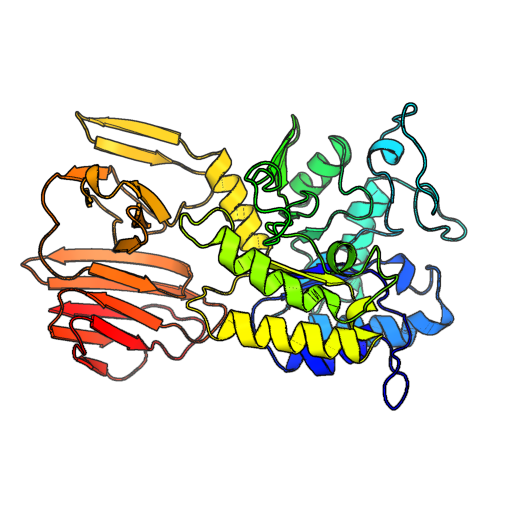 2668 C C . THR A 1 332 ? -3.392 13.096 22.140 1.00 85.06 332 THR A C 1
ATOM 2670 O O . THR A 1 332 ? -2.360 13.739 21.935 1.00 85.06 332 THR A O 1
ATOM 2673 N N . GLY A 1 333 ? -4.014 13.076 23.318 1.00 90.00 333 GLY A N 1
ATOM 2674 C CA . GLY A 1 333 ? -3.436 13.627 24.543 1.00 90.00 333 GLY A CA 1
ATOM 2675 C C . GLY A 1 333 ? -2.608 12.591 25.304 1.00 90.00 333 GLY A C 1
ATOM 2676 O O . GLY A 1 333 ? -2.297 11.516 24.786 1.00 90.00 333 GLY A O 1
ATOM 2677 N N . ALA A 1 334 ? -2.283 12.903 26.558 1.00 94.19 334 ALA A N 1
ATOM 2678 C CA . ALA A 1 334 ? -1.691 11.930 27.463 1.00 94.19 334 ALA A CA 1
ATOM 2679 C C . ALA A 1 334 ? -2.648 10.751 27.715 1.00 94.19 334 ALA A C 1
ATOM 2681 O O . ALA A 1 334 ? -3.851 10.923 27.933 1.00 94.19 334 ALA A O 1
ATOM 2682 N N . LEU A 1 335 ? -2.091 9.544 27.678 1.00 94.50 335 LEU A N 1
ATOM 2683 C CA . LEU A 1 335 ? -2.776 8.279 27.885 1.00 94.50 335 LEU A CA 1
ATOM 2684 C C . LEU A 1 335 ? -2.425 7.719 29.263 1.00 94.50 335 LEU A C 1
ATOM 2686 O O . LEU A 1 335 ? -1.261 7.682 29.660 1.00 94.50 335 LEU A O 1
ATOM 2690 N N . THR A 1 336 ? -3.433 7.208 29.958 1.00 95.12 336 THR A N 1
ATOM 2691 C CA . THR A 1 336 ? -3.298 6.571 31.270 1.00 95.12 336 THR A CA 1
ATOM 2692 C C . THR A 1 336 ? -3.779 5.133 31.192 1.00 95.12 336 THR A C 1
ATOM 2694 O O . THR A 1 336 ? -4.793 4.829 30.556 1.00 95.12 336 THR A O 1
ATOM 2697 N N . ARG A 1 337 ? -3.070 4.234 31.874 1.00 95.25 337 ARG A N 1
ATOM 2698 C CA . ARG A 1 337 ? -3.465 2.831 31.992 1.00 95.25 337 ARG A CA 1
ATOM 2699 C C . ARG A 1 337 ? -4.523 2.635 33.080 1.00 95.25 337 ARG A C 1
ATOM 2701 O O . ARG A 1 337 ? -4.398 3.168 34.176 1.00 95.25 337 ARG A O 1
ATOM 2708 N N . GLN A 1 338 ? -5.522 1.808 32.793 1.00 94.00 338 GLN A N 1
ATOM 2709 C CA . GLN A 1 338 ? -6.629 1.464 33.683 1.00 94.00 338 GLN A CA 1
ATOM 2710 C C . GLN A 1 338 ? -6.769 -0.054 33.815 1.00 94.00 338 GLN A C 1
ATOM 2712 O O . GLN A 1 338 ? -6.667 -0.786 32.833 1.00 94.00 338 GLN A O 1
ATOM 2717 N N . ARG A 1 339 ? -7.034 -0.545 35.031 1.00 94.00 339 ARG A N 1
ATOM 2718 C CA . ARG A 1 339 ? -7.285 -1.979 35.278 1.00 94.00 339 ARG A CA 1
ATOM 2719 C C . ARG A 1 339 ? -8.724 -2.394 35.001 1.00 94.00 339 ARG A C 1
ATOM 2721 O O . ARG A 1 339 ? -8.960 -3.558 34.706 1.00 94.00 339 ARG A O 1
ATOM 2728 N N . GLN A 1 340 ? -9.667 -1.463 35.109 1.00 93.62 340 GLN A N 1
ATOM 2729 C CA . GLN A 1 340 ? -11.077 -1.707 34.829 1.00 93.62 340 GLN A CA 1
ATOM 2730 C C . GLN A 1 340 ? -11.429 -1.233 33.423 1.00 93.62 340 GLN A C 1
ATOM 2732 O O . GLN A 1 340 ? -10.870 -0.253 32.926 1.00 93.62 340 GLN A O 1
ATOM 2737 N N . GLN A 1 341 ? -12.374 -1.928 32.797 1.00 92.62 341 GLN A N 1
ATOM 2738 C CA . GLN A 1 341 ? -12.879 -1.544 31.490 1.00 92.62 341 GLN A CA 1
ATOM 2739 C C . GLN A 1 341 ? -13.583 -0.181 31.562 1.00 92.62 341 GLN A C 1
ATOM 2741 O O . GLN A 1 341 ? -14.470 -0.011 32.401 1.00 92.62 341 GLN A O 1
ATOM 2746 N N . PRO A 1 342 ? -13.267 0.768 30.662 1.00 90.12 342 PRO A N 1
ATOM 2747 C CA . PRO A 1 342 ? -14.022 2.008 30.551 1.00 90.12 342 PRO A CA 1
ATOM 2748 C C . PRO A 1 342 ? -15.503 1.734 30.266 1.00 90.12 342 PRO A C 1
ATOM 2750 O O . PRO A 1 342 ? -15.837 0.993 29.339 1.00 90.12 342 PRO A O 1
ATOM 2753 N N . ALA A 1 343 ? -16.388 2.345 31.052 1.00 88.50 343 ALA A N 1
ATOM 2754 C CA . ALA A 1 343 ? -17.830 2.208 30.886 1.00 88.50 343 ALA A CA 1
ATOM 2755 C C . ALA A 1 343 ? -18.343 2.920 29.617 1.00 88.50 343 ALA A C 1
ATOM 2757 O O . ALA A 1 343 ? -17.720 3.857 29.108 1.00 88.50 343 ALA A O 1
ATOM 2758 N N . GLY A 1 344 ? -19.520 2.501 29.146 1.00 89.62 344 GLY A N 1
ATOM 2759 C CA . GLY A 1 344 ? -20.227 3.107 28.015 1.00 89.62 344 GLY A CA 1
ATOM 2760 C C . GLY A 1 344 ? -19.726 2.657 26.637 1.00 89.62 344 GLY A C 1
ATOM 2761 O O . GLY A 1 344 ? -18.855 1.788 26.554 1.00 89.62 344 GLY A O 1
ATOM 2762 N N . PRO A 1 345 ? -20.277 3.234 25.554 1.00 93.56 345 PRO A N 1
ATOM 2763 C CA . PRO A 1 345 ? -19.943 2.833 24.194 1.00 93.56 345 PRO A CA 1
ATOM 2764 C C . PRO A 1 345 ? -18.467 3.021 23.829 1.00 93.56 345 PRO A C 1
ATOM 2766 O O . PRO A 1 345 ? -17.781 3.900 24.362 1.00 93.56 345 PRO A O 1
ATOM 2769 N N . TRP A 1 346 ? -17.978 2.222 22.880 1.00 93.81 346 TRP A N 1
ATOM 2770 C CA . TRP A 1 346 ? -16.662 2.414 22.263 1.00 93.81 346 TRP A CA 1
ATOM 2771 C C . TRP A 1 346 ? -16.636 1.936 20.812 1.00 93.81 346 TRP A C 1
ATOM 2773 O O . TRP A 1 346 ? -17.362 1.012 20.430 1.00 93.81 346 TRP A O 1
ATOM 2783 N N . LEU A 1 347 ? -15.754 2.537 20.013 1.00 95.50 347 LEU A N 1
ATOM 2784 C CA . LEU A 1 347 ? -15.491 2.084 18.654 1.00 95.50 347 LEU A CA 1
ATOM 2785 C C . LEU A 1 347 ? -14.743 0.744 18.694 1.00 95.50 347 LEU A C 1
ATOM 2787 O O . LEU A 1 347 ? -13.615 0.675 19.177 1.00 95.50 347 LEU A O 1
ATOM 2791 N N . ALA A 1 348 ? -15.361 -0.319 18.192 1.00 95.88 348 ALA A N 1
ATOM 2792 C CA . ALA A 1 348 ? -14.744 -1.636 18.080 1.00 95.88 348 ALA A CA 1
ATOM 2793 C C . ALA A 1 348 ? -13.974 -1.792 16.764 1.00 95.88 348 ALA A C 1
ATOM 2795 O O . ALA A 1 348 ? -12.884 -2.353 16.756 1.00 95.88 348 ALA A O 1
ATOM 2796 N N . SER A 1 349 ? -14.512 -1.285 15.656 1.00 95.50 349 SER A N 1
ATOM 2797 C CA . SER A 1 349 ? -13.866 -1.362 14.344 1.00 95.50 349 SER A CA 1
ATOM 2798 C C . SER A 1 349 ? -14.288 -0.193 13.462 1.00 95.50 349 SER A C 1
ATOM 2800 O O . SER A 1 349 ? -15.381 0.352 13.622 1.00 95.50 349 SER A O 1
ATOM 2802 N N . ALA A 1 350 ? -13.415 0.176 12.531 1.00 95.44 350 ALA A N 1
ATOM 2803 C CA . ALA A 1 350 ? -13.699 1.116 11.463 1.00 95.44 350 ALA A CA 1
ATOM 2804 C C . ALA A 1 350 ? -12.835 0.777 10.244 1.00 95.44 350 ALA A C 1
ATOM 2806 O O . ALA A 1 350 ? -11.627 0.572 10.381 1.00 95.44 350 ALA A O 1
ATOM 2807 N N . ASN A 1 351 ? -13.430 0.758 9.052 1.00 95.31 351 ASN A N 1
ATOM 2808 C CA . ASN A 1 351 ? -12.696 0.577 7.791 1.00 95.31 351 ASN A CA 1
ATOM 2809 C C . ASN A 1 351 ? -12.311 1.920 7.133 1.00 95.31 351 ASN A C 1
ATOM 2811 O O . ASN A 1 351 ? -12.106 1.979 5.920 1.00 95.31 351 ASN A O 1
ATOM 2815 N N . VAL A 1 352 ? -12.218 2.988 7.930 1.00 93.75 352 VAL A N 1
ATOM 2816 C CA . VAL A 1 352 ? -11.938 4.353 7.468 1.00 93.75 352 VAL A CA 1
ATOM 2817 C C . VAL A 1 352 ? -10.617 4.874 8.020 1.00 93.75 352 VAL A C 1
ATOM 2819 O O . VAL A 1 352 ? -10.058 4.345 8.986 1.00 93.75 352 VAL A O 1
ATOM 2822 N N . ILE A 1 353 ? -10.131 5.945 7.410 1.00 91.06 353 ILE A N 1
ATOM 2823 C CA . ILE A 1 353 ? -8.995 6.733 7.861 1.00 91.06 353 ILE A CA 1
ATOM 2824 C C . ILE A 1 353 ? -9.539 8.071 8.348 1.00 91.06 353 ILE A C 1
ATOM 2826 O O . ILE A 1 353 ? -10.255 8.763 7.631 1.00 91.06 353 ILE A O 1
ATOM 2830 N N . TRP A 1 354 ? -9.226 8.403 9.600 1.00 91.25 354 TRP A N 1
ATOM 2831 C CA . TRP A 1 354 ? -9.681 9.638 10.231 1.00 91.25 354 TRP A CA 1
ATOM 2832 C C . TRP A 1 354 ? -8.820 10.812 9.770 1.00 91.25 354 TRP A C 1
ATOM 2834 O O . TRP A 1 354 ? -7.641 10.890 10.147 1.00 91.25 354 TRP A O 1
ATOM 2844 N N . ASP A 1 355 ? -9.425 11.726 9.019 1.00 91.31 355 ASP A N 1
ATOM 2845 C CA . ASP A 1 355 ? -8.827 13.018 8.668 1.00 91.31 355 ASP A CA 1
ATOM 2846 C C . ASP A 1 355 ? -8.925 13.974 9.851 1.00 91.31 355 ASP A C 1
ATOM 2848 O O . ASP A 1 355 ? -7.946 14.600 10.254 1.00 91.31 355 ASP A O 1
ATOM 2852 N N . ARG A 1 356 ? -10.095 13.979 10.490 1.00 91.75 356 ARG A N 1
ATOM 2853 C CA . ARG A 1 356 ? -10.367 14.688 11.735 1.00 91.75 356 ARG A CA 1
ATOM 2854 C C . ARG A 1 356 ? -11.267 13.822 12.594 1.00 91.75 356 ARG A C 1
ATOM 2856 O O . ARG A 1 356 ? -12.200 13.205 12.089 1.00 91.75 356 ARG A O 1
ATOM 2863 N N . VAL A 1 357 ? -11.027 13.797 13.897 1.00 92.06 357 VAL A N 1
ATOM 2864 C CA . VAL A 1 357 ? -12.001 13.250 14.843 1.00 92.06 357 VAL A CA 1
ATOM 2865 C C . VAL A 1 357 ? -11.925 14.007 16.153 1.00 92.06 357 VAL A C 1
ATOM 2867 O O . VAL A 1 357 ? -10.846 14.263 16.681 1.00 92.06 357 VAL A O 1
ATOM 2870 N N . VAL A 1 358 ? -13.092 14.341 16.675 1.00 86.69 358 VAL A N 1
ATOM 2871 C CA . VAL A 1 358 ? -13.277 14.882 18.011 1.00 86.69 358 VAL A CA 1
ATOM 2872 C C . VAL A 1 358 ? -14.186 13.909 18.738 1.00 86.69 358 VAL A C 1
ATOM 2874 O O . VAL A 1 358 ? -15.343 13.715 18.366 1.00 86.69 358 VAL A O 1
ATOM 2877 N N . SER A 1 359 ? -13.639 13.250 19.754 1.00 79.75 359 SER A N 1
ATOM 2878 C CA . SER A 1 359 ? -14.401 12.349 20.611 1.00 79.75 359 SER A CA 1
ATOM 2879 C C . SER A 1 359 ? -14.802 13.070 21.886 1.00 79.75 359 SER A C 1
ATOM 2881 O O . SER A 1 359 ? -13.932 13.536 22.626 1.00 79.75 359 SER A O 1
ATOM 2883 N N . VAL A 1 360 ? -16.097 13.100 22.178 1.00 71.19 360 VAL A N 1
ATOM 2884 C CA . VAL A 1 360 ? -16.632 13.670 23.414 1.00 71.19 360 VAL A CA 1
ATOM 2885 C C . VAL A 1 360 ? -17.344 12.569 24.192 1.00 71.19 360 VAL A C 1
ATOM 2887 O O . VAL A 1 360 ? -18.194 11.852 23.663 1.00 71.19 360 VAL A O 1
ATOM 2890 N N . ARG A 1 361 ? -16.976 12.423 25.467 1.00 74.75 361 ARG A N 1
ATOM 2891 C CA . ARG A 1 361 ? -17.723 11.636 26.452 1.00 74.75 361 ARG A CA 1
ATOM 2892 C C . ARG A 1 361 ? -18.270 12.615 27.484 1.00 74.75 361 ARG A C 1
ATOM 2894 O O . ARG A 1 361 ? -17.521 13.045 28.353 1.00 74.75 361 ARG A O 1
ATOM 2901 N N . ASP A 1 362 ? -19.547 12.964 27.372 1.00 57.53 362 ASP A N 1
ATOM 2902 C CA . ASP A 1 362 ? -20.225 13.857 28.319 1.00 57.53 362 ASP A CA 1
ATOM 2903 C C . ASP A 1 362 ? -21.493 13.186 28.867 1.00 57.53 362 ASP A C 1
ATOM 2905 O O . ASP A 1 362 ? -22.318 12.677 28.106 1.00 57.53 362 ASP A O 1
ATOM 2909 N N . ASN A 1 363 ? -21.628 13.136 30.197 1.00 54.28 363 ASN A N 1
ATOM 2910 C CA . ASN A 1 363 ? -22.799 12.604 30.909 1.00 54.28 363 ASN A CA 1
ATOM 2911 C C . ASN A 1 363 ? -23.322 11.241 30.390 1.00 54.28 363 ASN A C 1
ATOM 2913 O O . ASN A 1 363 ? -24.527 11.025 30.253 1.00 54.28 363 ASN A O 1
ATOM 2917 N N . GLY A 1 364 ? -22.413 10.312 30.070 1.00 61.09 364 GLY A N 1
ATOM 2918 C CA . GLY A 1 364 ? -22.748 8.963 29.589 1.00 61.09 364 GLY A CA 1
ATOM 2919 C C . GLY A 1 364 ? -23.112 8.866 28.102 1.00 61.09 364 GLY A C 1
ATOM 2920 O O . GLY A 1 364 ? -23.361 7.764 27.618 1.00 61.09 364 GLY A O 1
ATOM 2921 N N . ARG A 1 365 ? -23.108 9.981 27.361 1.00 74.75 365 ARG A N 1
ATOM 2922 C CA . ARG A 1 365 ? -23.301 10.001 25.906 1.00 74.75 365 ARG A CA 1
ATOM 2923 C C . ARG A 1 365 ? -21.945 9.957 25.217 1.00 74.75 365 ARG A C 1
ATOM 2925 O O . ARG A 1 365 ? -21.072 10.782 25.486 1.00 74.75 365 ARG A O 1
ATOM 2932 N N . TRP A 1 366 ? -21.772 8.973 24.341 1.00 89.75 366 TRP A N 1
ATOM 2933 C CA . TRP A 1 366 ? -20.585 8.855 23.504 1.00 89.75 366 TRP A CA 1
ATOM 2934 C C . TRP A 1 366 ? -20.868 9.510 22.157 1.00 89.75 366 TRP A C 1
ATOM 2936 O O . TRP A 1 366 ? -21.820 9.128 21.473 1.00 89.75 366 TRP A O 1
ATOM 2946 N N . GLN A 1 367 ? -20.058 10.501 21.797 1.00 92.44 367 GLN A N 1
ATOM 2947 C CA . GLN A 1 367 ? -20.172 11.228 20.541 1.00 92.44 367 GLN A CA 1
ATOM 2948 C C . GLN A 1 367 ? -18.829 11.244 19.812 1.00 92.44 367 GLN A C 1
ATOM 2950 O O . GLN A 1 367 ? -17.789 11.511 20.418 1.00 92.44 367 GLN A O 1
ATOM 2955 N N . LEU A 1 368 ? -18.870 11.004 18.502 1.00 93.88 368 LEU A N 1
ATOM 2956 C CA . LEU A 1 368 ? -17.767 11.263 17.583 1.00 93.88 368 LEU A CA 1
ATOM 2957 C C . LEU A 1 368 ? -18.208 12.276 16.530 1.00 93.88 368 LEU A C 1
ATOM 2959 O O . LEU A 1 368 ? -19.154 12.010 15.794 1.00 93.88 368 LEU A O 1
ATOM 2963 N N . ASP A 1 369 ? -17.494 13.389 16.419 1.00 94.25 369 ASP A N 1
ATOM 2964 C CA . ASP A 1 369 ? -17.528 14.263 15.245 1.00 94.25 369 ASP A CA 1
ATOM 2965 C C . ASP A 1 369 ? -16.314 13.946 14.375 1.00 94.25 369 ASP A C 1
ATOM 2967 O O . ASP A 1 369 ? -15.199 13.918 14.895 1.00 94.25 369 ASP A O 1
ATOM 2971 N N . PHE A 1 370 ? -16.490 13.694 13.080 1.00 95.38 370 PHE A N 1
ATOM 2972 C CA . PHE A 1 370 ? -15.393 13.213 12.247 1.00 95.38 370 PHE A CA 1
ATOM 2973 C C . PHE A 1 370 ? -15.497 13.587 10.772 1.00 95.38 370 PHE A C 1
ATOM 2975 O O . PHE A 1 370 ? -16.582 13.760 10.216 1.00 95.38 370 PHE A O 1
ATOM 2982 N N . ASP A 1 371 ? -14.319 13.630 10.160 1.00 95.81 371 ASP A N 1
ATOM 2983 C CA . ASP A 1 371 ? -14.103 13.661 8.721 1.00 95.81 371 ASP A CA 1
ATOM 2984 C C . ASP A 1 371 ? -13.265 12.425 8.367 1.00 95.81 371 ASP A C 1
ATOM 2986 O O . ASP A 1 371 ? -12.405 11.998 9.154 1.00 95.81 371 ASP A O 1
ATOM 2990 N N . PHE A 1 372 ? -13.539 11.810 7.223 1.00 94.62 372 PHE A N 1
ATOM 2991 C CA . PHE A 1 372 ? -12.903 10.553 6.855 1.00 94.62 372 PHE A CA 1
ATOM 2992 C C . PHE A 1 372 ? -12.735 10.388 5.351 1.00 94.62 372 PHE A C 1
ATOM 2994 O O . PHE A 1 372 ? -13.523 10.905 4.555 1.00 94.62 372 PHE A O 1
ATOM 3001 N N . HIS A 1 373 ? -11.793 9.518 5.002 1.00 94.25 373 HIS A N 1
ATOM 3002 C CA . HIS A 1 373 ? -11.726 8.844 3.715 1.00 94.25 373 HIS A CA 1
ATOM 3003 C C . HIS A 1 373 ? -11.509 7.338 3.907 1.00 94.25 373 HIS A C 1
ATOM 3005 O O . HIS A 1 373 ? -11.107 6.866 4.972 1.00 94.25 373 HIS A O 1
ATOM 3011 N N . ALA A 1 374 ? -11.826 6.557 2.883 1.00 94.62 374 ALA A N 1
ATOM 3012 C CA . ALA A 1 374 ? -11.783 5.106 2.902 1.00 94.62 374 ALA A CA 1
ATOM 3013 C C . ALA A 1 374 ? -11.623 4.555 1.482 1.00 94.62 374 ALA A C 1
ATOM 3015 O O . ALA A 1 374 ? -12.189 5.077 0.525 1.00 94.62 374 ALA A O 1
ATOM 3016 N N . GLY A 1 375 ? -10.905 3.439 1.345 1.00 92.88 375 GLY A N 1
ATOM 3017 C CA . GLY A 1 375 ? -10.759 2.751 0.060 1.00 92.88 375 GLY A CA 1
ATOM 3018 C C . GLY A 1 375 ? -11.995 1.963 -0.397 1.00 92.88 375 GLY A C 1
ATOM 3019 O O . GLY A 1 375 ? -11.987 1.351 -1.458 1.00 92.88 375 GLY A O 1
ATOM 3020 N N . GLN A 1 376 ? -13.058 1.952 0.404 1.00 93.25 376 GLN A N 1
ATOM 3021 C CA . GLN A 1 376 ? -14.352 1.321 0.137 1.00 93.25 376 GLN A CA 1
ATOM 3022 C C . GLN A 1 376 ? -15.439 2.072 0.926 1.00 93.25 376 GLN A C 1
ATOM 3024 O O . GLN A 1 376 ? -15.081 2.884 1.781 1.00 93.25 376 GLN A O 1
ATOM 3029 N N . PRO A 1 377 ? -16.744 1.847 0.672 1.00 94.31 377 PRO A N 1
ATOM 3030 C CA . PRO A 1 377 ? -17.793 2.461 1.479 1.00 94.31 377 PRO A CA 1
ATOM 3031 C C . PRO A 1 377 ? -17.537 2.274 2.981 1.00 94.31 377 PRO A C 1
ATOM 3033 O O . PRO A 1 377 ? -17.319 1.156 3.459 1.00 94.31 377 PRO A O 1
ATOM 3036 N N . GLY A 1 378 ? -17.512 3.391 3.707 1.00 95.12 378 GLY A N 1
ATOM 3037 C CA . GLY A 1 378 ? -17.163 3.414 5.119 1.00 95.12 378 GLY A CA 1
ATOM 3038 C C . GLY A 1 378 ? -18.189 2.686 5.989 1.00 95.12 378 GLY A C 1
ATOM 3039 O O . GLY A 1 378 ? -19.394 2.734 5.735 1.00 95.12 378 GLY A O 1
ATOM 3040 N N . GLU A 1 379 ? -17.710 2.044 7.046 1.00 96.50 379 GLU A N 1
ATOM 3041 C CA . GLU A 1 379 ? -18.478 1.351 8.071 1.00 96.50 379 GLU A CA 1
ATOM 3042 C C . GLU A 1 379 ? -17.781 1.512 9.425 1.00 96.50 379 GLU A C 1
ATOM 3044 O O . GLU A 1 379 ? -16.564 1.336 9.550 1.00 96.50 379 GLU A O 1
ATOM 3049 N N . LEU A 1 380 ? -18.578 1.808 10.452 1.00 96.88 380 LEU A N 1
ATOM 3050 C CA . LEU A 1 380 ? -18.152 1.836 11.846 1.00 96.88 380 LEU A CA 1
ATOM 3051 C C . LEU A 1 380 ? -18.891 0.754 12.635 1.00 96.88 380 LEU A C 1
ATOM 3053 O O . LEU A 1 380 ? -20.079 0.511 12.422 1.00 96.88 380 LEU A O 1
ATOM 3057 N N . GLN A 1 381 ? -18.207 0.139 13.594 1.00 97.19 381 GLN A N 1
ATOM 3058 C CA . GLN A 1 381 ? -18.799 -0.817 14.524 1.00 97.19 381 GLN A CA 1
ATOM 3059 C C . GLN A 1 381 ? -18.591 -0.331 15.952 1.00 97.19 381 GLN A C 1
ATOM 3061 O O . GLN A 1 381 ? -17.457 -0.137 16.392 1.00 97.19 381 GLN A O 1
ATOM 3066 N N . VAL A 1 382 ? -19.688 -0.154 16.685 1.00 96.81 382 VAL A N 1
ATOM 3067 C CA . VAL A 1 382 ? -19.695 0.340 18.068 1.00 96.81 382 VAL A CA 1
ATOM 3068 C C . VAL A 1 382 ? -20.219 -0.749 18.997 1.00 96.81 382 VAL A C 1
ATOM 3070 O O . VAL A 1 382 ? -21.222 -1.400 18.706 1.00 96.81 382 VAL A O 1
ATOM 3073 N N . ARG A 1 383 ? -19.547 -0.958 20.130 1.00 95.81 383 ARG A N 1
ATOM 3074 C CA . ARG A 1 383 ? -19.980 -1.883 21.191 1.00 95.81 383 ARG A CA 1
ATOM 3075 C C . ARG A 1 383 ? -20.492 -1.123 22.407 1.00 95.81 383 ARG A C 1
ATOM 3077 O O . ARG A 1 383 ? -20.223 0.064 22.550 1.00 95.81 383 ARG A O 1
ATOM 3084 N N . ALA A 1 384 ? -21.235 -1.831 23.262 1.00 94.12 384 ALA A N 1
ATOM 3085 C CA . ALA A 1 384 ? -21.874 -1.294 24.469 1.00 94.12 384 ALA A CA 1
ATOM 3086 C C . ALA A 1 384 ? -22.769 -0.067 24.221 1.00 94.12 384 ALA A C 1
ATOM 3088 O O . ALA A 1 384 ? -22.892 0.805 25.075 1.00 94.12 384 ALA A O 1
ATOM 3089 N N . ALA A 1 385 ? -23.421 -0.047 23.060 1.00 93.81 385 ALA A N 1
ATOM 3090 C CA . ALA A 1 385 ? -24.513 0.852 22.727 1.00 93.81 385 ALA A CA 1
ATOM 3091 C C . ALA A 1 385 ? -25.748 0.016 22.379 1.00 93.81 385 ALA A C 1
ATOM 3093 O O . ALA A 1 385 ? -25.630 -1.052 21.775 1.00 93.81 385 ALA A O 1
ATOM 3094 N N . ARG A 1 386 ? -26.933 0.495 22.750 1.00 94.31 386 ARG A N 1
ATOM 3095 C CA . ARG A 1 386 ? -28.228 -0.032 22.298 1.00 94.31 386 ARG A CA 1
ATOM 3096 C C . ARG A 1 386 ? -28.579 0.511 20.921 1.00 94.31 386 ARG A C 1
ATOM 3098 O O . ARG A 1 386 ? -29.200 -0.187 20.118 1.00 94.31 386 ARG A O 1
ATOM 3105 N N . GLU A 1 387 ? -28.185 1.748 20.652 1.00 95.50 387 GLU A N 1
ATOM 3106 C CA . GLU A 1 387 ? -28.377 2.396 19.363 1.00 95.50 387 GLU A CA 1
ATOM 3107 C C . GLU A 1 387 ? -27.380 3.533 19.140 1.00 95.50 387 GLU A C 1
ATOM 3109 O O . GLU A 1 387 ? -26.839 4.103 20.090 1.00 95.50 387 GLU A O 1
ATOM 3114 N N . CYS A 1 388 ? -27.178 3.865 17.868 1.00 96.00 388 CYS A N 1
ATOM 3115 C CA . CYS A 1 388 ? -26.408 5.014 17.431 1.00 96.00 388 CYS A CA 1
ATOM 3116 C C . CYS A 1 388 ? -27.176 5.825 16.382 1.00 96.00 388 CYS A C 1
ATOM 3118 O O . CYS A 1 388 ? -27.869 5.259 15.535 1.00 96.00 388 CYS A O 1
ATOM 3120 N N . VAL A 1 389 ? -27.023 7.145 16.412 1.00 96.31 389 VAL A N 1
ATOM 3121 C CA . VAL A 1 389 ? -27.610 8.086 15.456 1.00 96.31 389 VAL A CA 1
ATOM 3122 C C . VAL A 1 389 ? -26.492 8.757 14.669 1.00 96.31 389 VAL A C 1
ATOM 3124 O O . VAL A 1 389 ? -25.631 9.412 15.255 1.00 96.31 389 VAL A O 1
ATOM 3127 N N . LEU A 1 390 ? -26.516 8.597 13.347 1.00 96.69 390 LEU A N 1
ATOM 3128 C CA . LEU A 1 390 ? -25.596 9.240 12.414 1.00 96.69 390 LEU A CA 1
ATOM 3129 C C . LEU A 1 390 ? -26.235 10.511 11.844 1.00 96.69 390 LEU A C 1
ATOM 3131 O O . LEU A 1 390 ? -27.372 10.477 11.370 1.00 96.69 390 LEU A O 1
ATOM 3135 N N . LYS A 1 391 ? -25.498 11.620 11.870 1.00 95.25 391 LYS A N 1
ATOM 3136 C CA . LYS A 1 391 ? -25.856 12.925 11.297 1.00 95.25 391 LYS A CA 1
ATOM 3137 C C . LYS A 1 391 ? -24.732 13.386 10.358 1.00 95.25 391 LYS A C 1
ATOM 3139 O O . LYS A 1 391 ? -23.584 12.991 10.544 1.00 95.25 391 LYS A O 1
ATOM 3144 N N . GLY A 1 392 ? -25.057 14.228 9.375 1.00 87.25 392 GLY A N 1
ATOM 3145 C CA . GLY A 1 392 ? -24.092 14.804 8.419 1.00 87.25 392 GLY A CA 1
ATOM 3146 C C . GLY A 1 392 ? -24.141 14.206 7.006 1.00 87.25 392 GLY A C 1
ATOM 3147 O O . GLY A 1 392 ? -23.763 14.878 6.056 1.00 87.25 392 GLY A O 1
ATOM 3148 N N . SER A 1 393 ? -24.707 13.007 6.828 1.00 74.62 393 SER A N 1
ATOM 3149 C CA . SER A 1 393 ? -24.925 12.370 5.514 1.00 74.62 393 SER A CA 1
ATOM 3150 C C . SER A 1 393 ? -26.294 12.671 4.879 1.00 74.62 393 SER A C 1
ATOM 3152 O O . SER A 1 393 ? -26.700 11.998 3.933 1.00 74.62 393 SER A O 1
ATOM 3154 N N . GLY A 1 394 ? -27.030 13.656 5.411 1.00 82.94 394 GLY A N 1
ATOM 3155 C CA . GLY A 1 394 ? -28.424 13.950 5.067 1.00 82.94 394 GLY A CA 1
ATOM 3156 C C . GLY A 1 394 ? -29.337 13.902 6.295 1.00 82.94 394 GLY A C 1
ATOM 3157 O O . GLY A 1 394 ? -28.963 14.381 7.370 1.00 82.94 394 GLY A O 1
ATOM 3158 N N . ALA A 1 395 ? -30.539 13.335 6.143 1.00 88.81 395 ALA A N 1
ATOM 3159 C CA . ALA A 1 395 ? -31.454 13.124 7.264 1.00 88.81 395 ALA A CA 1
ATOM 3160 C C . ALA A 1 395 ? -30.816 12.192 8.317 1.00 88.81 395 ALA A C 1
ATOM 3162 O O . ALA A 1 395 ? -30.184 11.203 7.935 1.00 88.81 395 ALA A O 1
ATOM 3163 N N . PRO A 1 396 ? -30.977 12.466 9.626 1.00 94.00 396 PRO A N 1
ATOM 3164 C CA . PRO A 1 396 ? -30.428 11.605 10.667 1.00 94.00 396 PRO A CA 1
ATOM 3165 C C . PRO A 1 396 ? -30.884 10.149 10.517 1.00 94.00 396 PRO A C 1
ATOM 3167 O O . PRO A 1 396 ? -32.078 9.880 10.388 1.00 94.00 396 PRO A O 1
ATOM 3170 N N . ALA A 1 397 ? -29.939 9.211 10.579 1.00 96.31 397 ALA A N 1
ATOM 3171 C CA . ALA A 1 397 ? -30.202 7.777 10.483 1.00 96.31 397 ALA A CA 1
ATOM 3172 C C . ALA A 1 397 ? -29.932 7.090 11.826 1.00 96.31 397 ALA A C 1
ATOM 3174 O O . ALA A 1 397 ? -28.912 7.346 12.467 1.00 96.31 397 ALA A O 1
ATOM 3175 N N . THR A 1 398 ? -30.833 6.207 12.262 1.00 97.06 398 THR A N 1
ATOM 3176 C CA . THR A 1 398 ? -30.699 5.462 13.524 1.00 97.06 398 THR A CA 1
ATOM 3177 C C . THR A 1 398 ? -30.395 3.994 13.262 1.00 97.06 398 THR A C 1
ATOM 3179 O O . THR A 1 398 ? -31.122 3.313 12.542 1.00 97.06 398 THR A O 1
ATOM 3182 N N . TYR A 1 399 ? -29.361 3.489 13.926 1.00 97.25 399 TYR A N 1
ATOM 3183 C CA . TYR A 1 399 ? -28.911 2.106 13.859 1.00 97.25 399 TYR A CA 1
ATOM 3184 C C . TYR A 1 399 ? -29.036 1.469 15.239 1.00 97.25 399 TYR A C 1
ATOM 3186 O O . TYR A 1 399 ? -28.607 2.042 16.236 1.00 97.25 399 TYR A O 1
ATOM 3194 N N . ARG A 1 400 ? -29.638 0.281 15.314 1.00 97.25 400 ARG A N 1
ATOM 3195 C CA . ARG A 1 400 ? -29.845 -0.450 16.574 1.00 97.25 400 ARG A CA 1
ATOM 3196 C C . ARG A 1 400 ? -28.871 -1.610 16.694 1.00 97.25 400 ARG A C 1
ATOM 3198 O O . ARG A 1 400 ? -28.468 -2.195 15.689 1.00 97.25 400 ARG A O 1
ATOM 3205 N N . ALA A 1 401 ? -28.531 -1.957 17.929 1.00 96.00 401 ALA A N 1
ATOM 3206 C CA . ALA A 1 401 ? -27.621 -3.052 18.204 1.00 96.00 401 ALA A CA 1
ATOM 3207 C C . ALA A 1 401 ? -28.192 -4.395 17.736 1.00 96.00 401 ALA A C 1
ATOM 3209 O O . ALA A 1 401 ? -29.350 -4.726 17.995 1.00 96.00 401 ALA A O 1
ATOM 3210 N N . LYS A 1 402 ? -27.340 -5.199 17.105 1.00 94.31 402 LYS A N 1
ATOM 3211 C CA . LYS A 1 402 ? -27.553 -6.620 16.838 1.00 94.31 402 LYS A CA 1
ATOM 3212 C C . LYS A 1 402 ? -26.413 -7.373 17.505 1.00 94.31 402 LYS A C 1
ATOM 3214 O O . LYS A 1 402 ? -25.255 -6.984 17.370 1.00 94.31 402 LYS A O 1
ATOM 3219 N N . THR A 1 403 ? -26.732 -8.402 18.292 1.00 89.56 403 THR A N 1
ATOM 3220 C CA . THR A 1 403 ? -25.718 -9.218 18.995 1.00 89.56 403 THR A CA 1
ATOM 3221 C C . THR A 1 403 ? -24.691 -8.384 19.790 1.00 89.56 403 THR A C 1
ATOM 3223 O O . THR A 1 403 ? -23.498 -8.664 19.770 1.00 89.56 403 THR A O 1
ATOM 3226 N N . GLY A 1 404 ? -25.145 -7.316 20.464 1.00 89.62 404 GLY A N 1
ATOM 3227 C CA . GLY A 1 404 ? -24.290 -6.448 21.292 1.00 89.62 404 GLY A CA 1
ATOM 3228 C C . GLY A 1 404 ? -23.405 -5.450 20.530 1.00 89.62 404 GLY A C 1
ATOM 3229 O O . GLY A 1 404 ? -22.532 -4.828 21.138 1.00 89.62 404 GLY A O 1
ATOM 3230 N N . MET A 1 405 ? -23.620 -5.286 19.222 1.00 95.69 405 MET A N 1
ATOM 3231 C CA . MET A 1 405 ? -22.855 -4.387 18.359 1.00 95.69 405 MET A CA 1
ATOM 3232 C C . MET A 1 405 ? -23.788 -3.562 17.467 1.00 95.69 405 MET A C 1
ATOM 3234 O O . MET A 1 405 ? -24.750 -4.087 16.910 1.00 95.69 405 MET A O 1
ATOM 3238 N N . VAL A 1 406 ? -23.512 -2.269 17.321 1.00 97.62 406 VAL A N 1
ATOM 3239 C CA . VAL A 1 406 ? -24.180 -1.389 16.358 1.00 97.62 406 VAL A CA 1
ATOM 3240 C C . VAL A 1 406 ? -23.266 -1.240 15.146 1.00 97.62 406 VAL A C 1
ATOM 3242 O O . VAL A 1 406 ? -22.150 -0.740 15.281 1.00 97.62 406 VAL A O 1
ATOM 3245 N N . THR A 1 407 ? -23.736 -1.662 13.974 1.00 97.50 407 THR A N 1
ATOM 3246 C CA . THR A 1 407 ? -23.051 -1.430 12.695 1.00 97.50 407 THR A CA 1
ATOM 3247 C C . THR A 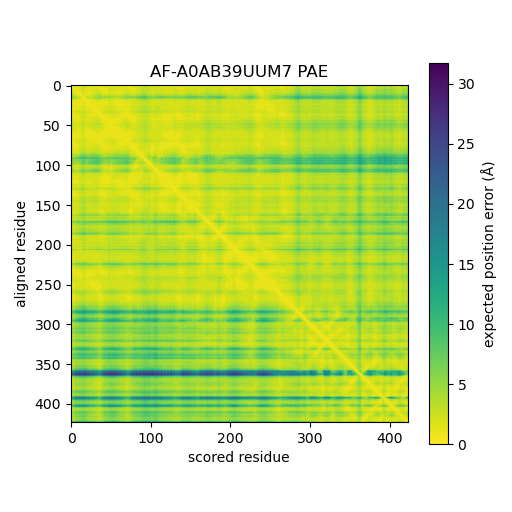1 407 ? -23.642 -0.194 12.032 1.00 97.50 407 THR A C 1
ATOM 3249 O O . THR A 1 407 ? -24.856 -0.112 11.838 1.00 97.50 407 THR A O 1
ATOM 3252 N N . VAL A 1 408 ? -22.781 0.763 11.702 1.00 97.19 408 VAL A N 1
ATOM 3253 C CA . VAL A 1 408 ? -23.135 2.073 11.157 1.00 97.19 408 VAL A CA 1
ATOM 3254 C C . VAL A 1 408 ? -22.508 2.195 9.766 1.00 97.19 408 VAL A C 1
ATOM 3256 O O . VAL A 1 408 ? -21.331 2.551 9.661 1.00 97.19 408 VAL A O 1
ATOM 3259 N N . PRO A 1 409 ? -23.254 1.885 8.692 1.00 96.25 409 PRO A N 1
ATOM 3260 C CA . PRO A 1 409 ? -22.800 2.157 7.338 1.00 96.25 409 PRO A CA 1
ATOM 3261 C C . PRO A 1 409 ? -22.759 3.671 7.099 1.00 96.25 409 PRO A C 1
ATOM 3263 O O . PRO A 1 409 ? -23.728 4.387 7.354 1.00 96.25 409 PRO A O 1
ATOM 3266 N N . LEU A 1 410 ? -21.630 4.152 6.585 1.00 95.31 410 LEU A N 1
ATOM 3267 C CA . LEU A 1 410 ? -21.466 5.522 6.094 1.00 95.31 410 LEU A CA 1
ATOM 3268 C C . LEU A 1 410 ? -21.854 5.611 4.612 1.00 95.31 410 LEU A C 1
ATOM 3270 O O . LEU A 1 410 ? -22.298 6.656 4.149 1.00 95.31 410 LEU A O 1
ATOM 3274 N N . GLY A 1 411 ? -21.702 4.507 3.868 1.00 89.62 411 GLY A N 1
ATOM 3275 C CA . GLY A 1 411 ? -22.158 4.366 2.479 1.00 89.62 411 GLY A CA 1
ATOM 3276 C C . GLY A 1 411 ? -21.331 5.128 1.438 1.00 89.62 411 GLY A C 1
ATOM 3277 O O . GLY A 1 411 ? -21.555 4.957 0.245 1.00 89.62 411 GLY A O 1
ATOM 3278 N N . GLN A 1 412 ? -20.359 5.931 1.872 1.00 91.81 412 GLN A N 1
ATOM 3279 C CA . GLN A 1 412 ? -19.475 6.725 1.019 1.00 91.81 412 GLN A CA 1
ATOM 3280 C C . GLN A 1 412 ? -18.007 6.430 1.340 1.00 91.81 412 GLN A C 1
ATOM 3282 O O . GLN A 1 412 ? -17.685 5.975 2.437 1.00 91.81 412 GLN A O 1
ATOM 3287 N N . GLN A 1 413 ? -17.122 6.686 0.376 1.00 93.25 413 GLN A N 1
ATOM 3288 C CA . GLN A 1 413 ? -15.667 6.554 0.532 1.00 93.25 413 GLN A CA 1
ATOM 3289 C C . GLN A 1 413 ? -15.016 7.792 1.160 1.00 93.25 413 GLN A C 1
ATOM 3291 O O . GLN A 1 413 ? -13.853 7.737 1.528 1.00 93.25 413 GLN A O 1
ATOM 3296 N N . GLN A 1 414 ? -15.734 8.905 1.292 1.00 94.75 414 GLN A N 1
ATOM 3297 C CA . GLN A 1 414 ? -15.242 10.108 1.956 1.00 94.75 414 GLN A CA 1
ATOM 3298 C C . GLN A 1 414 ? -16.398 10.896 2.562 1.00 94.75 414 GLN A C 1
ATOM 3300 O O . GLN A 1 414 ? -17.533 10.790 2.092 1.00 94.75 414 GLN A O 1
ATOM 3305 N N . GLY A 1 415 ? -16.116 11.701 3.580 1.00 94.50 415 GLY A N 1
ATOM 3306 C CA . GLY A 1 415 ? -17.128 12.518 4.229 1.00 94.50 415 GLY A CA 1
ATOM 3307 C C . GLY A 1 415 ? -16.547 13.562 5.171 1.00 94.50 415 GLY A C 1
ATOM 3308 O O . GLY A 1 415 ? -15.533 13.328 5.820 1.00 94.50 415 GLY A O 1
ATOM 3309 N N . VAL A 1 416 ? -17.220 14.710 5.262 1.00 95.31 416 VAL A N 1
ATOM 3310 C CA . VAL A 1 416 ? -16.841 15.841 6.121 1.00 95.31 416 VAL A CA 1
ATOM 3311 C C . VAL A 1 416 ? -18.034 16.225 6.993 1.00 95.31 416 VAL A C 1
ATOM 3313 O O . VAL A 1 416 ? -19.165 16.266 6.512 1.00 95.31 416 VAL A O 1
ATOM 3316 N N . GLY A 1 417 ? -17.789 16.511 8.271 1.00 94.56 417 GLY A N 1
ATOM 3317 C CA . GLY A 1 417 ? -18.797 17.015 9.204 1.00 94.56 417 GLY A CA 1
ATOM 3318 C C . GLY A 1 417 ? -19.778 15.956 9.707 1.00 94.56 417 GLY A C 1
ATOM 3319 O O . GLY A 1 417 ? -20.923 16.281 10.024 1.00 94.56 417 GLY A O 1
ATOM 3320 N N . TYR A 1 418 ? -19.356 14.694 9.777 1.00 95.94 418 TYR A N 1
ATOM 3321 C CA . TYR A 1 418 ? -20.195 13.614 10.287 1.00 95.94 418 TYR A CA 1
ATOM 3322 C C . TYR A 1 418 ? -20.241 13.649 11.814 1.00 95.94 418 TYR A C 1
ATOM 3324 O O . TYR A 1 418 ? -19.249 13.960 12.470 1.00 95.94 418 TYR A O 1
ATOM 3332 N N . ARG A 1 419 ? -21.392 13.283 12.385 1.00 95.62 419 ARG A N 1
ATOM 3333 C CA . ARG A 1 419 ? -21.570 13.100 13.830 1.00 95.62 419 ARG A CA 1
ATOM 3334 C C . ARG A 1 419 ? -22.247 11.774 14.126 1.00 95.62 419 ARG A C 1
ATOM 3336 O O . ARG A 1 419 ? -23.332 11.509 13.616 1.00 95.62 419 ARG A O 1
ATOM 3343 N N . LEU A 1 420 ? -21.640 10.978 14.997 1.00 95.75 420 LEU A N 1
ATOM 3344 C CA . LEU A 1 420 ? -22.188 9.730 15.513 1.00 95.75 420 LEU A CA 1
ATOM 3345 C C . LEU A 1 420 ? -22.429 9.850 17.018 1.00 95.75 420 LEU A C 1
ATOM 3347 O O . LEU A 1 420 ? -21.486 10.053 17.774 1.00 95.75 420 LEU A O 1
ATOM 3351 N N . GLU A 1 421 ? -23.677 9.694 17.448 1.00 95.00 421 GLU A N 1
ATOM 3352 C CA . GLU A 1 421 ? -24.087 9.713 18.859 1.00 95.00 421 GLU A CA 1
ATOM 3353 C C . GLU A 1 421 ? -24.588 8.323 19.265 1.00 95.00 421 GLU A C 1
ATOM 3355 O O . GLU A 1 421 ? -25.517 7.818 18.640 1.00 95.00 421 GLU A O 1
ATOM 3360 N N . CYS A 1 422 ? -24.019 7.705 20.302 1.00 93.88 422 CYS A N 1
ATOM 3361 C CA . CYS A 1 422 ? -24.409 6.369 20.768 1.00 93.88 422 CYS A CA 1
ATOM 3362 C C . CYS A 1 422 ? -24.809 6.363 22.250 1.00 93.88 422 CYS A C 1
ATOM 3364 O O . CYS A 1 422 ? -24.203 7.063 23.069 1.00 93.88 422 CYS A O 1
ATOM 3366 N N . ARG A 1 423 ? -25.814 5.541 22.583 1.00 89.75 423 ARG A N 1
ATOM 3367 C CA . ARG A 1 423 ? -26.367 5.371 23.938 1.00 89.75 423 ARG A CA 1
ATOM 3368 C C . ARG A 1 423 ? -26.585 3.916 24.317 1.00 89.75 423 ARG A C 1
ATOM 3370 O O . ARG A 1 423 ? -26.880 3.109 23.405 1.00 89.75 423 ARG A O 1
#

Solvent-accessible surface area (backbone atoms only — not comparable to full-atom values): 21739 Å² total; per-residue (Å²): 56,29,37,34,46,25,52,42,38,77,33,64,14,72,52,92,85,47,46,38,1,42,52,42,36,41,65,69,43,50,70,69,50,76,36,28,28,29,43,30,41,26,40,29,61,33,32,68,84,26,75,33,41,91,48,11,72,61,45,45,52,47,50,31,54,53,48,59,39,90,42,40,44,39,28,28,17,29,22,48,39,40,34,43,43,37,48,64,74,72,50,79,93,65,82,74,48,97,81,36,55,33,53,91,46,74,100,64,81,89,38,58,59,52,28,49,58,45,26,42,47,49,40,42,77,73,34,40,44,96,92,49,55,64,46,31,38,42,48,38,65,64,27,48,69,41,59,68,53,45,33,50,38,54,76,70,69,30,36,45,35,39,31,64,67,18,63,39,41,89,95,53,71,45,73,91,30,55,54,68,69,52,50,81,51,101,52,45,69,47,25,27,38,61,31,53,40,38,44,80,44,8,62,74,71,72,38,59,58,44,32,45,43,54,52,55,53,25,47,51,59,28,48,45,75,54,70,75,50,69,64,43,54,34,38,41,24,43,44,29,19,37,63,52,22,42,52,21,50,54,49,47,53,56,54,54,72,74,43,101,62,61,48,35,39,52,56,60,50,38,45,46,51,53,10,59,77,55,50,44,78,45,76,84,47,96,74,26,39,28,75,45,45,92,29,61,69,47,66,48,79,44,52,50,91,70,40,38,78,46,44,55,34,58,52,28,45,37,79,55,76,68,30,27,38,38,32,40,30,67,63,61,45,52,32,30,75,32,84,62,81,79,79,61,53,31,38,45,48,61,32,56,45,66,77,39,63,49,76,46,82,54,97,80,37,35,35,39,39,33,23,37,40,30,30,44,64,20,39,38,31,33,31,63,24,60,34,34,39,41,35,57,91,60,79,74,44,80,32,60,40,53,97,64,30,22,66,44,77,65,76,37,39,60,50,68,68,30,34,41,41,35,70

Organism: NCBI:txid3142973